Protein AF-0000000070612191 (afdb_homodimer)

Secondary structure (DSSP, 8-state):
-EEEEPP-TTT--HHHHHHHHHHS--SEEEEEEEEESSSPPPHHHHHHH-GGGGGTTB-TT--BEEEEEEES-HHHHHHHHHHHHHTT-SSEEEEE----HHHHTTT-GGGGGG-HHHHHHHHHHHHHHS-TTS-EEEEEEEESSSSTTHHHHHHHHHHTT-SEEEEEEEETTTTT-GGG--HHHHHHHHHH-SS-EEEESS--SHHHHHHHHHHH--SEEEESS--/-EEEEPP-TTT--HHHHHHHHHHS--SEEEEEEEEESSSPPPHHHHHHH-GGGGGTTB-TT--BEEEEEEES-HHHHHHHHHHHHHTT-SSEEEEE----HHHHTTT-GGGGGG-HHHHHHHHHHHHHHS-TTS-EEEEEEEESSSGGGHHHHHHHHHHTT-SEEEEEEE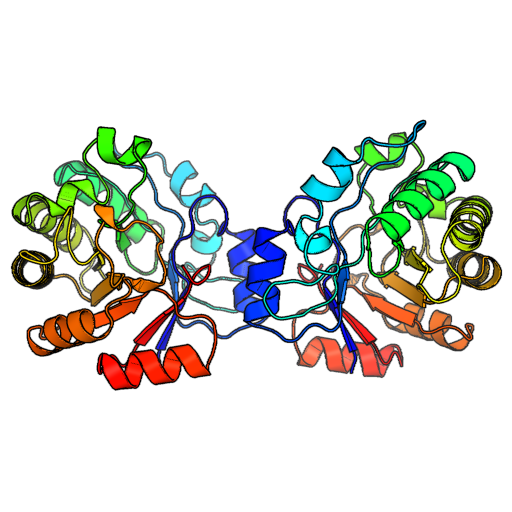ETTTTT-GGG--HHHHHHHHHH-SS-EEEESS--SHHHHHHHHHHH--SEEEESS--

Organism: NCBI:txid59203

InterPro domains:
  IPR013785 Aldolase-type TIM barrel [G3DSA:3.20.20.70] (1-227)
  IPR018517 tRNA-dihydrouridine synthase, conserved site [PS01136] (92-110)
  IPR035587 DUS-like, FMN-binding domain [PF01207] (4-226)
  IPR035587 DUS-like, FMN-binding domain [cd02801] (2-226)

Nearest PDB structures (foldseek):
  4bfa-assembly1_A  TM=9.841E-01  e=2.302E-37  Escherichia coli K-12
  4ycp-assembly1_A  TM=9.975E-01  e=2.003E-36  Escherichia coli K-12
  4yco-assembly2_B  TM=9.946E-01  e=5.910E-36  Escherichia coli K-12
  4bfa-assembly2_B  TM=9.921E-01  e=2.190E-35  Escherichia coli K-12
  3w9z-assembly1_A  TM=9.955E-01  e=7.474E-34  Escherichia coli K-12

Foldseek 3Di:
DAEEADEDPPQDALVNVLVVVVVDPHQEYEWHEDEFFPDQDDPVVLCRRQVCLVVLQAHPSGHHYAYEYWYQDQVRLQNNQLSNVVSRHQHYEYAQADLDPVRVVRVIHVNCLVPLQSVLSNQLSNCVNHPVVGFYEYEYECGAQDNPCNQVNLVSNVVSPGQEYEYFQHHSNCPQPQVRRDLLSLLVNCVNHPHAYEYEAQQDDPVSVVVSCVNNVHPYYYDYPRD/DAEEADEDPPQDALVNVLVVVVVDPHQEYEWHEDEFFPDQDDPVVLCRRQVCLVVLQAHPSGHHYAYEYKAQDQVRLQNNQLSNVVSRHQHYEYAQADLDPVRVVRVIHVNCLVPLLSVLSNQLSNCVNHPVVGFYEYEYECGAQDNPCNQVNLVSNVVSPGQEYEYFQHHSNCPQPQVRRDLLSLLVNCVVDPHAYEYEAQQDDPVSVVVSCVNNVHPYYYDYPRD

Structure (mmCIF, N/CA/C/O backbone):
data_AF-0000000070612191-model_v1
#
loop_
_entity.id
_entity.type
_entity.pdbx_description
1 polymer 'tRNA-dihydrouridine synthase C'
#
loop_
_atom_site.group_PDB
_atom_site.id
_atom_site.type_symbol
_atom_site.label_atom_id
_atom_site.label_alt_id
_atom_site.label_comp_id
_atom_site.label_asym_id
_atom_site.label_entity_id
_atom_site.label_seq_id
_atom_site.pdbx_PDB_ins_code
_atom_site.Cartn_x
_atom_site.Cartn_y
_atom_site.Cartn_z
_atom_site.occupancy
_atom_site.B_iso_or_equiv
_atom_site.auth_seq_id
_atom_site.auth_comp_id
_atom_site.auth_asym_id
_atom_site.auth_atom_id
_atom_site.pdbx_PDB_model_num
ATOM 1 N N . MET A 1 1 ? 3.568 -20.438 11.344 1 87.5 1 MET A N 1
ATOM 2 C CA . MET A 1 1 ? 2.729 -20.062 10.211 1 87.5 1 MET A CA 1
ATOM 3 C C . MET A 1 1 ? 3.488 -19.156 9.25 1 87.5 1 MET A C 1
ATOM 5 O O . MET A 1 1 ? 4.09 -18.156 9.664 1 87.5 1 MET A O 1
ATOM 9 N N . ARG A 1 2 ? 3.604 -19.625 8.055 1 95.88 2 ARG A N 1
ATOM 10 C CA . ARG A 1 2 ? 4.238 -18.859 6.984 1 95.88 2 ARG A CA 1
ATOM 11 C C . ARG A 1 2 ? 3.227 -17.984 6.262 1 95.88 2 ARG A C 1
ATOM 13 O O . ARG A 1 2 ? 2.131 -18.438 5.922 1 95.88 2 ARG A O 1
ATOM 20 N N . VAL A 1 3 ? 3.598 -16.688 6.047 1 96.75 3 VAL A N 1
ATOM 21 C CA . VAL A 1 3 ? 2.68 -15.734 5.426 1 96.75 3 VAL A CA 1
ATOM 22 C C . VAL A 1 3 ? 3.33 -15.125 4.184 1 96.75 3 VAL A C 1
ATOM 24 O O . VAL A 1 3 ? 4.402 -14.523 4.273 1 96.75 3 VAL A O 1
ATOM 27 N N . LEU A 1 4 ? 2.629 -15.266 3.086 1 97.81 4 LEU A N 1
ATOM 28 C CA . LEU A 1 4 ? 3.08 -14.68 1.828 1 97.81 4 LEU A CA 1
ATOM 29 C C . LEU A 1 4 ? 2.209 -13.484 1.439 1 97.81 4 LEU A C 1
ATOM 31 O O . LEU A 1 4 ? 1.009 -13.469 1.719 1 97.81 4 LEU A O 1
ATOM 35 N N . LEU A 1 5 ? 2.852 -12.539 0.809 1 96.56 5 LEU A N 1
ATOM 36 C CA . LEU A 1 5 ? 2.121 -11.422 0.219 1 96.56 5 LEU A CA 1
ATOM 37 C C . LEU A 1 5 ? 1.817 -11.688 -1.251 1 96.56 5 LEU A C 1
ATOM 39 O O . LEU A 1 5 ? 2.73 -11.93 -2.047 1 96.56 5 LEU A O 1
ATOM 43 N N . ALA A 1 6 ? 0.517 -11.656 -1.557 1 96.25 6 ALA A N 1
ATOM 44 C CA . ALA A 1 6 ? 0.032 -12.031 -2.885 1 96.25 6 ALA A CA 1
ATOM 45 C C . ALA A 1 6 ? 0.393 -10.969 -3.916 1 96.25 6 ALA A C 1
ATOM 47 O O . ALA A 1 6 ? 0.535 -9.789 -3.58 1 96.25 6 ALA A O 1
ATOM 48 N N . PRO A 1 7 ? 0.522 -11.477 -5.18 1 94.69 7 PRO A N 1
ATOM 49 C CA . PRO A 1 7 ? 0.653 -10.5 -6.258 1 94.69 7 PRO A CA 1
ATOM 50 C C . PRO A 1 7 ? -0.646 -9.742 -6.531 1 94.69 7 PRO A C 1
ATOM 52 O O . PRO A 1 7 ? -1.713 -10.352 -6.621 1 94.69 7 PRO A O 1
ATOM 55 N N . MET A 1 8 ? -0.723 -8.461 -6.391 1 90.44 8 MET A N 1
ATOM 56 C CA . MET A 1 8 ? -1.872 -7.598 -6.66 1 90.44 8 MET A CA 1
ATOM 57 C C . MET A 1 8 ? -1.548 -6.586 -7.75 1 90.44 8 MET A C 1
ATOM 59 O O . MET A 1 8 ? -1.028 -5.504 -7.465 1 90.44 8 MET A O 1
ATOM 63 N N . GLU A 1 9 ? -1.971 -7.027 -8.898 1 89 9 GLU A N 1
ATOM 64 C CA . GLU A 1 9 ? -1.617 -6.227 -10.07 1 89 9 GLU A CA 1
ATOM 65 C C . GLU A 1 9 ? -2.129 -4.797 -9.93 1 89 9 GLU A C 1
ATOM 67 O O . GLU A 1 9 ? -3.283 -4.574 -9.562 1 89 9 GLU A O 1
ATOM 72 N N . GLY A 1 10 ? -1.289 -3.9 -10.258 1 85.62 10 GLY A N 1
ATOM 73 C CA . GLY A 1 10 ? -1.666 -2.496 -10.211 1 85.62 10 GLY A CA 1
ATOM 74 C C . GLY A 1 10 ? -1.646 -1.917 -8.812 1 85.62 10 GLY A C 1
ATOM 75 O O . GLY A 1 10 ? -1.896 -0.724 -8.625 1 85.62 10 GLY A O 1
ATOM 76 N N . VAL A 1 11 ? -1.316 -2.645 -7.824 1 86.94 11 VAL A N 1
ATOM 77 C CA . VAL A 1 11 ? -1.364 -2.199 -6.438 1 86.94 11 VAL A CA 1
ATOM 78 C C . VAL A 1 11 ? -0.024 -2.475 -5.758 1 86.94 11 VAL A C 1
ATOM 80 O O . VAL A 1 11 ? 0.609 -1.561 -5.227 1 86.94 11 VAL A O 1
ATOM 83 N N . LEU A 1 12 ? 0.453 -3.66 -5.852 1 91.62 12 LEU A N 1
ATOM 84 C CA . LEU A 1 12 ? 1.605 -4.105 -5.078 1 91.62 12 LEU A CA 1
ATOM 85 C C . LEU A 1 12 ? 2.904 -3.828 -5.824 1 91.62 12 LEU A C 1
ATOM 87 O O . LEU A 1 12 ? 3.652 -4.754 -6.145 1 91.62 12 LEU A O 1
ATOM 91 N N . ASP A 1 13 ? 3.135 -2.59 -6.098 1 93.38 13 ASP A N 1
ATOM 92 C CA . ASP A 1 13 ? 4.441 -2.242 -6.648 1 93.38 13 ASP A CA 1
ATOM 93 C C . ASP A 1 13 ? 5.512 -2.24 -5.562 1 93.38 13 ASP A C 1
ATOM 95 O O . ASP A 1 13 ? 5.246 -2.617 -4.418 1 93.38 13 ASP A O 1
ATOM 99 N N . ALA A 1 14 ? 6.684 -1.906 -5.977 1 94.88 14 ALA A N 1
ATOM 100 C CA . ALA A 1 14 ? 7.828 -2.021 -5.074 1 94.88 14 ALA A CA 1
ATOM 101 C C . ALA A 1 14 ? 7.641 -1.151 -3.836 1 94.88 14 ALA A C 1
ATOM 103 O O . ALA A 1 14 ? 8.023 -1.544 -2.73 1 94.88 14 ALA A O 1
ATOM 104 N N . LEU A 1 15 ? 7.074 -0.023 -4.055 1 91.12 15 LEU A N 1
ATOM 105 C CA . LEU A 1 15 ? 6.875 0.889 -2.936 1 91.12 15 LEU A CA 1
ATOM 106 C C . LEU A 1 15 ? 5.871 0.312 -1.939 1 91.12 15 LEU A C 1
ATOM 108 O O . LEU A 1 15 ? 6.09 0.376 -0.727 1 91.12 15 LEU A O 1
ATOM 112 N N . VAL A 1 16 ? 4.855 -0.232 -2.395 1 92.62 16 VAL A N 1
ATOM 113 C CA . VAL A 1 16 ? 3.838 -0.814 -1.526 1 92.62 16 VAL A CA 1
ATOM 114 C C . VAL A 1 16 ? 4.398 -2.051 -0.829 1 92.62 16 VAL A C 1
ATOM 116 O O . VAL A 1 16 ? 4.137 -2.277 0.354 1 92.62 16 VAL A O 1
ATOM 119 N N . ARG A 1 17 ? 5.191 -2.826 -1.533 1 95.38 17 ARG A N 1
ATOM 120 C CA . ARG A 1 17 ? 5.867 -3.943 -0.881 1 95.38 17 ARG A CA 1
ATOM 121 C C . ARG A 1 17 ? 6.723 -3.461 0.283 1 95.38 17 ARG A C 1
ATOM 123 O O . ARG A 1 17 ? 6.711 -4.059 1.361 1 95.38 17 ARG A O 1
ATOM 130 N N . GLU A 1 18 ? 7.422 -2.438 0.021 1 93.44 18 GLU A N 1
ATOM 131 C CA . GLU A 1 18 ? 8.266 -1.865 1.068 1 93.44 18 GLU A CA 1
ATOM 132 C C . GLU A 1 18 ? 7.43 -1.446 2.275 1 93.44 18 GLU A C 1
ATOM 134 O O . GLU A 1 18 ? 7.762 -1.786 3.414 1 93.44 18 GLU A O 1
ATOM 139 N N . LEU A 1 19 ? 6.328 -0.769 1.988 1 90.19 19 LEU A N 1
ATOM 140 C CA . LEU A 1 19 ? 5.477 -0.264 3.059 1 90.19 19 LEU A CA 1
ATOM 141 C C . LEU A 1 19 ? 4.875 -1.412 3.863 1 90.19 19 LEU A C 1
ATOM 143 O O . LEU A 1 19 ? 4.918 -1.4 5.098 1 90.19 19 LEU A O 1
ATOM 147 N N . LEU A 1 20 ? 4.426 -2.391 3.213 1 92.38 20 LEU A N 1
ATOM 148 C CA . LEU A 1 20 ? 3.738 -3.492 3.877 1 92.38 20 LEU A CA 1
ATOM 149 C C . LEU A 1 20 ? 4.719 -4.34 4.68 1 92.38 20 LEU A C 1
ATOM 151 O O . LEU A 1 20 ? 4.406 -4.77 5.793 1 92.38 20 LEU A O 1
ATOM 155 N N . THR A 1 21 ? 5.871 -4.512 4.176 1 93.75 21 THR A N 1
ATOM 156 C CA . THR A 1 21 ? 6.84 -5.363 4.855 1 93.75 21 THR A CA 1
ATOM 157 C C . THR A 1 21 ? 7.461 -4.633 6.043 1 93.75 21 THR A C 1
ATOM 159 O O . THR A 1 21 ? 8.031 -5.262 6.938 1 93.75 21 THR A O 1
ATOM 162 N N . GLU A 1 22 ? 7.383 -3.391 6.023 1 89.19 22 GLU A N 1
ATOM 163 C CA . GLU A 1 22 ? 7.871 -2.607 7.156 1 89.19 22 GLU A CA 1
ATOM 164 C C . GLU A 1 22 ? 6.941 -2.738 8.359 1 89.19 22 GLU A C 1
ATOM 166 O O . GLU A 1 22 ? 7.391 -2.688 9.508 1 89.19 22 GLU A O 1
ATOM 171 N N . VAL A 1 23 ? 5.684 -2.99 8.094 1 85.38 23 VAL A N 1
ATOM 172 C CA . VAL A 1 23 ? 4.73 -2.916 9.203 1 85.38 23 VAL A CA 1
ATOM 173 C C . VAL A 1 23 ? 4.238 -4.32 9.555 1 85.38 23 VAL A C 1
ATOM 175 O O . VAL A 1 23 ? 3.52 -4.5 10.539 1 85.38 23 VAL A O 1
ATOM 178 N N . ASN A 1 24 ? 4.52 -5.277 8.75 1 87.62 24 ASN A N 1
ATOM 179 C CA . ASN A 1 24 ? 4.133 -6.664 8.984 1 87.62 24 ASN A CA 1
ATOM 180 C C . ASN A 1 24 ? 5.227 -7.633 8.547 1 87.62 24 ASN A C 1
ATOM 182 O O . ASN A 1 24 ? 5.93 -7.383 7.57 1 87.62 24 ASN A O 1
ATOM 186 N N . ASP A 1 25 ? 5.285 -8.68 9.305 1 90.69 25 ASP A N 1
ATOM 187 C CA . ASP A 1 25 ? 6.285 -9.695 8.992 1 90.69 25 ASP A CA 1
ATOM 188 C C . ASP A 1 25 ? 5.762 -10.672 7.941 1 90.69 25 ASP A C 1
ATOM 190 O O . ASP A 1 25 ? 4.938 -11.539 8.25 1 90.69 25 ASP A O 1
ATOM 194 N N . TYR A 1 26 ? 6.207 -10.523 6.785 1 95.25 26 TYR A N 1
ATOM 195 C CA . TYR A 1 26 ? 5.93 -11.469 5.715 1 95.25 26 TYR A CA 1
ATOM 196 C C . TYR A 1 26 ? 7.141 -12.352 5.438 1 95.25 26 TYR A C 1
ATOM 198 O O . TYR A 1 26 ? 8.281 -11.891 5.512 1 95.25 26 TYR A O 1
ATOM 206 N N . ASP A 1 27 ? 6.852 -13.578 5.074 1 98.06 27 ASP A N 1
ATOM 207 C CA . ASP A 1 27 ? 7.941 -14.5 4.773 1 98.06 27 ASP A CA 1
ATOM 208 C C . ASP A 1 27 ? 8.398 -14.359 3.324 1 98.06 27 ASP A C 1
ATOM 210 O O . ASP A 1 27 ? 9.531 -14.703 2.99 1 98.06 27 ASP A O 1
ATOM 214 N N . LEU A 1 28 ? 7.531 -13.844 2.484 1 98.5 28 LEU A N 1
ATOM 215 C CA . LEU A 1 28 ? 7.805 -13.727 1.057 1 98.5 28 LEU A CA 1
ATOM 216 C C . LEU A 1 28 ? 6.82 -12.773 0.387 1 98.5 28 LEU A C 1
ATOM 218 O O . LEU A 1 28 ? 5.625 -12.789 0.702 1 98.5 28 LEU A O 1
ATOM 222 N N . CYS A 1 29 ? 7.312 -11.984 -0.509 1 98.38 29 CYS A N 1
ATOM 223 C CA . CYS A 1 29 ? 6.473 -11.188 -1.396 1 98.38 29 CYS A CA 1
ATOM 224 C C . CYS A 1 29 ? 6.551 -11.703 -2.83 1 98.38 29 CYS A C 1
ATOM 226 O O . CYS A 1 29 ? 7.637 -12.023 -3.318 1 98.38 29 CYS A O 1
ATOM 228 N N . ILE A 1 30 ? 5.434 -11.82 -3.42 1 98.62 30 ILE A N 1
ATOM 229 C CA . ILE A 1 30 ? 5.402 -12.109 -4.852 1 98.62 30 ILE A CA 1
ATOM 230 C C . ILE A 1 30 ? 5.094 -10.836 -5.629 1 98.62 30 ILE A C 1
ATOM 232 O O . ILE A 1 30 ? 4.152 -10.109 -5.293 1 98.62 30 ILE A O 1
ATOM 236 N N . THR A 1 31 ? 5.824 -10.516 -6.652 1 98.44 31 THR A N 1
ATOM 237 C CA . THR A 1 31 ? 5.637 -9.297 -7.43 1 98.44 31 THR A CA 1
ATOM 238 C C . THR A 1 31 ? 4.363 -9.383 -8.273 1 98.44 31 THR A C 1
ATOM 240 O O . THR A 1 31 ? 3.801 -10.469 -8.445 1 98.44 31 THR A O 1
ATOM 243 N N . GLU A 1 32 ? 4.012 -8.211 -8.766 1 96.81 32 GLU A N 1
ATOM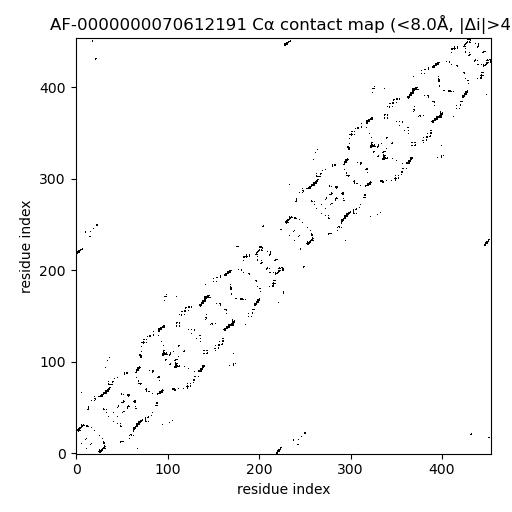 244 C CA . GLU A 1 32 ? 3.145 -8.242 -9.938 1 96.81 32 GLU A CA 1
ATOM 245 C C . GLU A 1 32 ? 3.758 -9.086 -11.055 1 96.81 32 GLU A C 1
ATOM 247 O O . GLU A 1 32 ? 4.953 -9.391 -11.023 1 96.81 32 GLU A O 1
ATOM 252 N N . PHE A 1 33 ? 2.947 -9.477 -11.984 1 97.69 33 PHE A N 1
ATOM 253 C CA . PHE A 1 33 ? 3.492 -10.422 -12.945 1 97.69 33 PHE A CA 1
ATOM 254 C C . PHE A 1 33 ? 4.156 -9.695 -14.109 1 97.69 33 PHE A C 1
ATOM 256 O O . PHE A 1 33 ? 3.725 -8.602 -14.484 1 97.69 33 PHE A O 1
ATOM 263 N N . LEU A 1 34 ? 5.23 -10.328 -14.648 1 97.94 34 LEU A N 1
ATOM 264 C CA . LEU A 1 34 ? 5.766 -9.992 -15.961 1 97.94 34 LEU A CA 1
ATOM 265 C C . LEU A 1 34 ? 5.062 -10.797 -17.047 1 97.94 34 LEU A C 1
ATOM 267 O O . LEU A 1 34 ? 5.051 -12.031 -17.016 1 97.94 34 LEU A O 1
ATOM 271 N N . ARG A 1 35 ? 4.469 -10.109 -17.984 1 96.81 35 ARG A N 1
ATOM 272 C CA . ARG A 1 35 ? 3.775 -10.766 -19.094 1 96.81 35 ARG A CA 1
ATOM 273 C C . ARG A 1 35 ? 4.766 -11.266 -20.141 1 96.81 35 ARG A C 1
ATOM 275 O O . ARG A 1 35 ? 5.484 -10.477 -20.75 1 96.81 35 ARG A O 1
ATOM 282 N N . VAL A 1 36 ? 4.801 -12.516 -20.312 1 97.44 36 VAL A N 1
ATOM 283 C CA . VAL A 1 36 ? 5.695 -13.188 -21.234 1 97.44 36 VAL A CA 1
ATOM 284 C C . VAL A 1 36 ? 4.891 -13.734 -22.422 1 97.44 36 VAL A C 1
ATOM 286 O O . VAL A 1 36 ? 4.148 -14.711 -22.266 1 97.44 36 VAL A O 1
ATOM 289 N N . VAL A 1 37 ? 5.109 -13.188 -23.578 1 93.38 37 VAL A N 1
ATOM 290 C CA . VAL A 1 37 ? 4.297 -13.594 -24.719 1 93.38 37 VAL A CA 1
ATOM 291 C C . VAL A 1 37 ? 5.156 -14.367 -25.703 1 93.38 37 VAL A C 1
ATOM 293 O O . VAL A 1 37 ? 4.992 -15.578 -25.875 1 93.38 37 VAL A O 1
ATOM 296 N N . ASP A 1 38 ? 6.188 -13.633 -26.297 1 95 38 ASP A N 1
ATOM 297 C CA . ASP A 1 38 ? 6.902 -14.281 -27.375 1 95 38 ASP A CA 1
ATOM 298 C C . ASP A 1 38 ? 8.359 -13.828 -27.438 1 95 38 ASP A C 1
ATOM 300 O O . ASP A 1 38 ? 8.977 -13.82 -28.5 1 95 38 ASP A O 1
ATOM 304 N N . GLN A 1 39 ? 8.875 -13.43 -26.312 1 97.62 39 GLN A N 1
ATOM 305 C CA . GLN A 1 39 ? 10.258 -12.961 -26.328 1 97.62 39 GLN A CA 1
ATOM 306 C C . GLN A 1 39 ? 10.859 -12.977 -24.922 1 97.62 39 GLN A C 1
ATOM 308 O O . GLN A 1 39 ? 10.133 -13.039 -23.922 1 97.62 39 GLN A O 1
ATOM 313 N N . LEU A 1 40 ? 12.172 -12.945 -24.906 1 98.62 40 LEU A N 1
ATOM 314 C CA . LEU A 1 40 ? 12.914 -12.641 -23.688 1 98.62 40 LEU A CA 1
ATOM 315 C C . LEU A 1 40 ? 12.883 -11.148 -23.391 1 98.62 40 LEU A C 1
ATOM 317 O O . LEU A 1 40 ? 13.344 -10.336 -24.203 1 98.62 40 LEU A O 1
ATOM 321 N N . LEU A 1 41 ? 12.352 -10.805 -22.297 1 98.69 41 LEU A N 1
ATOM 322 C CA . LEU A 1 41 ? 12.164 -9.398 -21.953 1 98.69 41 LEU A CA 1
ATOM 323 C C . LEU A 1 41 ? 13.492 -8.75 -21.578 1 98.69 41 LEU A C 1
ATOM 325 O O . LEU A 1 41 ? 14.398 -9.414 -21.062 1 98.69 41 LEU A O 1
ATOM 329 N N . PRO A 1 42 ? 13.609 -7.43 -21.859 1 98.62 42 PRO A N 1
ATOM 330 C CA . PRO A 1 42 ? 14.836 -6.727 -21.469 1 98.62 42 PRO A CA 1
ATOM 331 C C . PRO A 1 42 ? 15.031 -6.688 -19.953 1 98.62 42 PRO A C 1
ATOM 333 O O . PRO A 1 42 ? 14.055 -6.652 -19.203 1 98.62 42 PRO A O 1
ATOM 336 N N . VAL A 1 43 ? 16.266 -6.629 -19.562 1 98.62 43 VAL A N 1
ATOM 337 C CA . VAL A 1 43 ? 16.656 -6.629 -18.156 1 98.62 43 VAL A CA 1
ATOM 338 C C . VAL A 1 43 ? 15.969 -5.488 -17.422 1 98.62 43 VAL A C 1
ATOM 340 O O . VAL A 1 43 ? 15.547 -5.648 -16.266 1 98.62 43 VAL A O 1
ATOM 343 N N . LYS A 1 44 ? 15.758 -4.336 -18.078 1 98.31 44 LYS A N 1
ATOM 344 C CA . LYS A 1 44 ? 15.188 -3.15 -17.453 1 98.31 44 LYS A CA 1
ATOM 345 C C . LYS A 1 44 ? 13.766 -3.42 -16.953 1 98.31 44 LYS A C 1
ATOM 347 O O . LYS A 1 44 ? 13.344 -2.855 -15.945 1 98.31 44 LYS A O 1
ATOM 352 N N . VAL A 1 45 ? 13.109 -4.32 -17.625 1 98.38 45 VAL A N 1
ATOM 353 C CA . VAL A 1 45 ? 11.727 -4.637 -17.266 1 98.38 45 VAL A CA 1
ATOM 354 C C . VAL A 1 45 ? 11.688 -5.391 -15.938 1 98.38 45 VAL A C 1
ATOM 356 O O . VAL A 1 45 ? 10.82 -5.141 -15.102 1 98.38 45 VAL A O 1
ATOM 359 N N . PHE A 1 46 ? 12.641 -6.238 -15.695 1 98.81 46 PHE A N 1
ATOM 360 C CA . PHE A 1 46 ? 12.75 -6.992 -14.445 1 98.81 46 PHE A CA 1
ATOM 361 C C . PHE A 1 46 ? 13.086 -6.07 -13.281 1 98.81 46 PHE A C 1
ATOM 363 O O . PHE A 1 46 ? 12.469 -6.16 -12.219 1 98.81 46 PHE A O 1
ATOM 370 N N . HIS A 1 47 ? 14.008 -5.125 -13.539 1 98.56 47 HIS A N 1
ATOM 371 C CA . HIS A 1 47 ? 14.406 -4.199 -12.492 1 98.56 47 HIS A CA 1
ATOM 372 C C . HIS A 1 47 ? 13.289 -3.209 -12.172 1 98.56 47 HIS A C 1
ATOM 374 O O . HIS A 1 47 ? 13.164 -2.754 -11.031 1 98.56 47 HIS A O 1
ATOM 380 N N . ARG A 1 48 ? 12.477 -2.918 -13.148 1 97.56 48 ARG A N 1
ATOM 381 C CA . ARG A 1 48 ? 11.359 -2.006 -12.938 1 97.56 48 ARG A CA 1
ATOM 382 C C . ARG A 1 48 ? 10.305 -2.627 -12.016 1 97.56 48 ARG A C 1
ATOM 384 O O . ARG A 1 48 ? 9.836 -1.982 -11.078 1 97.56 48 ARG A O 1
ATOM 391 N N . ILE A 1 49 ? 9.984 -3.84 -12.25 1 97.75 49 ILE A N 1
ATOM 392 C CA . ILE A 1 49 ? 8.914 -4.484 -11.492 1 97.75 49 ILE A CA 1
ATOM 393 C C . ILE A 1 49 ? 9.438 -4.91 -10.117 1 97.75 49 ILE A C 1
ATOM 395 O O . ILE A 1 49 ? 8.68 -4.973 -9.148 1 97.75 49 ILE A O 1
ATOM 399 N N . CYS A 1 50 ? 10.734 -5.141 -10.102 1 98.56 50 CYS A N 1
ATOM 400 C CA . CYS A 1 50 ? 11.352 -5.637 -8.883 1 98.56 50 CYS A CA 1
ATOM 401 C C . CYS A 1 50 ? 12.711 -4.973 -8.648 1 98.56 50 CYS A C 1
ATOM 403 O O . CYS A 1 50 ? 13.75 -5.617 -8.781 1 98.56 50 CYS A O 1
ATOM 405 N N . PRO A 1 51 ? 12.703 -3.725 -8.234 1 98.25 51 PRO A N 1
ATOM 406 C CA . PRO A 1 51 ? 13.969 -3.057 -7.93 1 98.25 51 PRO A CA 1
ATOM 407 C C . PRO A 1 51 ? 14.742 -3.742 -6.805 1 98.25 51 PRO A C 1
ATOM 409 O O . PRO A 1 51 ? 15.953 -3.553 -6.676 1 98.25 51 PRO A O 1
ATOM 412 N N . GLU A 1 52 ? 14.117 -4.598 -6.027 1 98.5 52 GLU A N 1
ATOM 413 C CA . GLU A 1 52 ? 14.727 -5.363 -4.945 1 98.5 52 GLU A CA 1
ATOM 414 C C . GLU A 1 52 ? 15.836 -6.277 -5.469 1 98.5 52 GLU A C 1
ATOM 416 O O . GLU A 1 52 ? 16.703 -6.711 -4.707 1 98.5 52 GLU A O 1
ATOM 421 N N . LEU A 1 53 ? 15.789 -6.562 -6.793 1 98.69 53 LEU A N 1
ATOM 422 C CA . LEU A 1 53 ? 16.828 -7.391 -7.402 1 98.69 53 LEU A CA 1
ATOM 423 C C . LEU A 1 53 ? 18.203 -6.809 -7.133 1 98.69 53 LEU A C 1
ATOM 425 O O . LEU A 1 53 ? 19.188 -7.551 -7.039 1 98.69 53 LEU A O 1
ATOM 429 N N . ARG A 1 54 ? 18.312 -5.516 -6.953 1 97.88 54 ARG A N 1
ATOM 430 C CA . ARG A 1 54 ? 19.578 -4.828 -6.723 1 97.88 54 ARG A CA 1
ATOM 431 C C . ARG A 1 54 ? 20.031 -5.004 -5.281 1 97.88 54 ARG A C 1
ATOM 433 O O . ARG A 1 54 ? 21.156 -4.617 -4.93 1 97.88 54 ARG A O 1
ATOM 440 N N . HIS A 1 55 ? 19.219 -5.594 -4.434 1 97.75 55 HIS A N 1
ATOM 441 C CA . HIS A 1 55 ? 19.484 -5.781 -3.014 1 97.75 55 HIS A CA 1
ATOM 442 C C . HIS A 1 55 ? 19.188 -7.211 -2.576 1 97.75 55 HIS A C 1
ATOM 444 O O . HIS A 1 55 ? 18.469 -7.422 -1.597 1 97.75 55 HIS A O 1
ATOM 450 N N . ALA A 1 56 ? 19.734 -8.156 -3.32 1 97.88 56 ALA A N 1
ATOM 451 C CA . ALA A 1 56 ? 19.578 -9.586 -3.045 1 97.88 56 ALA A CA 1
ATOM 452 C C . ALA A 1 56 ? 18.109 -9.992 -3.023 1 97.88 56 ALA A C 1
ATOM 454 O O . ALA A 1 56 ? 17.719 -10.859 -2.24 1 97.88 56 ALA A O 1
ATOM 455 N N . SER A 1 57 ? 17.266 -9.273 -3.742 1 98.5 57 SER A N 1
ATOM 456 C CA . SER A 1 57 ? 15.836 -9.531 -3.904 1 98.5 57 SER A CA 1
ATOM 457 C C . SER A 1 57 ? 15.102 -9.445 -2.57 1 98.5 57 SER A C 1
ATOM 459 O O . SER A 1 57 ? 14.297 -10.32 -2.244 1 98.5 57 SER A O 1
ATOM 461 N N . ARG A 1 58 ? 15.469 -8.453 -1.821 1 98.56 58 ARG A N 1
ATOM 462 C CA . ARG A 1 58 ? 14.828 -8.234 -0.529 1 98.56 58 ARG A CA 1
ATOM 463 C C . ARG A 1 58 ? 14.344 -6.793 -0.397 1 98.56 58 ARG A C 1
ATOM 465 O O . ARG A 1 58 ? 14.969 -5.867 -0.914 1 98.56 58 ARG A O 1
ATOM 472 N N . THR A 1 59 ? 13.234 -6.637 0.299 1 96.69 59 THR A N 1
ATOM 473 C CA . THR A 1 59 ? 12.812 -5.297 0.683 1 96.69 59 THR A CA 1
ATOM 474 C C . THR A 1 59 ? 13.766 -4.699 1.711 1 96.69 59 THR A C 1
ATOM 476 O O . THR A 1 59 ? 14.594 -5.414 2.287 1 96.69 59 THR A O 1
ATOM 479 N N . PRO A 1 60 ? 13.664 -3.404 1.923 1 91.69 60 PRO A N 1
ATOM 480 C CA . PRO A 1 60 ? 14.523 -2.797 2.939 1 91.69 60 PRO A CA 1
ATOM 481 C C . PRO A 1 60 ? 14.375 -3.451 4.312 1 91.69 60 PRO A C 1
ATOM 483 O O . PRO A 1 60 ? 15.328 -3.49 5.09 1 91.69 60 PRO A O 1
ATOM 486 N N . SER A 1 61 ? 13.203 -4.055 4.66 1 91.94 61 SER A N 1
ATOM 487 C CA . SER A 1 61 ? 12.961 -4.711 5.938 1 91.94 61 SER A CA 1
ATOM 488 C C . SER A 1 61 ? 13.484 -6.145 5.934 1 91.94 61 SER A C 1
ATOM 490 O O . SER A 1 61 ? 13.406 -6.844 6.945 1 91.94 61 SER A O 1
ATOM 492 N N . GLY A 1 62 ? 13.945 -6.555 4.734 1 96.62 62 GLY A N 1
ATOM 493 C CA . GLY A 1 62 ? 14.625 -7.836 4.668 1 96.62 62 GLY A CA 1
ATOM 494 C C . GLY A 1 62 ? 13.75 -8.953 4.129 1 96.62 62 GLY A C 1
ATOM 495 O O . GLY A 1 62 ? 14.172 -10.109 4.07 1 96.62 62 GLY A O 1
ATOM 496 N N . THR A 1 63 ? 12.586 -8.664 3.68 1 97.81 63 THR A N 1
ATOM 497 C CA . THR A 1 63 ? 11.664 -9.688 3.176 1 97.81 63 THR A CA 1
ATOM 498 C C . THR A 1 63 ? 12.039 -10.086 1.752 1 97.81 63 THR A C 1
ATOM 500 O O . THR A 1 63 ? 12.188 -9.234 0.876 1 97.81 63 THR A O 1
ATOM 503 N N . PRO A 1 64 ? 12.227 -11.398 1.517 1 98.75 64 PRO A N 1
ATOM 504 C CA . PRO A 1 64 ? 12.523 -11.828 0.15 1 98.75 64 PRO A CA 1
ATOM 505 C C . PRO A 1 64 ? 11.391 -11.539 -0.827 1 98.75 64 PRO A C 1
ATOM 507 O O . PRO A 1 64 ? 10.219 -11.57 -0.444 1 98.75 64 PRO A O 1
ATOM 510 N N . VAL A 1 65 ? 11.742 -11.227 -2.084 1 98.81 65 VAL A N 1
ATOM 511 C CA . VAL A 1 65 ? 10.789 -10.938 -3.148 1 98.81 65 VAL A CA 1
ATOM 512 C C . VAL A 1 65 ? 11.008 -11.898 -4.316 1 98.81 65 VAL A C 1
ATOM 514 O O . VAL A 1 65 ? 12.148 -12.125 -4.734 1 98.81 65 VAL A O 1
ATOM 517 N N . ARG A 1 66 ? 9.969 -12.469 -4.777 1 98.88 66 ARG A N 1
ATOM 518 C CA . ARG A 1 66 ? 9.992 -13.398 -5.898 1 98.88 66 ARG A CA 1
ATOM 519 C C . ARG A 1 66 ? 9.25 -12.828 -7.102 1 98.88 66 ARG A C 1
ATOM 521 O O . ARG A 1 66 ? 8.109 -12.367 -6.969 1 98.88 66 ARG A O 1
ATOM 528 N N . ILE A 1 67 ? 9.812 -12.938 -8.227 1 98.88 67 ILE A N 1
ATOM 529 C CA . ILE A 1 67 ? 9.195 -12.445 -9.453 1 98.88 67 ILE A CA 1
ATOM 530 C C . ILE A 1 67 ? 8.164 -13.445 -9.953 1 98.88 67 ILE A C 1
ATOM 532 O O . ILE A 1 67 ? 8.406 -14.656 -9.945 1 98.88 67 ILE A O 1
ATOM 536 N N . GLN A 1 68 ? 7.051 -12.93 -10.383 1 98.88 68 GLN A N 1
ATOM 537 C CA . GLN A 1 68 ? 6.039 -13.766 -11.016 1 98.88 68 GLN A CA 1
ATOM 538 C C . GLN A 1 68 ? 6 -13.531 -12.523 1 98.88 68 GLN A C 1
ATOM 540 O O . GLN A 1 68 ? 6.098 -12.398 -12.992 1 98.88 68 GLN A O 1
ATOM 545 N N . LEU A 1 69 ? 5.902 -14.633 -13.258 1 98.75 69 LEU A N 1
ATOM 546 C CA . LEU A 1 69 ? 5.723 -14.594 -14.703 1 98.75 69 LEU A CA 1
ATOM 547 C C . LEU A 1 69 ? 4.32 -15.055 -15.094 1 98.75 69 LEU A C 1
ATOM 549 O O . LEU A 1 69 ? 3.73 -15.898 -14.414 1 98.75 69 LEU A O 1
ATOM 553 N N . LEU A 1 70 ? 3.785 -14.508 -16.125 1 98.44 70 LEU A N 1
ATOM 554 C CA . LEU A 1 70 ? 2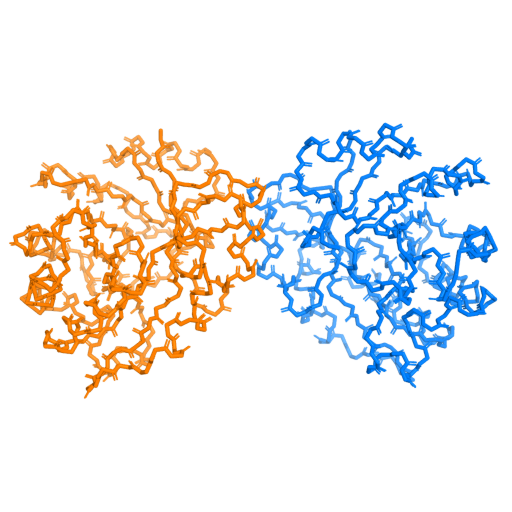.527 -14.922 -16.734 1 98.44 70 LEU A CA 1
ATOM 555 C C . LEU A 1 70 ? 2.691 -15.125 -18.234 1 98.44 70 LEU A C 1
ATOM 557 O O . LEU A 1 70 ? 3.139 -14.219 -18.938 1 98.44 70 LEU A O 1
ATOM 561 N N . GLY A 1 71 ? 2.402 -16.266 -18.719 1 97.25 71 GLY A N 1
ATOM 562 C CA . GLY A 1 71 ? 2.512 -16.609 -20.125 1 97.25 71 GLY A CA 1
ATOM 563 C C . GLY A 1 71 ? 2.1 -18.047 -20.422 1 97.25 71 GLY A C 1
ATOM 564 O O . GLY A 1 71 ? 1.724 -18.781 -19.516 1 97.25 71 GLY A O 1
ATOM 565 N N . GLN A 1 72 ? 2.232 -18.422 -21.734 1 95 72 GLN A N 1
ATOM 566 C CA . GLN A 1 72 ? 1.723 -19.734 -22.094 1 95 72 GLN A CA 1
ATOM 567 C C . GLN A 1 72 ? 2.783 -20.562 -22.812 1 95 72 GLN A C 1
ATOM 569 O O . GLN A 1 72 ? 2.65 -21.781 -22.953 1 95 72 GLN A O 1
ATOM 574 N N . HIS A 1 73 ? 3.781 -19.969 -23.391 1 97.06 73 HIS A N 1
ATOM 575 C CA . HIS A 1 73 ? 4.762 -20.719 -24.172 1 97.06 73 HIS A CA 1
ATOM 576 C C . HIS A 1 73 ? 5.926 -21.172 -23.312 1 97.06 73 HIS A C 1
ATOM 578 O O . HIS A 1 73 ? 6.695 -20.359 -22.797 1 97.06 73 HIS A O 1
ATOM 584 N N . PRO A 1 74 ? 6.098 -22.469 -23.25 1 98.5 74 PRO A N 1
ATOM 585 C CA . PRO A 1 74 ? 7.113 -23.016 -22.344 1 98.5 74 PRO A CA 1
ATOM 586 C C . PRO A 1 74 ? 8.5 -22.438 -22.609 1 98.5 74 PRO A C 1
ATOM 588 O O . PRO A 1 74 ? 9.227 -22.109 -21.656 1 98.5 74 PRO A O 1
ATOM 591 N N . GLN A 1 75 ? 8.898 -22.297 -23.812 1 98.56 75 GLN A N 1
ATOM 592 C CA . GLN A 1 75 ? 10.227 -21.812 -24.141 1 98.56 75 GLN A CA 1
ATOM 593 C C . GLN A 1 75 ? 10.453 -20.406 -23.594 1 98.56 75 GLN A C 1
ATOM 595 O O . GLN A 1 75 ? 11.477 -20.141 -22.953 1 98.56 75 GLN A O 1
ATOM 600 N N . TRP A 1 76 ? 9.492 -19.531 -23.828 1 98.56 76 TRP A N 1
ATOM 601 C CA . TRP A 1 76 ? 9.648 -18.141 -23.391 1 98.56 76 TRP A CA 1
ATOM 602 C C . TRP A 1 76 ? 9.531 -18.031 -21.875 1 98.56 76 TRP A C 1
ATOM 604 O O . TRP A 1 76 ? 10.219 -17.219 -21.266 1 98.56 76 TRP A O 1
ATOM 614 N N . LEU A 1 77 ? 8.648 -18.828 -21.312 1 98.81 77 LEU A N 1
ATOM 615 C CA . LEU A 1 77 ? 8.578 -18.875 -19.859 1 98.81 77 LEU A CA 1
ATOM 616 C C . LEU A 1 77 ? 9.922 -19.297 -19.266 1 98.81 77 LEU A C 1
ATOM 618 O O . LEU A 1 77 ? 10.406 -18.656 -18.328 1 98.81 77 LEU A O 1
ATOM 622 N N . ALA A 1 78 ? 10.508 -20.297 -19.844 1 98.94 78 ALA A N 1
ATOM 623 C CA . ALA A 1 78 ? 11.789 -20.812 -19.359 1 98.94 78 ALA A CA 1
ATOM 624 C C . ALA A 1 78 ? 12.883 -19.75 -19.469 1 98.94 78 ALA A C 1
ATOM 626 O O . ALA A 1 78 ? 13.625 -19.531 -18.516 1 98.94 78 ALA A O 1
ATOM 627 N N . GLU A 1 79 ? 12.969 -19.062 -20.594 1 98.88 79 GLU A N 1
ATOM 628 C CA . GLU A 1 79 ? 14.008 -18.062 -20.812 1 98.88 79 GLU A CA 1
ATOM 629 C C . GLU A 1 79 ? 13.867 -16.891 -19.844 1 98.88 79 GLU A C 1
ATOM 631 O O . GLU A 1 79 ? 14.867 -16.391 -19.312 1 98.88 79 GLU A O 1
ATOM 636 N N . ASN A 1 80 ? 12.68 -16.484 -19.672 1 98.94 80 ASN A N 1
ATOM 637 C CA . ASN A 1 80 ? 12.461 -15.352 -18.766 1 98.94 80 ASN A CA 1
ATOM 638 C C . ASN A 1 80 ? 12.641 -15.766 -17.312 1 98.94 80 ASN A C 1
ATOM 640 O O . ASN A 1 80 ? 13.102 -14.977 -16.484 1 98.94 80 ASN A O 1
ATOM 644 N N . ALA A 1 81 ? 12.289 -17.016 -16.969 1 98.94 81 ALA A N 1
ATOM 645 C CA . ALA A 1 81 ? 12.547 -17.531 -15.633 1 98.94 81 ALA A CA 1
ATOM 646 C C . ALA A 1 81 ? 14.047 -17.578 -15.344 1 98.94 81 ALA A C 1
ATOM 648 O O . ALA A 1 81 ? 14.492 -17.188 -14.266 1 98.94 81 ALA A O 1
ATOM 649 N N . ALA A 1 82 ? 14.773 -18.062 -16.266 1 98.94 82 ALA A N 1
ATOM 650 C CA . ALA A 1 82 ? 16.219 -18.125 -16.125 1 98.94 82 ALA A CA 1
ATOM 651 C C . ALA A 1 82 ? 16.812 -16.734 -15.922 1 98.94 82 ALA A C 1
ATOM 653 O O . ALA A 1 82 ? 17.688 -16.547 -15.078 1 98.94 82 ALA A O 1
ATOM 654 N N . ARG A 1 83 ? 16.297 -15.789 -16.688 1 98.88 83 ARG A N 1
ATOM 655 C CA . ARG A 1 83 ? 16.781 -14.422 -16.547 1 98.88 83 ARG A CA 1
ATOM 656 C C . ARG A 1 83 ? 16.453 -13.859 -15.164 1 98.88 83 ARG A C 1
ATOM 658 O O . ARG A 1 83 ? 17.297 -13.234 -14.523 1 98.88 83 ARG A O 1
ATOM 665 N N . ALA A 1 84 ? 15.234 -14.078 -14.742 1 98.88 84 ALA A N 1
ATOM 666 C CA . ALA A 1 84 ? 14.844 -13.609 -13.414 1 98.88 84 ALA A CA 1
ATOM 667 C C . ALA A 1 84 ? 15.781 -14.172 -12.344 1 98.88 84 ALA A C 1
ATOM 669 O O . ALA A 1 84 ? 16.266 -13.43 -11.484 1 98.88 84 ALA A O 1
ATOM 670 N N . ALA A 1 85 ? 16.078 -15.422 -12.438 1 98.81 85 ALA A N 1
ATOM 671 C CA . ALA A 1 85 ? 16.953 -16.094 -11.477 1 98.81 85 ALA A CA 1
ATOM 672 C C . ALA A 1 85 ? 18.375 -15.531 -11.547 1 98.81 85 ALA A C 1
ATOM 674 O O . ALA A 1 85 ? 19 -15.266 -10.516 1 98.81 85 ALA A O 1
ATOM 675 N N . ALA A 1 86 ? 18.812 -15.344 -12.727 1 98.75 86 ALA A N 1
ATOM 676 C CA . ALA A 1 86 ? 20.172 -14.828 -12.938 1 98.75 86 ALA A CA 1
ATOM 677 C C . ALA A 1 86 ? 20.312 -13.422 -12.367 1 98.75 86 ALA A C 1
ATOM 679 O O . ALA A 1 86 ? 21.391 -13.055 -11.883 1 98.75 86 ALA A O 1
ATOM 680 N N . LEU A 1 87 ? 19.266 -12.672 -12.406 1 98.75 87 LEU A N 1
ATOM 681 C CA . LEU A 1 87 ? 19.281 -11.305 -11.914 1 98.75 87 LEU A CA 1
ATOM 682 C C . LEU A 1 87 ? 19.141 -11.273 -10.391 1 98.75 87 LEU A C 1
ATOM 684 O O . LEU A 1 87 ? 19.281 -10.211 -9.773 1 98.75 87 LEU A O 1
ATOM 688 N N . GLY A 1 88 ? 18.797 -12.438 -9.766 1 98.69 88 GLY A N 1
ATOM 689 C CA . GLY A 1 88 ? 18.844 -12.523 -8.312 1 98.69 88 GLY A CA 1
ATOM 690 C C . GLY A 1 88 ? 17.5 -12.781 -7.684 1 98.69 88 GLY A C 1
ATOM 691 O O . GLY A 1 88 ? 17.359 -12.812 -6.461 1 98.69 88 GLY A O 1
ATOM 692 N N . SER A 1 89 ? 16.484 -12.977 -8.484 1 98.81 89 SER A N 1
ATOM 693 C CA . SER A 1 89 ? 15.156 -13.25 -7.922 1 98.81 89 SER A CA 1
ATOM 694 C C . SER A 1 89 ? 15.195 -14.453 -6.984 1 98.81 89 SER A C 1
ATOM 696 O O . SER A 1 89 ? 15.867 -15.445 -7.273 1 98.81 89 SER A O 1
ATOM 698 N N . TYR A 1 90 ? 14.531 -14.367 -5.871 1 98.31 90 TYR A N 1
ATOM 699 C CA . TYR A 1 90 ? 14.406 -15.492 -4.953 1 98.31 90 TYR A CA 1
ATOM 700 C C . TYR A 1 90 ? 13.445 -16.547 -5.5 1 98.31 90 TYR A C 1
ATOM 702 O O . TYR A 1 90 ? 12.344 -16.719 -4.977 1 98.31 90 TYR A O 1
ATOM 710 N N . GLY A 1 91 ? 13.883 -17.188 -6.539 1 98.62 91 GLY A N 1
ATOM 711 C CA . GLY A 1 91 ? 13.008 -18.094 -7.262 1 98.62 91 GLY A CA 1
ATOM 712 C C . GLY A 1 91 ? 12.086 -17.375 -8.242 1 98.62 91 GLY A C 1
ATOM 713 O O . GLY A 1 91 ? 12.289 -16.203 -8.539 1 98.62 91 GLY A O 1
ATOM 714 N N . VAL A 1 92 ? 11.117 -18.188 -8.828 1 98.94 92 VAL A N 1
ATOM 715 C CA . VAL A 1 92 ? 10.172 -17.641 -9.789 1 98.94 92 VAL A CA 1
ATOM 716 C C . VAL A 1 92 ? 8.805 -18.297 -9.594 1 98.94 92 VAL A C 1
ATOM 718 O O . VAL A 1 92 ? 8.719 -19.453 -9.203 1 98.94 92 VAL A O 1
ATOM 721 N N . ASP A 1 93 ? 7.785 -17.5 -9.797 1 98.94 93 ASP A N 1
ATOM 722 C CA . ASP A 1 93 ? 6.41 -17.969 -9.688 1 98.94 93 ASP A CA 1
ATOM 723 C C . ASP A 1 93 ? 5.699 -17.906 -11.039 1 98.94 93 ASP A C 1
ATOM 725 O O . ASP A 1 93 ? 5.941 -17 -11.836 1 98.94 93 ASP A O 1
ATOM 729 N N . LEU A 1 94 ? 4.867 -18.875 -11.281 1 98.94 94 LEU A N 1
ATOM 730 C CA . LEU A 1 94 ? 4.035 -18.891 -12.477 1 98.94 94 LEU A CA 1
ATOM 731 C C . LEU A 1 94 ? 2.582 -18.578 -12.133 1 98.94 94 LEU A C 1
ATOM 733 O O . LEU A 1 94 ? 1.979 -19.25 -11.297 1 98.94 94 LEU A O 1
ATOM 737 N N . ASN A 1 95 ? 2.072 -17.578 -12.75 1 98.62 95 ASN A N 1
ATOM 738 C CA . ASN A 1 95 ? 0.676 -17.188 -12.578 1 98.62 95 ASN A CA 1
ATOM 739 C C . ASN A 1 95 ? -0.249 -18.016 -13.461 1 98.62 95 ASN A C 1
ATOM 741 O O . ASN A 1 95 ? -0.189 -17.938 -14.688 1 98.62 95 ASN A O 1
ATOM 745 N N . CYS A 1 96 ? -1.104 -18.734 -12.883 1 98.44 96 CYS A N 1
ATOM 746 C CA . CYS A 1 96 ? -2.137 -19.484 -13.586 1 98.44 96 CYS A CA 1
ATOM 747 C C . CYS A 1 96 ? -3.52 -19.156 -13.039 1 98.44 96 CYS A C 1
ATOM 749 O O . CYS A 1 96 ? -4.422 -20 -13.078 1 98.44 96 CYS A O 1
ATOM 751 N N . GLY A 1 97 ? -3.607 -17.984 -12.414 1 96.56 97 GLY A N 1
ATOM 752 C CA . GLY A 1 97 ? -4.855 -17.719 -11.711 1 96.56 97 GLY A CA 1
ATOM 753 C C . GLY A 1 97 ? -5.496 -16.406 -12.109 1 96.56 97 GLY A C 1
ATOM 754 O O . GLY A 1 97 ? -6.691 -16.203 -11.898 1 96.56 97 GLY A O 1
ATOM 755 N N . CYS A 1 98 ? -4.766 -15.484 -12.672 1 95.25 98 CYS A N 1
ATOM 756 C CA . CYS A 1 98 ? -5.293 -14.164 -12.984 1 95.25 98 CYS A CA 1
ATOM 757 C C . CYS A 1 98 ? -6.445 -14.258 -13.977 1 95.25 98 CYS A C 1
ATOM 759 O O . CYS A 1 98 ? -6.281 -14.773 -15.086 1 95.25 98 CYS A O 1
ATOM 761 N N . PRO A 1 99 ? -7.586 -13.688 -13.656 1 93.44 99 PRO A N 1
ATOM 762 C CA . PRO A 1 99 ? -8.781 -13.836 -14.492 1 93.44 99 PRO A CA 1
ATOM 763 C C . PRO A 1 99 ? -8.914 -12.711 -15.523 1 93.44 99 PRO A C 1
ATOM 765 O O . PRO A 1 99 ? -9.859 -12.703 -16.312 1 93.44 99 PRO A O 1
ATOM 768 N N . SER A 1 100 ? -7.973 -11.82 -15.523 1 90.56 100 SER A N 1
ATOM 769 C CA . SER A 1 100 ? -8.07 -10.656 -16.406 1 90.56 100 SER A CA 1
ATOM 770 C C . SER A 1 100 ? -8.203 -11.086 -17.859 1 90.56 100 SER A C 1
ATOM 772 O O . SER A 1 100 ? -7.422 -11.906 -18.344 1 90.56 100 SER A O 1
ATOM 774 N N . LYS A 1 101 ? -9.117 -10.453 -18.641 1 87.88 101 LYS A N 1
ATOM 775 C CA . LYS A 1 101 ? -9.383 -10.758 -20.047 1 87.88 101 LYS A CA 1
ATOM 776 C C . LYS A 1 101 ? -8.172 -10.461 -20.922 1 87.88 101 LYS A C 1
ATOM 778 O O . LYS A 1 101 ? -7.871 -11.211 -21.844 1 87.88 101 LYS A O 1
ATOM 783 N N . VAL A 1 102 ? -7.551 -9.375 -20.516 1 84.56 102 VAL A N 1
ATOM 784 C CA . VAL A 1 102 ? -6.406 -8.93 -21.297 1 84.56 102 VAL A CA 1
ATOM 785 C C . VAL A 1 102 ? -5.324 -10.008 -21.297 1 84.56 102 VAL A C 1
ATOM 787 O O . VAL A 1 102 ? -4.754 -10.336 -22.328 1 84.56 102 VAL A O 1
ATOM 790 N N . VAL A 1 103 ? -5.117 -10.602 -20.234 1 85.5 103 VAL A N 1
ATOM 791 C CA . VAL A 1 103 ? -4.043 -11.578 -20.109 1 85.5 103 VAL A CA 1
ATOM 792 C C . VAL A 1 103 ? -4.516 -12.938 -20.625 1 85.5 103 VAL A C 1
ATOM 794 O O . VAL A 1 103 ? -3.736 -13.68 -21.234 1 85.5 103 VAL A O 1
ATOM 797 N N . ASN A 1 104 ? -5.789 -13.242 -20.375 1 85.38 104 ASN A N 1
ATOM 798 C CA . ASN A 1 104 ? -6.32 -14.523 -20.828 1 85.38 104 ASN A CA 1
ATOM 799 C C . ASN A 1 104 ? -6.398 -14.594 -22.344 1 85.38 104 ASN A C 1
ATOM 801 O O . ASN A 1 104 ? -6.293 -15.68 -22.922 1 85.38 104 ASN A O 1
ATOM 805 N N . GLY A 1 105 ? -6.527 -13.422 -22.953 1 85.75 105 GLY A N 1
ATOM 806 C CA . GLY A 1 105 ? -6.547 -13.367 -24.406 1 85.75 105 GLY A CA 1
ATOM 807 C C . GLY A 1 105 ? -5.238 -13.805 -25.031 1 85.75 105 GLY A C 1
ATOM 808 O O . GLY A 1 105 ? -5.215 -14.25 -26.188 1 85.75 105 GLY A O 1
ATOM 809 N N . SER A 1 106 ? -4.195 -13.766 -24.281 1 86 106 SER A N 1
ATOM 810 C CA . SER A 1 106 ? -2.881 -14.156 -24.797 1 86 106 SER A CA 1
ATOM 811 C C . SER A 1 106 ? -2.49 -15.547 -24.312 1 86 106 SER A C 1
ATOM 813 O O . SER A 1 106 ? -1.35 -15.977 -24.5 1 86 106 SER A O 1
ATOM 815 N N . GLY A 1 107 ? -3.428 -16.172 -23.688 1 90.5 107 GLY A N 1
ATOM 816 C CA . GLY A 1 107 ? -3.248 -17.562 -23.344 1 90.5 107 GLY A CA 1
ATOM 817 C C . GLY A 1 107 ? -2.611 -17.766 -21.984 1 90.5 107 GLY A C 1
ATOM 818 O O . GLY A 1 107 ? -2.338 -18.906 -21.578 1 90.5 107 GLY A O 1
ATOM 819 N N . GLY A 1 108 ? -2.359 -16.75 -21.281 1 94.06 108 GLY A N 1
ATOM 820 C CA . GLY A 1 108 ? -1.784 -16.859 -19.938 1 94.06 108 GLY A CA 1
ATOM 821 C C . GLY A 1 108 ? -2.814 -16.719 -18.844 1 94.06 108 GLY A C 1
ATOM 822 O O . GLY A 1 108 ? -4.012 -16.625 -19.109 1 94.06 108 GLY A O 1
ATOM 823 N N . GLY A 1 109 ? -2.377 -16.859 -17.594 1 96.81 109 GLY A N 1
ATOM 824 C CA . GLY A 1 109 ? -3.281 -16.703 -16.469 1 96.81 109 GLY A CA 1
ATOM 825 C C . GLY A 1 109 ? -4.246 -17.875 -16.312 1 96.81 109 GLY A C 1
ATOM 826 O O . GLY A 1 109 ? -3.877 -19.016 -16.531 1 96.81 109 GLY A O 1
ATOM 827 N N . ALA A 1 110 ? -5.414 -17.484 -16 1 97.25 110 ALA A N 1
ATOM 828 C CA . ALA A 1 110 ? -6.402 -18.484 -15.625 1 97.25 110 ALA A CA 1
ATOM 829 C C . ALA A 1 110 ? -6.797 -19.344 -16.828 1 97.25 110 ALA A C 1
ATOM 831 O O . ALA A 1 110 ? -7.355 -20.438 -16.672 1 97.25 110 ALA A O 1
ATOM 832 N N . THR A 1 111 ? -6.527 -18.875 -18.016 1 97.06 111 THR A N 1
ATOM 833 C CA . THR A 1 111 ? -6.867 -19.656 -19.188 1 97.06 111 THR A CA 1
ATOM 834 C C . THR A 1 111 ? -6.121 -20.984 -19.188 1 97.06 111 THR A C 1
ATOM 836 O O . THR A 1 111 ? -6.613 -21.984 -19.734 1 97.06 111 THR A O 1
ATOM 839 N N . LEU A 1 112 ? -5.012 -21.047 -18.562 1 98 112 LEU A N 1
ATOM 840 C CA . LEU A 1 112 ? -4.207 -22.266 -18.484 1 98 112 LEU A CA 1
ATOM 841 C C . LEU A 1 112 ? -4.945 -23.359 -17.703 1 98 112 LEU A C 1
ATOM 843 O O . LEU A 1 112 ? -4.652 -24.547 -17.859 1 98 112 LEU A O 1
ATOM 847 N N . LEU A 1 113 ? -5.867 -23 -16.875 1 98.38 113 LEU A N 1
ATOM 848 C CA . LEU A 1 113 ? -6.609 -23.938 -16.047 1 98.38 113 LEU A CA 1
ATOM 849 C C . LEU A 1 113 ? -7.477 -24.859 -16.906 1 98.38 113 LEU A C 1
ATOM 851 O O . LEU A 1 113 ? -7.883 -25.922 -16.453 1 98.38 113 LEU A O 1
ATOM 855 N N . LYS A 1 114 ? -7.734 -24.422 -18.094 1 97.38 114 LYS A N 1
ATOM 856 C CA . LYS A 1 114 ? -8.555 -25.203 -19.016 1 97.38 114 LYS A CA 1
ATOM 857 C C . LYS A 1 114 ? -7.816 -26.469 -19.469 1 97.38 114 LYS A C 1
ATOM 859 O O . LYS A 1 114 ? -8.445 -27.469 -19.828 1 97.38 114 LYS A O 1
ATOM 864 N N . ASP A 1 115 ? -6.52 -26.359 -19.469 1 97.25 115 ASP A N 1
ATOM 865 C CA . ASP A 1 115 ? -5.684 -27.453 -19.953 1 97.25 115 ASP A CA 1
ATOM 866 C C . ASP A 1 115 ? -4.48 -27.672 -19.031 1 97.25 115 ASP A C 1
ATOM 868 O O . ASP A 1 115 ? -3.398 -27.141 -19.281 1 97.25 115 ASP A O 1
ATOM 872 N N . PRO A 1 116 ? -4.637 -28.578 -18.062 1 98.19 116 PRO A N 1
ATOM 873 C CA . PRO A 1 116 ? -3.566 -28.828 -17.094 1 98.19 116 PRO A CA 1
ATOM 874 C C . PRO A 1 116 ? -2.236 -29.188 -17.75 1 98.19 116 PRO A C 1
ATOM 876 O O . PRO A 1 116 ? -1.172 -28.922 -17.188 1 98.19 116 PRO A O 1
ATOM 879 N N . GLU A 1 117 ? -2.264 -29.719 -18.953 1 98.44 117 GLU A N 1
ATOM 880 C CA . GLU A 1 117 ? -1.036 -30.062 -19.672 1 98.44 117 GLU A CA 1
ATOM 881 C C . GLU A 1 117 ? -0.211 -28.812 -19.969 1 98.44 117 GLU A C 1
ATOM 883 O O . GLU A 1 117 ? 1.021 -28.844 -19.953 1 98.44 117 GLU A O 1
ATOM 888 N N . LEU A 1 118 ? -0.847 -27.703 -20.281 1 98 118 LEU A N 1
ATOM 889 C CA . LEU A 1 118 ? -0.147 -26.453 -20.547 1 98 118 LEU A CA 1
ATOM 890 C C . LEU A 1 118 ? 0.567 -25.953 -19.281 1 98 118 LEU A C 1
ATOM 892 O O . LEU A 1 118 ? 1.681 -25.438 -19.359 1 98 118 LEU A O 1
ATOM 896 N N . ILE A 1 119 ? -0.081 -26.141 -18.156 1 98.75 119 ILE A N 1
ATOM 897 C CA . ILE A 1 119 ? 0.54 -25.797 -16.875 1 98.75 119 ILE A CA 1
ATOM 898 C C . ILE A 1 119 ? 1.775 -26.672 -16.656 1 98.75 119 ILE A C 1
ATOM 900 O O . ILE A 1 119 ? 2.84 -26.156 -16.297 1 98.75 119 ILE A O 1
ATOM 904 N N . TYR A 1 120 ? 1.612 -27.969 -16.906 1 98.88 120 TYR A N 1
ATOM 905 C CA . TYR A 1 120 ? 2.715 -28.906 -16.75 1 98.88 120 TYR A CA 1
ATOM 906 C C . TYR A 1 120 ? 3.906 -28.5 -17.609 1 98.88 120 TYR A C 1
ATOM 908 O O . TYR A 1 120 ? 5.023 -28.359 -17.109 1 98.88 120 TYR A O 1
ATOM 916 N N . GLN A 1 121 ? 3.666 -28.234 -18.859 1 98.88 121 GLN A N 1
ATOM 917 C CA . GLN A 1 121 ? 4.738 -27.922 -19.797 1 98.88 121 GLN A CA 1
ATOM 918 C C . GLN A 1 121 ? 5.426 -26.609 -19.406 1 98.88 121 GLN A C 1
ATOM 920 O O . GLN A 1 121 ? 6.656 -26.516 -19.453 1 98.88 121 GLN A O 1
ATOM 925 N N . GLY A 1 122 ? 4.625 -25.625 -19.078 1 98.75 122 GLY A N 1
ATOM 926 C CA . GLY A 1 122 ? 5.188 -24.344 -18.672 1 98.75 122 GLY A CA 1
ATOM 927 C C . GLY A 1 122 ? 6.031 -24.438 -17.422 1 98.75 122 GLY A C 1
ATOM 928 O O . GLY A 1 122 ? 7.188 -24 -17.406 1 98.75 122 GLY A O 1
ATOM 929 N N . ALA A 1 123 ? 5.48 -25.031 -16.375 1 98.94 123 ALA A N 1
ATOM 930 C CA . ALA A 1 123 ? 6.176 -25.172 -15.094 1 98.94 123 ALA A CA 1
ATOM 931 C C . ALA A 1 123 ? 7.422 -26.047 -15.234 1 98.94 123 ALA A C 1
ATOM 933 O O . ALA A 1 123 ? 8.461 -25.75 -14.641 1 98.94 123 ALA A O 1
ATOM 934 N N . LYS A 1 124 ? 7.289 -27.094 -15.961 1 98.94 124 LYS A N 1
ATOM 935 C CA . LYS A 1 124 ? 8.43 -27.984 -16.188 1 98.94 124 LYS A CA 1
ATOM 936 C C . LYS A 1 124 ? 9.57 -27.25 -16.875 1 98.94 124 LYS A C 1
ATOM 938 O O . LYS A 1 124 ? 10.734 -27.406 -16.484 1 98.94 124 LYS A O 1
ATOM 943 N N . ALA A 1 125 ? 9.211 -26.5 -17.922 1 98.94 125 ALA A N 1
ATOM 944 C CA . ALA A 1 125 ? 10.227 -25.719 -18.641 1 98.94 125 ALA A CA 1
ATOM 945 C C . ALA A 1 125 ? 10.898 -24.719 -17.703 1 98.94 125 ALA A C 1
ATOM 947 O O . ALA A 1 125 ? 12.125 -24.562 -17.734 1 98.94 125 ALA A O 1
ATOM 948 N N . MET A 1 126 ? 10.133 -24.047 -16.906 1 98.94 126 MET A N 1
ATOM 949 C CA . MET A 1 126 ? 10.688 -23.109 -15.938 1 98.94 126 MET A CA 1
ATOM 950 C C . MET A 1 126 ? 11.586 -23.812 -14.93 1 98.94 126 MET A C 1
ATOM 952 O O . MET A 1 126 ? 12.672 -23.344 -14.617 1 98.94 126 MET A O 1
ATOM 956 N N . ARG A 1 127 ? 11.117 -24.953 -14.453 1 98.94 127 ARG A N 1
ATOM 957 C CA . ARG A 1 127 ? 11.891 -25.719 -13.484 1 98.94 127 ARG A CA 1
ATOM 958 C C . ARG A 1 127 ? 13.25 -26.109 -14.047 1 98.94 127 ARG A C 1
ATOM 960 O O . ARG A 1 127 ? 14.266 -26 -13.359 1 98.94 127 ARG A O 1
ATOM 967 N N . ALA A 1 128 ? 13.273 -26.5 -15.234 1 98.88 128 ALA A N 1
ATOM 968 C CA . ALA A 1 128 ? 14.508 -26.922 -15.883 1 98.88 128 ALA A CA 1
ATOM 969 C C . ALA A 1 128 ? 15.461 -25.75 -16.078 1 98.88 128 ALA A C 1
ATOM 971 O O . ALA A 1 128 ? 16.688 -25.922 -16.078 1 98.88 128 ALA A O 1
ATOM 972 N N . ALA A 1 129 ? 14.945 -24.547 -16.188 1 98.88 129 ALA A N 1
ATOM 973 C CA . ALA A 1 129 ? 15.727 -23.375 -16.547 1 98.88 129 ALA A CA 1
ATOM 974 C C . ALA A 1 129 ? 16.281 -22.672 -15.312 1 98.88 129 ALA A C 1
ATOM 976 O O . ALA A 1 129 ? 17.266 -21.938 -15.391 1 98.88 129 ALA A O 1
ATOM 977 N N . VAL A 1 130 ? 15.68 -22.922 -14.172 1 98.88 130 VAL A N 1
ATOM 978 C CA . VAL A 1 130 ? 16.031 -22.234 -12.93 1 98.88 130 VAL A CA 1
ATOM 979 C C . VAL A 1 130 ? 16.953 -23.125 -12.094 1 98.88 130 VAL A C 1
ATOM 981 O O . VAL A 1 130 ? 16.703 -24.328 -11.945 1 98.88 130 VAL A O 1
ATOM 984 N N . PRO A 1 131 ? 18.094 -22.562 -11.555 1 98.69 131 PRO A N 1
ATOM 985 C CA . PRO A 1 131 ? 18.953 -23.375 -10.695 1 98.69 131 PRO A CA 1
ATOM 986 C C . PRO A 1 131 ? 18.172 -24.156 -9.633 1 98.69 131 PRO A C 1
ATOM 988 O O . PRO A 1 131 ? 17.219 -23.625 -9.062 1 98.69 131 PRO A O 1
ATOM 991 N N . SER A 1 132 ? 18.625 -25.328 -9.297 1 97.81 132 SER A N 1
ATOM 992 C CA . SER A 1 132 ? 17.875 -26.281 -8.508 1 97.81 132 SER A CA 1
ATOM 993 C C . SER A 1 132 ? 17.656 -25.781 -7.082 1 97.81 132 SER A C 1
ATOM 995 O O . SER A 1 132 ? 16.688 -26.156 -6.426 1 97.81 132 SER A O 1
ATOM 997 N N . HIS A 1 133 ? 18.531 -25 -6.598 1 97.88 133 HIS A N 1
ATOM 998 C CA . HIS A 1 133 ? 18.438 -24.547 -5.215 1 97.88 133 HIS A CA 1
ATOM 999 C C . HIS A 1 133 ? 17.422 -23.422 -5.066 1 97.88 133 HIS A C 1
ATOM 1001 O O . HIS A 1 133 ? 17.078 -23.047 -3.951 1 97.88 133 HIS A O 1
ATOM 1007 N N . LEU A 1 134 ? 16.922 -22.859 -6.176 1 98.69 134 LEU A N 1
ATOM 1008 C CA . LEU A 1 134 ? 15.906 -21.812 -6.152 1 98.69 134 LEU A CA 1
ATOM 1009 C C . LEU A 1 134 ? 14.523 -22.391 -6.414 1 98.69 134 LEU A C 1
ATOM 1011 O O . LEU A 1 134 ? 14.367 -23.266 -7.277 1 98.69 134 LEU A O 1
ATOM 1015 N N . PRO A 1 135 ? 13.586 -21.875 -5.734 1 98.81 135 PRO A N 1
ATOM 1016 C CA . PRO A 1 135 ? 12.234 -22.422 -5.898 1 98.81 135 PRO A CA 1
ATOM 1017 C C . PRO A 1 135 ? 11.57 -21.969 -7.195 1 98.81 135 PRO A C 1
ATOM 1019 O O . PRO A 1 135 ? 11.766 -20.844 -7.637 1 98.81 135 PRO A O 1
ATOM 1022 N N . VAL A 1 136 ? 10.789 -22.844 -7.793 1 98.94 136 VAL A N 1
ATOM 1023 C CA . VAL A 1 136 ? 9.789 -22.562 -8.812 1 98.94 136 VAL A CA 1
ATOM 1024 C C . VAL A 1 136 ? 8.398 -22.891 -8.281 1 98.94 136 VAL A C 1
ATOM 1026 O O . VAL A 1 136 ? 8.133 -24.031 -7.887 1 98.94 136 VAL A O 1
ATOM 1029 N N . THR A 1 137 ? 7.562 -21.891 -8.203 1 98.94 137 THR A N 1
ATOM 1030 C CA . THR A 1 137 ? 6.234 -22.062 -7.621 1 98.94 137 THR A CA 1
ATOM 1031 C C . THR A 1 137 ? 5.152 -21.703 -8.633 1 98.94 137 THR A C 1
ATOM 1033 O O . THR A 1 137 ? 5.438 -21.125 -9.672 1 98.94 137 THR A O 1
ATOM 1036 N N . VAL A 1 138 ? 3.932 -22.156 -8.383 1 98.94 138 VAL A N 1
ATOM 1037 C CA . VAL A 1 138 ? 2.797 -21.906 -9.266 1 98.94 138 VAL A CA 1
ATOM 1038 C C . VAL A 1 138 ? 1.596 -21.438 -8.445 1 98.94 138 VAL A C 1
ATOM 1040 O O . VAL A 1 138 ? 1.319 -22 -7.375 1 98.94 138 VAL A O 1
ATOM 1043 N N . LYS A 1 139 ? 0.97 -20.422 -8.867 1 98.88 139 LYS A N 1
ATOM 1044 C CA . LYS A 1 139 ? -0.296 -20.016 -8.266 1 98.88 139 LYS A CA 1
ATOM 1045 C C . LYS A 1 139 ? -1.471 -20.328 -9.188 1 98.88 139 LYS A C 1
ATOM 1047 O O . LYS A 1 139 ? -1.485 -19.922 -10.352 1 98.88 139 LYS A O 1
ATOM 1052 N N . VAL A 1 140 ? -2.477 -21.062 -8.641 1 98.81 140 VAL A N 1
ATOM 1053 C CA . VAL A 1 140 ? -3.629 -21.484 -9.438 1 98.81 140 VAL A CA 1
ATOM 1054 C C . VAL A 1 140 ? -4.918 -21.094 -8.719 1 98.81 140 VAL A C 1
ATOM 1056 O O . VAL A 1 140 ? -4.887 -20.609 -7.59 1 98.81 140 VAL A O 1
ATOM 1059 N N . ARG A 1 141 ? -6 -21.219 -9.406 1 98.5 141 ARG A N 1
ATOM 1060 C CA . ARG A 1 141 ? -7.344 -21.328 -8.859 1 98.5 141 ARG A CA 1
ATOM 1061 C C . ARG A 1 141 ? -7.855 -22.75 -8.914 1 98.5 141 ARG A C 1
ATOM 1063 O O . ARG A 1 141 ? -7.148 -23.656 -9.383 1 98.5 141 ARG A O 1
ATOM 1070 N N . LEU A 1 142 ? -9.031 -22.953 -8.43 1 98.69 142 LEU A N 1
ATOM 1071 C CA . LEU A 1 142 ? -9.578 -24.297 -8.344 1 98.69 142 LEU A CA 1
ATOM 1072 C C . LEU A 1 142 ? -9.922 -24.844 -9.734 1 98.69 142 LEU A C 1
ATOM 1074 O O . LEU A 1 142 ? -10.07 -26.047 -9.914 1 98.69 142 LEU A O 1
ATOM 1078 N N . GLY A 1 143 ? -10.07 -23.953 -10.641 1 98.44 143 GLY A N 1
ATOM 1079 C CA . GLY A 1 143 ? -10.438 -24.281 -12.008 1 98.44 143 GLY A CA 1
ATOM 1080 C C . GLY A 1 143 ? -10.961 -23.078 -12.781 1 98.44 143 GLY A C 1
ATOM 1081 O O . GLY A 1 143 ? -10.953 -21.953 -12.273 1 98.44 143 GLY A O 1
ATOM 1082 N N . TRP A 1 144 ? -11.336 -23.391 -14.055 1 97.31 144 TRP A N 1
ATOM 1083 C CA . TRP A 1 144 ? -11.836 -22.312 -14.914 1 97.31 144 TRP A CA 1
ATOM 1084 C C . TRP A 1 144 ? -13.312 -22.031 -14.633 1 97.31 144 TRP A C 1
ATOM 1086 O O . TRP A 1 144 ? -13.656 -21 -14.047 1 97.31 144 TRP A O 1
ATOM 1096 N N . ASP A 1 145 ? -14.141 -22.953 -14.883 1 97.06 145 ASP A N 1
ATOM 1097 C CA . ASP A 1 145 ? -15.57 -22.75 -14.688 1 97.06 145 ASP A CA 1
ATOM 1098 C C . ASP A 1 145 ? -16.125 -23.672 -13.609 1 97.06 145 ASP A C 1
ATOM 1100 O O . ASP A 1 145 ? -17.25 -23.469 -13.133 1 97.06 145 ASP A O 1
ATOM 1104 N N . SER A 1 146 ? -15.367 -24.609 -13.242 1 97 146 SER A N 1
ATOM 1105 C CA . SER A 1 146 ? -15.695 -25.516 -12.148 1 97 146 SER A CA 1
ATOM 1106 C C . SER A 1 146 ? -14.43 -26.062 -11.484 1 97 146 SER A C 1
ATOM 1108 O O . SER A 1 146 ? -13.336 -25.938 -12.031 1 97 146 SER A O 1
ATOM 1110 N N . GLY A 1 147 ? -14.602 -26.703 -10.352 1 96.44 147 GLY A N 1
ATOM 1111 C CA . GLY A 1 147 ? -13.484 -27.297 -9.625 1 96.44 147 GLY A CA 1
ATOM 1112 C C . GLY A 1 147 ? -13.219 -28.734 -10.008 1 96.44 147 GLY A C 1
ATOM 1113 O O . GLY A 1 147 ? -12.508 -29.453 -9.305 1 96.44 147 GLY A O 1
ATOM 1114 N N . ASP A 1 148 ? -13.75 -29.156 -11.078 1 97.44 148 ASP A N 1
ATOM 1115 C CA . ASP A 1 148 ? -13.68 -30.562 -11.461 1 97.44 148 ASP A CA 1
ATOM 1116 C C . ASP A 1 148 ? -12.242 -30.969 -11.766 1 97.44 148 ASP A C 1
ATOM 1118 O O . ASP A 1 148 ? -11.859 -32.125 -11.539 1 97.44 148 ASP A O 1
ATOM 1122 N N . LYS A 1 149 ? -11.453 -30.047 -12.273 1 97.81 149 LYS A N 1
ATOM 1123 C CA . LYS A 1 149 ? -10.094 -30.375 -12.695 1 97.81 149 LYS A CA 1
ATOM 1124 C C .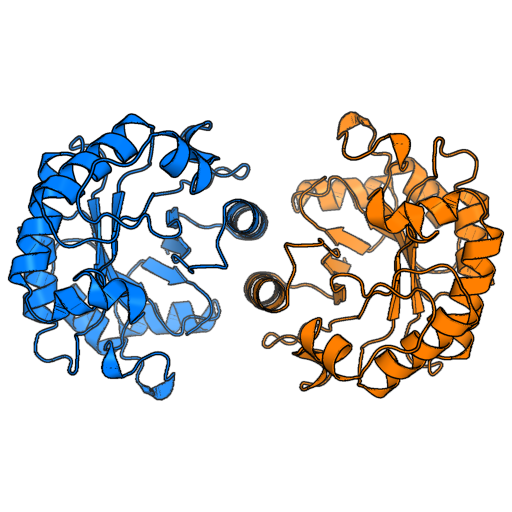 LYS A 1 149 ? -9.086 -30 -11.617 1 97.81 149 LYS A C 1
ATOM 1126 O O . LYS A 1 149 ? -7.875 -29.984 -11.867 1 97.81 149 LYS A O 1
ATOM 1131 N N . LYS A 1 150 ? -9.547 -29.688 -10.453 1 98.62 150 LYS A N 1
ATOM 1132 C CA . LYS A 1 150 ? -8.656 -29.141 -9.43 1 98.62 150 LYS A CA 1
ATOM 1133 C C . LYS A 1 150 ? -7.508 -30.094 -9.125 1 98.62 150 LYS A C 1
ATOM 1135 O O . LYS A 1 150 ? -6.371 -29.656 -8.93 1 98.62 150 LYS A O 1
ATOM 1140 N N . PHE A 1 151 ? -7.773 -31.406 -9.133 1 98.75 151 PHE A N 1
ATOM 1141 C CA . PHE A 1 151 ? -6.734 -32.375 -8.805 1 98.75 151 PHE A CA 1
ATOM 1142 C C . PHE A 1 151 ? -5.793 -32.562 -9.984 1 98.75 151 PHE A C 1
ATOM 1144 O O . PHE A 1 151 ? -4.586 -32.75 -9.805 1 98.75 151 PHE A O 1
ATOM 1151 N N . GLU A 1 152 ? -6.297 -32.562 -11.211 1 98.75 152 GLU A N 1
ATOM 1152 C CA . GLU A 1 152 ? -5.449 -32.656 -12.398 1 98.75 152 GLU A CA 1
ATOM 1153 C C . GLU A 1 152 ? -4.5 -31.453 -12.477 1 98.75 152 GLU A C 1
ATOM 1155 O O . GLU A 1 152 ? -3.324 -31.609 -12.82 1 98.75 152 GLU A O 1
ATOM 1160 N N . ILE A 1 153 ? -5.055 -30.359 -12.188 1 98.88 153 ILE A N 1
ATOM 1161 C CA . ILE A 1 153 ? -4.27 -29.125 -12.188 1 98.88 153 ILE A CA 1
ATOM 1162 C C . ILE A 1 153 ? -3.154 -29.234 -11.148 1 98.88 153 ILE A C 1
ATOM 1164 O O . ILE A 1 153 ? -1.986 -28.984 -11.453 1 98.88 153 ILE A O 1
ATOM 1168 N N . ALA A 1 154 ? -3.527 -29.625 -9.953 1 98.88 154 ALA A N 1
ATOM 1169 C CA . ALA A 1 154 ? -2.562 -29.75 -8.859 1 98.88 154 ALA A CA 1
ATOM 1170 C C . ALA A 1 154 ? -1.479 -30.766 -9.203 1 98.88 154 ALA A C 1
ATOM 1172 O O . ALA A 1 154 ? -0.294 -30.531 -8.969 1 98.88 154 ALA A O 1
ATOM 1173 N N . ASP A 1 155 ? -1.892 -31.859 -9.734 1 98.81 155 ASP A N 1
ATOM 1174 C CA . ASP A 1 155 ? -0.957 -32.906 -10.102 1 98.81 155 ASP A CA 1
ATOM 1175 C C . ASP A 1 155 ? 0.005 -32.438 -11.188 1 98.81 155 ASP A C 1
ATOM 1177 O O . ASP A 1 155 ? 1.188 -32.812 -11.172 1 98.81 155 ASP A O 1
ATOM 1181 N N . ALA A 1 156 ? -0.512 -31.719 -12.164 1 98.88 156 ALA A N 1
ATOM 1182 C CA . ALA A 1 156 ? 0.33 -31.172 -13.227 1 98.88 156 ALA A CA 1
ATOM 1183 C C . ALA A 1 156 ? 1.451 -30.312 -12.648 1 98.88 156 ALA A C 1
ATOM 1185 O O . ALA A 1 156 ? 2.605 -30.422 -13.07 1 98.88 156 ALA A O 1
ATOM 1186 N N . VAL A 1 157 ? 1.121 -29.531 -11.68 1 98.94 157 VAL A N 1
ATOM 1187 C CA . VAL A 1 157 ? 2.082 -28.641 -11.047 1 98.94 157 VAL A CA 1
ATOM 1188 C C . VAL A 1 157 ? 3.16 -29.469 -10.336 1 98.94 157 VAL A C 1
ATOM 1190 O O . VAL A 1 157 ? 4.355 -29.219 -10.531 1 98.94 157 VAL A O 1
ATOM 1193 N N . GLN A 1 158 ? 2.734 -30.453 -9.547 1 98.88 158 GLN A N 1
ATOM 1194 C CA . GLN A 1 158 ? 3.682 -31.281 -8.797 1 98.88 158 GLN A CA 1
ATOM 1195 C C . GLN A 1 158 ? 4.566 -32.094 -9.734 1 98.88 158 GLN A C 1
ATOM 1197 O O . GLN A 1 158 ? 5.785 -32.156 -9.547 1 98.88 158 GLN A O 1
ATOM 1202 N N . GLN A 1 159 ? 3.984 -32.656 -10.734 1 98.81 159 GLN A N 1
ATOM 1203 C CA . GLN A 1 159 ? 4.73 -33.5 -11.664 1 98.81 159 GLN A CA 1
ATOM 1204 C C . GLN A 1 159 ? 5.738 -32.656 -12.461 1 98.81 159 GLN A C 1
ATOM 1206 O O . GLN A 1 159 ? 6.762 -33.188 -12.906 1 98.81 159 GLN A O 1
ATOM 1211 N N . ALA A 1 160 ? 5.461 -31.375 -12.633 1 98.88 160 ALA A N 1
ATOM 1212 C CA . ALA A 1 160 ? 6.348 -30.484 -13.367 1 98.88 160 ALA A CA 1
ATOM 1213 C C . ALA A 1 160 ? 7.594 -30.156 -12.547 1 98.88 160 ALA A C 1
ATOM 1215 O O . ALA A 1 160 ? 8.562 -29.594 -13.078 1 98.88 160 ALA A O 1
ATOM 1216 N N . GLY A 1 161 ? 7.543 -30.5 -11.242 1 98.75 161 GLY A N 1
ATOM 1217 C CA . GLY A 1 161 ? 8.703 -30.266 -10.398 1 98.75 161 GLY A CA 1
ATOM 1218 C C . GLY A 1 161 ? 8.609 -28.969 -9.609 1 98.75 161 GLY A C 1
ATOM 1219 O O . GLY A 1 161 ? 9.625 -28.469 -9.117 1 98.75 161 GLY A O 1
ATOM 1220 N N . ALA A 1 162 ? 7.441 -28.375 -9.523 1 98.81 162 ALA A N 1
ATOM 1221 C CA . ALA A 1 162 ? 7.273 -27.156 -8.719 1 98.81 162 ALA A CA 1
ATOM 1222 C C . ALA A 1 162 ? 7.574 -27.438 -7.25 1 98.81 162 ALA A C 1
ATOM 1224 O O . ALA A 1 162 ? 7.27 -28.516 -6.738 1 98.81 162 ALA A O 1
ATOM 1225 N N . SER A 1 163 ? 8.133 -26.422 -6.586 1 98.69 163 SER A N 1
ATOM 1226 C CA . SER A 1 163 ? 8.516 -26.547 -5.184 1 98.69 163 SER A CA 1
ATOM 1227 C C . SER A 1 163 ? 7.312 -26.312 -4.266 1 98.69 163 SER A C 1
ATOM 1229 O O . SER A 1 163 ? 7.316 -26.766 -3.117 1 98.69 163 SER A O 1
ATOM 1231 N N . GLU A 1 164 ? 6.312 -25.641 -4.742 1 98.69 164 GLU A N 1
ATOM 1232 C CA . GLU A 1 164 ? 5.168 -25.219 -3.945 1 98.69 164 GLU A CA 1
ATOM 1233 C C . GLU A 1 164 ? 3.992 -24.812 -4.836 1 98.69 164 GLU A C 1
ATOM 1235 O O . GLU A 1 164 ? 4.188 -24.391 -5.977 1 98.69 164 GLU A O 1
ATOM 1240 N N . LEU A 1 165 ? 2.809 -25.047 -4.281 1 98.94 165 LEU A N 1
ATOM 1241 C CA . LEU A 1 165 ? 1.587 -24.672 -4.984 1 98.94 165 LEU A CA 1
ATOM 1242 C C . LEU A 1 165 ? 0.758 -23.703 -4.145 1 98.94 165 LEU A C 1
ATOM 1244 O O . LEU A 1 165 ? 0.483 -23.969 -2.973 1 98.94 165 LEU A O 1
ATOM 1248 N N . VAL A 1 166 ? 0.436 -22.531 -4.703 1 98.88 166 VAL A N 1
ATOM 1249 C CA . VAL A 1 166 ? -0.525 -21.625 -4.09 1 98.88 166 VAL A CA 1
ATOM 1250 C C . VAL A 1 166 ? -1.891 -21.797 -4.75 1 98.88 166 VAL A C 1
ATOM 1252 O O . VAL A 1 166 ? -1.999 -21.781 -5.977 1 98.88 166 VAL A O 1
ATOM 1255 N N . VAL A 1 167 ? -2.932 -21.922 -3.928 1 98.81 167 VAL A N 1
ATOM 1256 C CA . VAL A 1 167 ? -4.266 -22.141 -4.473 1 98.81 167 VAL A CA 1
ATOM 1257 C C . VAL A 1 167 ? -5.215 -21.047 -3.969 1 98.81 167 VAL A C 1
ATOM 1259 O O . VAL A 1 167 ? -5.457 -20.953 -2.764 1 98.81 167 VAL A O 1
ATOM 1262 N N . HIS A 1 168 ? -5.672 -20.25 -4.859 1 98.25 168 HIS A N 1
ATOM 1263 C CA . HIS A 1 168 ? -6.84 -19.438 -4.551 1 98.25 168 HIS A CA 1
ATOM 1264 C C . HIS A 1 168 ? -8.117 -20.281 -4.57 1 98.25 168 HIS A C 1
ATOM 1266 O O . HIS A 1 168 ? -8.438 -20.906 -5.582 1 98.25 168 HIS A O 1
ATOM 1272 N N . GLY A 1 169 ? -8.922 -20.219 -3.57 1 98.12 169 GLY A N 1
ATOM 1273 C CA . GLY A 1 169 ? -10 -21.172 -3.336 1 98.12 169 GLY A CA 1
ATOM 1274 C C . GLY A 1 169 ? -11.258 -20.844 -4.129 1 98.12 169 GLY A C 1
ATOM 1275 O O . GLY A 1 169 ? -12.375 -21.062 -3.65 1 98.12 169 GLY A O 1
ATOM 1276 N N . ARG A 1 170 ? -11.086 -20.266 -5.277 1 98.06 170 ARG A N 1
ATOM 1277 C CA . ARG A 1 170 ? -12.195 -20.016 -6.191 1 98.06 170 ARG A CA 1
ATOM 1278 C C . ARG A 1 170 ? -11.828 -20.438 -7.617 1 98.06 170 ARG A C 1
ATOM 1280 O O . ARG A 1 170 ? -10.648 -20.609 -7.934 1 98.06 170 ARG A O 1
ATOM 1287 N N . THR A 1 171 ? -12.859 -20.609 -8.383 1 98 171 THR A N 1
ATOM 1288 C CA . THR A 1 171 ? -12.648 -20.75 -9.82 1 98 171 THR A CA 1
ATOM 1289 C C . THR A 1 171 ? -12.539 -19.391 -10.484 1 98 171 THR A C 1
ATOM 1291 O O . THR A 1 171 ? -12.859 -18.359 -9.875 1 98 171 THR A O 1
ATOM 1294 N N . LYS A 1 172 ? -12.008 -19.406 -11.719 1 97.19 172 LYS A N 1
ATOM 1295 C CA . LYS A 1 172 ? -11.969 -18.156 -12.492 1 97.19 172 LYS A CA 1
ATOM 1296 C C . LYS A 1 172 ? -13.367 -17.562 -12.641 1 97.19 172 LYS A C 1
ATOM 1298 O O . LYS A 1 172 ? -13.562 -16.359 -12.438 1 97.19 172 LYS A O 1
ATOM 1303 N N . ALA A 1 173 ? -14.375 -18.406 -12.93 1 96.75 173 ALA A N 1
ATOM 1304 C CA . ALA A 1 173 ? -15.742 -17.969 -13.203 1 96.75 173 ALA A CA 1
ATOM 1305 C C . ALA A 1 173 ? -16.375 -17.328 -11.977 1 96.75 173 ALA A C 1
ATOM 1307 O O . ALA A 1 173 ? -17.203 -16.406 -12.094 1 96.75 173 ALA A O 1
ATOM 1308 N N . GLN A 1 174 ? -15.891 -17.766 -10.844 1 94.94 174 GLN A N 1
ATOM 1309 C CA . GLN A 1 174 ? -16.453 -17.25 -9.594 1 94.94 174 GLN A CA 1
ATOM 1310 C C . GLN A 1 174 ? -15.883 -15.867 -9.273 1 94.94 174 GLN A C 1
ATOM 1312 O O . GLN A 1 174 ? -16.438 -15.148 -8.445 1 94.94 174 GLN A O 1
ATOM 1317 N N . GLY A 1 175 ? -14.758 -15.5 -9.93 1 91.38 175 GLY A N 1
ATOM 1318 C CA . GLY A 1 175 ? -14.195 -14.172 -9.766 1 91.38 175 GLY A CA 1
ATOM 1319 C C . GLY A 1 175 ? -13.766 -13.883 -8.336 1 91.38 175 GLY A C 1
ATOM 1320 O O . GLY A 1 175 ? -12.961 -14.617 -7.766 1 91.38 175 GLY A O 1
ATOM 1321 N N . TYR A 1 176 ? -14.43 -12.82 -7.805 1 86.12 176 TYR A N 1
ATOM 1322 C CA . TYR A 1 176 ? -14.016 -12.391 -6.473 1 86.12 176 TYR A CA 1
ATOM 1323 C C . TYR A 1 176 ? -15.18 -12.422 -5.5 1 86.12 176 TYR A C 1
ATOM 1325 O O . TYR A 1 176 ? -15.172 -11.719 -4.484 1 86.12 176 TYR A O 1
ATOM 1333 N N . ARG A 1 177 ? -16.188 -13.297 -5.809 1 90.56 177 ARG A N 1
ATOM 1334 C CA . ARG A 1 177 ? -17.359 -13.438 -4.957 1 90.56 177 ARG A CA 1
ATOM 1335 C C . ARG A 1 177 ? -17.016 -14.18 -3.67 1 90.56 177 ARG A C 1
ATOM 1337 O O . ARG A 1 177 ? -16.703 -15.375 -3.699 1 90.56 177 ARG A O 1
ATOM 1344 N N . ALA A 1 178 ? -17.156 -13.555 -2.531 1 89.5 178 ALA A N 1
ATOM 1345 C CA . ALA A 1 178 ? -16.656 -14.023 -1.238 1 89.5 178 ALA A CA 1
ATOM 1346 C C . ALA A 1 17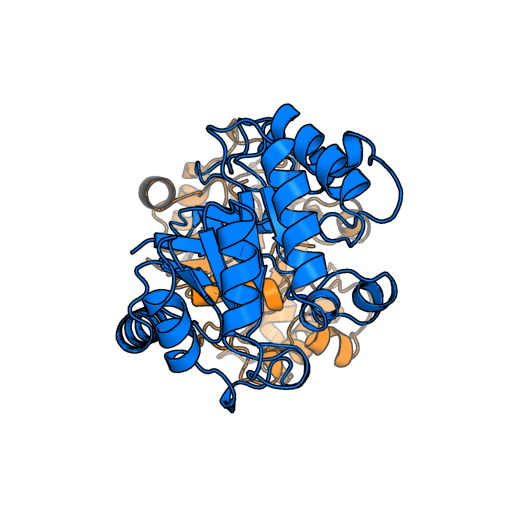8 ? -17.328 -15.328 -0.834 1 89.5 178 ALA A C 1
ATOM 1348 O O . ALA A 1 178 ? -16.688 -16.203 -0.238 1 89.5 178 ALA A O 1
ATOM 1349 N N . GLU A 1 179 ? -18.578 -15.523 -1.18 1 93.56 179 GLU A N 1
ATOM 1350 C CA . GLU A 1 179 ? -19.359 -16.656 -0.715 1 93.56 179 GLU A CA 1
ATOM 1351 C C . GLU A 1 179 ? -18.906 -17.953 -1.367 1 93.56 179 GLU A C 1
ATOM 1353 O O . GLU A 1 179 ? -19.25 -19.047 -0.912 1 93.56 179 GLU A O 1
ATOM 1358 N N . HIS A 1 180 ? -18.031 -17.844 -2.361 1 96.5 180 HIS A N 1
ATOM 1359 C CA . HIS A 1 180 ? -17.641 -19.047 -3.098 1 96.5 180 HIS A CA 1
ATOM 1360 C C . HIS A 1 180 ? -16.281 -19.562 -2.635 1 96.5 180 HIS A C 1
ATOM 1362 O O . HIS A 1 180 ? -15.773 -20.547 -3.172 1 96.5 180 HIS A O 1
ATOM 1368 N N . ILE A 1 181 ? -15.711 -18.875 -1.667 1 97.62 181 ILE A N 1
ATOM 1369 C CA . ILE A 1 181 ? -14.398 -19.328 -1.203 1 97.62 181 ILE A CA 1
ATOM 1370 C C . ILE A 1 181 ? -14.508 -20.75 -0.649 1 97.62 181 ILE A C 1
ATOM 1372 O O . ILE A 1 181 ? -15.406 -21.047 0.14 1 97.62 181 ILE A O 1
ATOM 1376 N N . ASP A 1 182 ? -13.586 -21.594 -1.106 1 98.38 182 ASP A N 1
ATOM 1377 C CA . ASP A 1 182 ? -13.625 -23 -0.726 1 98.38 182 ASP A CA 1
ATOM 1378 C C . ASP A 1 182 ? -12.289 -23.453 -0.149 1 98.38 182 ASP A C 1
ATOM 1380 O O . ASP A 1 182 ? -11.516 -24.141 -0.822 1 98.38 182 ASP A O 1
ATOM 1384 N N . TRP A 1 183 ? -12.086 -23.219 1.123 1 98.44 183 TRP A N 1
ATOM 1385 C CA . TRP A 1 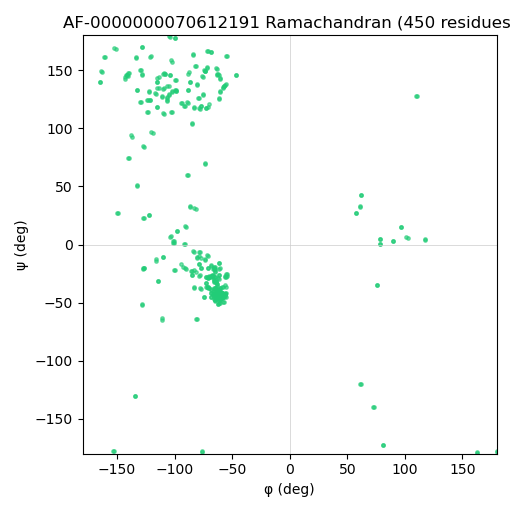183 ? -10.867 -23.625 1.811 1 98.44 183 TRP A CA 1
ATOM 1386 C C . TRP A 1 183 ? -10.797 -25.141 1.959 1 98.44 183 TRP A C 1
ATOM 1388 O O . TRP A 1 183 ? -9.711 -25.719 2.004 1 98.44 183 TRP A O 1
ATOM 1398 N N . GLN A 1 184 ? -11.953 -25.75 2.012 1 98.69 184 GLN A N 1
ATOM 1399 C CA . GLN A 1 184 ? -12 -27.203 2.092 1 98.69 184 GLN A CA 1
ATOM 1400 C C . GLN A 1 184 ? -11.383 -27.828 0.847 1 98.69 184 GLN A C 1
ATOM 1402 O O . GLN A 1 184 ? -10.641 -28.812 0.945 1 98.69 184 GLN A O 1
ATOM 1407 N N . ALA A 1 185 ? -11.695 -27.281 -0.286 1 98.81 185 ALA A N 1
ATOM 1408 C CA . ALA A 1 185 ? -11.133 -27.781 -1.538 1 98.81 185 ALA A CA 1
ATOM 1409 C C . ALA A 1 185 ? -9.609 -27.656 -1.551 1 98.81 185 ALA A C 1
ATOM 1411 O O . ALA A 1 185 ? -8.906 -28.531 -2.053 1 98.81 185 ALA A O 1
ATOM 1412 N N . ILE A 1 186 ? -9.125 -26.594 -1.026 1 98.88 186 ILE A N 1
ATOM 1413 C CA . ILE A 1 186 ? -7.684 -26.422 -0.906 1 98.88 186 ILE A CA 1
ATOM 1414 C C . ILE A 1 186 ? -7.098 -27.531 -0.037 1 98.88 186 ILE A C 1
ATOM 1416 O O . ILE A 1 186 ? -6.047 -28.078 -0.358 1 98.88 186 ILE A O 1
ATOM 1420 N N . GLY A 1 187 ? -7.82 -27.828 1.03 1 98.88 187 GLY A N 1
ATOM 1421 C CA . GLY A 1 187 ? -7.395 -28.922 1.893 1 98.88 187 GLY A CA 1
ATOM 1422 C C . GLY A 1 187 ? -7.336 -30.25 1.178 1 98.88 187 GLY A C 1
ATOM 1423 O O . GLY A 1 187 ? -6.41 -31.047 1.396 1 98.88 187 GLY A O 1
ATOM 1424 N N . GLU A 1 188 ? -8.305 -30.516 0.385 1 98.81 188 GLU A N 1
ATOM 1425 C CA . GLU A 1 188 ? -8.32 -31.75 -0.395 1 98.81 188 GLU A CA 1
ATOM 1426 C C . GLU A 1 188 ? -7.121 -31.812 -1.332 1 98.81 188 GLU A C 1
ATOM 1428 O O . GLU A 1 188 ? -6.508 -32.875 -1.478 1 98.81 188 GLU A O 1
ATOM 1433 N N . ILE A 1 189 ? -6.789 -30.703 -1.934 1 98.88 189 ILE A N 1
ATOM 1434 C CA . ILE A 1 189 ? -5.621 -30.625 -2.805 1 98.88 189 ILE A CA 1
ATOM 1435 C C . ILE A 1 189 ? -4.355 -30.906 -1.997 1 98.88 189 ILE A C 1
ATOM 1437 O O . ILE A 1 189 ? -3.512 -31.703 -2.408 1 98.88 189 ILE A O 1
ATOM 1441 N N . ARG A 1 190 ? -4.258 -30.297 -0.912 1 98.81 190 ARG A N 1
ATOM 1442 C CA . ARG A 1 190 ? -3.09 -30.438 -0.048 1 98.81 190 ARG A CA 1
ATOM 1443 C C . ARG A 1 190 ? -2.861 -31.906 0.314 1 98.81 190 ARG A C 1
ATOM 1445 O O . ARG A 1 190 ? -1.727 -32.375 0.296 1 98.81 190 ARG A O 1
ATOM 1452 N N . ARG A 1 191 ? -3.906 -32.625 0.627 1 98.5 191 ARG A N 1
ATOM 1453 C CA . ARG A 1 191 ? -3.803 -34 1.072 1 98.5 191 ARG A CA 1
ATOM 1454 C C . ARG A 1 191 ? -3.301 -34.906 -0.052 1 98.5 191 ARG A C 1
ATOM 1456 O O . ARG A 1 191 ? -2.74 -35.969 0.205 1 98.5 191 ARG A O 1
ATOM 1463 N N . ARG A 1 192 ? -3.447 -34.469 -1.262 1 98.06 192 ARG A N 1
ATOM 1464 C CA . ARG A 1 192 ? -3.104 -35.281 -2.408 1 98.06 192 ARG A CA 1
ATOM 1465 C C . ARG A 1 192 ? -1.673 -35.031 -2.865 1 98.06 192 ARG A C 1
ATOM 1467 O O . ARG A 1 192 ? -1.115 -35.812 -3.646 1 98.06 192 ARG A O 1
ATOM 1474 N N . LEU A 1 193 ? -1.161 -33.906 -2.434 1 98.69 193 LEU A N 1
ATOM 1475 C CA . LEU A 1 193 ? 0.161 -33.5 -2.912 1 98.69 193 LEU A CA 1
ATOM 1476 C C . LEU A 1 193 ? 1.226 -33.781 -1.857 1 98.69 193 LEU A C 1
ATOM 1478 O O . LEU A 1 193 ? 0.911 -33.938 -0.673 1 98.69 193 LEU A O 1
ATOM 1482 N N . THR A 1 194 ? 2.463 -33.906 -2.299 1 98.56 194 THR A N 1
ATOM 1483 C CA . THR A 1 194 ? 3.596 -34.031 -1.389 1 98.56 194 THR A CA 1
ATOM 1484 C C . THR A 1 194 ? 4.312 -32.688 -1.232 1 98.56 194 THR A C 1
ATOM 1486 O O . THR A 1 194 ? 5.062 -32.5 -0.273 1 98.56 194 THR A O 1
ATOM 1489 N N . ILE A 1 195 ? 4.156 -31.812 -2.16 1 98.69 195 ILE A N 1
ATOM 1490 C CA . ILE A 1 195 ? 4.742 -30.484 -2.043 1 98.69 195 ILE A CA 1
ATOM 1491 C C . ILE A 1 195 ? 3.846 -29.594 -1.18 1 98.69 195 ILE A C 1
ATOM 1493 O O . ILE A 1 195 ? 2.639 -29.844 -1.079 1 98.69 195 ILE A O 1
ATOM 1497 N N . PRO A 1 196 ? 4.441 -28.609 -0.553 1 98.69 196 PRO A N 1
ATOM 1498 C CA . PRO A 1 196 ? 3.633 -27.703 0.262 1 98.69 196 PRO A CA 1
ATOM 1499 C C . PRO A 1 196 ? 2.561 -26.969 -0.549 1 98.69 196 PRO A C 1
ATOM 1501 O O . PRO A 1 196 ? 2.793 -26.609 -1.706 1 98.69 196 PRO A O 1
ATOM 1504 N N . VAL A 1 197 ? 1.393 -26.797 0.107 1 98.94 197 VAL A N 1
ATOM 1505 C CA . VAL A 1 197 ? 0.289 -26.031 -0.469 1 98.94 197 VAL A CA 1
ATOM 1506 C C . VAL A 1 197 ? 0.009 -24.797 0.387 1 98.94 197 VAL A C 1
ATOM 1508 O O . VAL A 1 197 ? -0.067 -24.891 1.614 1 98.94 197 VAL A O 1
ATOM 1511 N N . VAL A 1 198 ? -0.066 -23.656 -0.252 1 98.81 198 VAL A N 1
ATOM 1512 C CA . VAL A 1 198 ? -0.376 -22.391 0.39 1 98.81 198 VAL A CA 1
ATOM 1513 C C . VAL A 1 198 ? -1.814 -21.984 0.074 1 98.81 198 VAL A C 1
ATOM 1515 O O . VAL A 1 198 ? -2.219 -21.969 -1.091 1 98.81 198 VAL A O 1
ATOM 1518 N N . ALA A 1 199 ? -2.566 -21.656 1.135 1 98.69 199 ALA A N 1
ATOM 1519 C CA . ALA A 1 199 ? -3.961 -21.266 0.946 1 98.69 199 ALA A CA 1
ATOM 1520 C C . ALA A 1 199 ? -4.082 -19.781 0.66 1 98.69 199 ALA A C 1
ATOM 1522 O O . ALA A 1 199 ? -3.398 -18.953 1.283 1 98.69 199 ALA A O 1
ATOM 1523 N N . ASN A 1 200 ? -4.965 -19.484 -0.249 1 97.81 200 ASN A N 1
ATOM 1524 C CA . ASN A 1 200 ? -5.188 -18.094 -0.647 1 97.81 200 ASN A CA 1
ATOM 1525 C C . ASN A 1 200 ? -6.668 -17.812 -0.863 1 97.81 200 ASN A C 1
ATOM 1527 O O . ASN A 1 200 ? -7.402 -18.656 -1.372 1 97.81 200 ASN A O 1
ATOM 1531 N N . GLY A 1 201 ? -7.062 -16.578 -0.562 1 95.81 201 GLY A N 1
ATOM 1532 C CA . GLY A 1 201 ? -8.414 -16.094 -0.81 1 95.81 201 GLY A CA 1
ATOM 1533 C C . GLY A 1 201 ? -9.211 -15.883 0.461 1 95.81 201 GLY A C 1
ATOM 1534 O O . GLY A 1 201 ? -9.281 -16.766 1.314 1 95.81 201 GLY A O 1
ATOM 1535 N N . GLU A 1 202 ? -9.781 -14.742 0.628 1 93.12 202 GLU A N 1
ATOM 1536 C CA . GLU A 1 202 ? -10.688 -14.352 1.703 1 93.12 202 GLU A CA 1
ATOM 1537 C C . GLU A 1 202 ? -10.008 -14.445 3.064 1 93.12 202 GLU A C 1
ATOM 1539 O O . GLU A 1 202 ? -10.625 -14.844 4.051 1 93.12 202 GLU A O 1
ATOM 1544 N N . ILE A 1 203 ? -8.773 -14.195 3.133 1 92.69 203 ILE A N 1
ATOM 1545 C CA . ILE A 1 203 ? -8.031 -14.102 4.387 1 92.69 203 ILE A CA 1
ATOM 1546 C C . ILE A 1 203 ? -7.773 -12.633 4.715 1 92.69 203 ILE A C 1
ATOM 1548 O O . ILE A 1 203 ? -6.949 -11.984 4.066 1 92.69 203 ILE A O 1
ATOM 1552 N N . TRP A 1 204 ? -8.336 -12.156 5.727 1 82.88 204 TRP A N 1
ATOM 1553 C CA . TRP A 1 204 ? -8.43 -10.719 5.957 1 82.88 204 TRP A CA 1
ATOM 1554 C C . TRP A 1 204 ? -7.633 -10.312 7.188 1 82.88 204 TRP A C 1
ATOM 1556 O O . TRP A 1 204 ? -7.258 -9.148 7.336 1 82.88 204 TRP A O 1
ATOM 1566 N N . ASP A 1 205 ? -7.625 -11.242 8.055 1 82.12 205 ASP A N 1
ATOM 1567 C CA . ASP A 1 205 ? -6.996 -10.977 9.344 1 82.12 205 ASP A CA 1
ATOM 1568 C C . ASP A 1 205 ? -6.477 -12.266 9.977 1 82.12 205 ASP A C 1
ATOM 1570 O O . ASP A 1 205 ? -6.508 -13.328 9.352 1 82.12 205 ASP A O 1
ATOM 1574 N N . TRP A 1 206 ? -5.93 -12.07 11.18 1 86.62 206 TRP A N 1
ATOM 1575 C CA . TRP A 1 206 ? -5.336 -13.203 11.883 1 86.62 206 TRP A CA 1
ATOM 1576 C C . TRP A 1 206 ? -6.367 -14.305 12.109 1 86.62 206 TRP A C 1
ATOM 1578 O O . TRP A 1 206 ? -6.078 -15.484 11.898 1 86.62 206 TRP A O 1
ATOM 1588 N N . GLN A 1 207 ? -7.566 -13.898 12.477 1 89.75 207 GLN A N 1
ATOM 1589 C CA . GLN A 1 207 ? -8.609 -14.875 12.766 1 89.75 207 GLN A CA 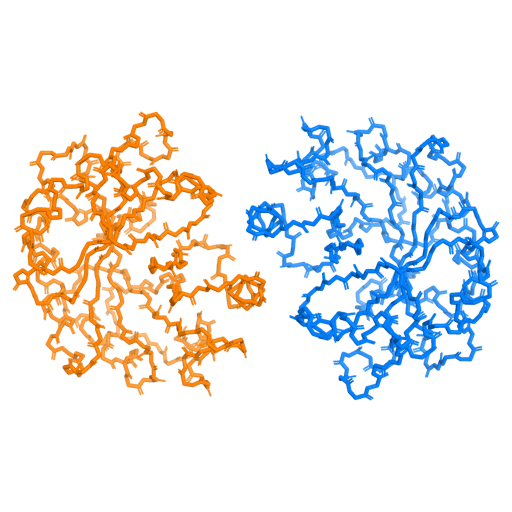1
ATOM 1590 C C . GLN A 1 207 ? -8.992 -15.664 11.516 1 89.75 207 GLN A C 1
ATOM 1592 O O . GLN A 1 207 ? -9.133 -16.891 11.562 1 89.75 207 GLN A O 1
ATOM 1597 N N . SER A 1 208 ? -9.219 -14.945 10.43 1 92.56 208 SER A N 1
ATOM 1598 C CA . SER A 1 208 ? -9.555 -15.641 9.195 1 92.56 208 SER A CA 1
ATOM 1599 C C . SER A 1 208 ? -8.398 -16.516 8.719 1 92.56 208 SER A C 1
ATOM 1601 O O . SER A 1 208 ? -8.617 -17.578 8.133 1 92.56 208 SER A O 1
ATOM 1603 N N . ALA A 1 209 ? -7.172 -16.109 8.984 1 94.12 209 ALA A N 1
ATOM 1604 C CA . ALA A 1 209 ? -6.012 -16.922 8.648 1 94.12 209 ALA A CA 1
ATOM 1605 C C . ALA A 1 209 ? -6.012 -18.234 9.445 1 94.12 209 ALA A C 1
ATOM 1607 O O . ALA A 1 209 ? -5.801 -19.312 8.883 1 94.12 209 ALA A O 1
ATOM 1608 N N . GLN A 1 210 ? -6.301 -18.094 10.719 1 95.94 210 GLN A N 1
ATOM 1609 C CA . GLN A 1 210 ? -6.348 -19.281 11.57 1 95.94 210 GLN A CA 1
ATOM 1610 C C . GLN A 1 210 ? -7.453 -20.234 11.125 1 95.94 210 GLN A C 1
ATOM 1612 O O . GLN A 1 210 ? -7.25 -21.438 11.078 1 95.94 210 GLN A O 1
ATOM 1617 N N . THR A 1 211 ? -8.586 -19.672 10.82 1 97.38 211 THR A N 1
ATOM 1618 C CA . THR A 1 211 ? -9.703 -20.484 10.359 1 97.38 211 THR A CA 1
ATOM 1619 C C . THR A 1 211 ? -9.352 -21.188 9.047 1 97.38 211 THR A C 1
ATOM 1621 O O . THR A 1 211 ? -9.609 -22.391 8.891 1 97.38 211 THR A O 1
ATOM 1624 N N . CYS A 1 212 ? -8.758 -20.484 8.141 1 97.69 212 CYS A N 1
ATOM 1625 C CA . CYS A 1 212 ? -8.344 -21.047 6.859 1 97.69 212 CYS A CA 1
ATOM 1626 C C . CYS A 1 212 ? -7.371 -22.203 7.062 1 97.69 212 CYS A C 1
ATOM 1628 O O . CYS A 1 212 ? -7.516 -23.25 6.441 1 97.69 212 CYS A O 1
ATOM 1630 N N . MET A 1 213 ? -6.445 -21.984 7.945 1 98.19 213 MET A N 1
ATOM 1631 C CA . MET A 1 213 ? -5.449 -23.016 8.219 1 98.19 213 MET A CA 1
ATOM 1632 C C . MET A 1 213 ? -6.098 -24.25 8.844 1 98.19 213 MET A C 1
ATOM 1634 O O . MET A 1 213 ? -5.75 -25.391 8.5 1 98.19 213 MET A O 1
ATOM 1638 N N . ALA A 1 214 ? -7.012 -24.016 9.703 1 98.31 214 ALA A N 1
ATOM 1639 C CA . ALA A 1 214 ? -7.707 -25.125 10.344 1 98.31 214 ALA A CA 1
ATOM 1640 C C . ALA A 1 214 ? -8.516 -25.922 9.336 1 98.31 214 ALA A C 1
ATOM 1642 O O . ALA A 1 214 ? -8.523 -27.156 9.375 1 98.31 214 ALA A O 1
ATOM 1643 N N . VAL A 1 215 ? -9.18 -25.266 8.453 1 98.56 215 VAL A N 1
ATOM 1644 C CA . VAL A 1 215 ? -10.07 -25.891 7.484 1 98.56 215 VAL A CA 1
ATOM 1645 C C . VAL A 1 215 ? -9.25 -26.594 6.398 1 98.56 215 VAL A C 1
ATOM 1647 O O . VAL A 1 215 ? -9.539 -27.734 6.027 1 98.56 215 VAL A O 1
ATOM 1650 N N . SER A 1 216 ? -8.219 -25.906 5.895 1 98.69 216 SER A N 1
ATOM 1651 C CA . SER A 1 216 ? -7.445 -26.406 4.758 1 98.69 216 SER A CA 1
ATOM 1652 C C . SER A 1 216 ? -6.344 -27.359 5.215 1 98.69 216 SER A C 1
ATOM 1654 O O . SER A 1 216 ? -5.871 -28.188 4.434 1 98.69 216 SER A O 1
ATOM 1656 N N . GLY A 1 217 ? -5.887 -27.188 6.449 1 98.5 217 GLY A N 1
ATOM 1657 C CA . GLY A 1 217 ? -4.746 -27.953 6.934 1 98.5 217 GLY A CA 1
ATOM 1658 C C . GLY A 1 217 ? -3.418 -27.406 6.438 1 98.5 217 GLY A C 1
ATOM 1659 O O . GLY A 1 217 ? -2.369 -28.016 6.68 1 98.5 217 GLY A O 1
ATOM 1660 N N . CYS A 1 218 ? -3.418 -26.281 5.738 1 98.44 218 CYS A N 1
ATOM 1661 C CA . CYS A 1 218 ? -2.184 -25.688 5.242 1 98.44 218 CYS A CA 1
ATOM 1662 C C . CYS A 1 218 ? -1.399 -25.031 6.375 1 98.44 218 CYS A C 1
ATOM 1664 O O . CYS A 1 218 ? -1.986 -24.547 7.34 1 98.44 218 CYS A O 1
ATOM 1666 N N . ASP A 1 219 ? -0.113 -25.016 6.215 1 97.69 219 ASP A N 1
ATOM 1667 C CA . ASP A 1 219 ? 0.739 -24.359 7.207 1 97.69 219 ASP A CA 1
ATOM 1668 C C . ASP A 1 219 ? 1.188 -22.984 6.734 1 97.69 219 ASP A C 1
ATOM 1670 O O . ASP A 1 219 ? 1.991 -22.328 7.398 1 97.69 219 ASP A O 1
ATOM 1674 N N . ALA A 1 220 ? 0.718 -22.594 5.59 1 98.06 220 ALA A N 1
ATOM 1675 C CA . ALA A 1 220 ? 1.053 -21.297 5 1 98.06 220 ALA A CA 1
ATOM 1676 C C . ALA A 1 220 ? -0.164 -20.672 4.328 1 98.06 220 ALA A C 1
ATOM 1678 O O . ALA A 1 220 ? -1.015 -21.375 3.783 1 98.06 220 ALA A O 1
ATOM 1679 N N . VAL A 1 221 ? -0.23 -19.328 4.414 1 97.88 221 VAL A N 1
ATOM 1680 C CA . VAL A 1 221 ? -1.3 -18.578 3.752 1 97.88 221 VAL A CA 1
ATOM 1681 C C . VAL A 1 221 ? -0.706 -17.453 2.922 1 97.88 221 VAL A C 1
ATOM 1683 O O . VAL A 1 221 ? 0.384 -16.953 3.223 1 97.88 221 VAL A O 1
ATOM 1686 N N . MET A 1 222 ? -1.361 -17.094 1.865 1 97.56 222 MET A N 1
ATOM 1687 C CA . MET A 1 222 ? -1.07 -15.914 1.06 1 97.56 222 MET A CA 1
ATOM 1688 C C . MET A 1 222 ? -2.178 -14.875 1.198 1 97.56 222 MET A C 1
ATOM 1690 O O . MET A 1 222 ? -3.354 -15.188 1 1 97.56 222 MET A O 1
ATOM 1694 N N . ILE A 1 223 ? -1.698 -13.703 1.526 1 94.06 223 ILE A N 1
ATOM 1695 C CA . ILE A 1 223 ? -2.686 -12.664 1.804 1 94.06 223 ILE A CA 1
ATOM 1696 C C . ILE A 1 223 ? -2.57 -11.555 0.765 1 94.06 223 ILE A C 1
ATOM 1698 O O . ILE A 1 223 ? -1.465 -11.195 0.346 1 94.06 223 ILE A O 1
ATOM 1702 N N . GLY A 1 224 ? -3.742 -11.023 0.308 1 89.38 224 GLY A N 1
ATOM 1703 C CA . GLY A 1 224 ? -3.844 -9.883 -0.587 1 89.38 224 GLY A CA 1
ATOM 1704 C C . GLY A 1 224 ? -4.891 -8.875 -0.151 1 89.38 224 GLY A C 1
ATOM 1705 O O . GLY A 1 224 ? -4.887 -8.422 0.997 1 89.38 224 GLY A O 1
ATOM 1706 N N . ARG A 1 225 ? -5.84 -8.43 -1.091 1 76.75 225 ARG A N 1
ATOM 1707 C CA . ARG A 1 225 ? -6.902 -7.477 -0.787 1 76.75 225 ARG A CA 1
ATOM 1708 C C . ARG A 1 225 ? -8.133 -8.188 -0.245 1 76.75 225 ARG A C 1
ATOM 1710 O O . ARG A 1 225 ? -9.258 -7.707 -0.409 1 76.75 225 ARG A O 1
ATOM 1717 N N . GLY A 1 226 ? -8.008 -9.32 0.51 1 62.72 226 GLY A N 1
ATOM 1718 C CA . GLY A 1 226 ? -9.094 -10.086 1.108 1 62.72 226 GLY A CA 1
ATOM 1719 C C . GLY A 1 226 ? -9.852 -10.93 0.104 1 62.72 226 GLY A C 1
ATOM 1720 O O . GLY A 1 226 ? -10.266 -12.055 0.413 1 62.72 226 GLY A O 1
ATOM 1721 N N . HIS A 1 227 ? -9.969 -10.375 -1.102 1 65.62 227 HIS A N 1
ATOM 1722 C CA . HIS A 1 227 ? -10.805 -11.141 -2.02 1 65.62 227 HIS A CA 1
ATOM 1723 C C . HIS A 1 227 ? -9.977 -12.148 -2.812 1 65.62 227 HIS A C 1
ATOM 1725 O O . HIS A 1 227 ? -8.75 -12.008 -2.912 1 65.62 227 HIS A O 1
ATOM 1731 N N . MET B 1 1 ? 0.158 5.074 22.766 1 87.69 1 MET B N 1
ATOM 1732 C CA . MET B 1 1 ? 0.787 5.684 21.594 1 87.69 1 MET B CA 1
ATOM 1733 C C . MET B 1 1 ? -0.173 5.703 20.406 1 87.69 1 MET B C 1
ATOM 1735 O O . MET B 1 1 ? -0.775 4.68 20.078 1 87.69 1 MET B O 1
ATOM 1739 N N . ARG B 1 2 ? -0.444 6.871 19.969 1 95.88 2 ARG B N 1
ATOM 1740 C CA . ARG B 1 2 ? -1.286 7.078 18.797 1 95.88 2 ARG B CA 1
ATOM 1741 C C . ARG B 1 2 ? -0.455 7.07 17.516 1 95.88 2 ARG B C 1
ATOM 1743 O O . ARG B 1 2 ? 0.602 7.703 17.453 1 95.88 2 ARG B O 1
ATOM 1750 N N . VAL B 1 3 ? -0.928 6.305 16.484 1 96.75 3 VAL B N 1
ATOM 1751 C CA . VAL B 1 3 ? -0.184 6.172 15.234 1 96.75 3 VAL B CA 1
ATOM 1752 C C . VAL B 1 3 ? -1.059 6.609 14.062 1 96.75 3 VAL B C 1
ATOM 1754 O O . VAL B 1 3 ? -2.139 6.051 13.844 1 96.75 3 VAL B O 1
ATOM 1757 N N . LEU B 1 4 ? -0.533 7.562 13.32 1 97.81 4 LEU B N 1
ATOM 1758 C CA . LEU B 1 4 ? -1.214 8.047 12.125 1 97.81 4 LEU B CA 1
ATOM 1759 C C . LEU B 1 4 ? -0.497 7.578 10.867 1 97.81 4 LEU B C 1
ATOM 1761 O O . LEU B 1 4 ? 0.729 7.449 10.852 1 97.81 4 LEU B O 1
ATOM 1765 N N . LEU B 1 5 ? -1.281 7.34 9.859 1 96.62 5 LEU B N 1
ATOM 1766 C CA . LEU B 1 5 ? -0.73 7.055 8.539 1 96.62 5 LEU B CA 1
ATOM 1767 C C . LEU B 1 5 ? -0.64 8.328 7.699 1 96.62 5 LEU B C 1
ATOM 1769 O O . LEU B 1 5 ? -1.647 9 7.477 1 96.62 5 LEU B O 1
ATOM 1773 N N . ALA B 1 6 ? 0.597 8.609 7.273 1 96.38 6 ALA B N 1
ATOM 1774 C CA . ALA B 1 6 ? 0.892 9.859 6.582 1 96.38 6 ALA B CA 1
ATOM 1775 C C . ALA B 1 6 ? 0.311 9.859 5.172 1 96.38 6 ALA B C 1
ATOM 1777 O O . ALA B 1 6 ? 0.159 8.805 4.559 1 96.38 6 ALA B O 1
ATOM 1778 N N . PRO B 1 7 ? -0 11.102 4.707 1 94.88 7 PRO B N 1
ATOM 1779 C CA . PRO B 1 7 ? -0.351 11.203 3.291 1 94.88 7 PRO B CA 1
ATOM 1780 C C . PRO B 1 7 ? 0.843 10.969 2.369 1 94.88 7 PRO B C 1
ATOM 1782 O O . PRO B 1 7 ? 1.927 11.508 2.604 1 94.88 7 PRO B O 1
ATOM 1785 N N . MET B 1 8 ? 0.845 10.039 1.512 1 90.5 8 MET B N 1
ATOM 1786 C CA . MET B 1 8 ? 1.88 9.727 0.53 1 90.5 8 MET B CA 1
ATOM 1787 C C . MET B 1 8 ? 1.326 9.805 -0.889 1 90.5 8 MET B C 1
ATOM 1789 O O . MET B 1 8 ? 0.781 8.828 -1.405 1 90.5 8 MET B O 1
ATOM 1793 N N . GLU B 1 9 ? 1.602 10.945 -1.403 1 89 9 GLU B N 1
ATOM 1794 C CA . GLU B 1 9 ? 1.019 11.234 -2.711 1 89 9 GLU B CA 1
ATOM 1795 C C . GLU B 1 9 ? 1.441 10.188 -3.744 1 89 9 GLU B C 1
ATOM 1797 O O . GLU B 1 9 ? 2.621 9.844 -3.84 1 89 9 GLU B O 1
ATOM 1802 N N . GLY B 1 10 ? 0.507 9.773 -4.469 1 85.94 10 GLY B N 1
ATOM 1803 C CA . GLY B 1 10 ? 0.783 8.812 -5.523 1 85.94 10 GLY B CA 1
ATOM 1804 C C . GLY B 1 10 ? 0.94 7.395 -5.008 1 85.94 10 GLY B C 1
ATOM 1805 O O . GLY B 1 10 ? 1.138 6.461 -5.789 1 85.94 10 GLY B O 1
ATOM 1806 N N . VAL B 1 11 ? 0.818 7.152 -3.768 1 87.06 11 VAL B N 1
ATOM 1807 C CA . VAL B 1 11 ? 1.05 5.836 -3.176 1 87.06 11 VAL B CA 1
ATOM 1808 C C . VAL B 1 11 ? -0.145 5.441 -2.311 1 87.06 11 VAL B C 1
ATOM 1810 O O . VAL B 1 11 ? -0.753 4.391 -2.525 1 87.06 11 VAL B O 1
ATOM 1813 N N . LEU B 1 12 ? -0.543 6.277 -1.426 1 91.69 12 LEU B N 1
ATOM 1814 C CA . LEU B 1 12 ? -1.527 5.941 -0.403 1 91.69 12 LEU B CA 1
ATOM 1815 C C . LEU B 1 12 ? -2.943 6.207 -0.902 1 91.69 12 LEU B C 1
ATOM 1817 O O . LEU B 1 12 ? -3.668 7.02 -0.322 1 91.69 12 LEU B O 1
ATOM 1821 N N . ASP B 1 13 ? -3.297 5.559 -1.945 1 93.56 13 ASP B N 1
ATOM 1822 C CA . ASP B 1 13 ? -4.695 5.641 -2.363 1 93.56 13 ASP B CA 1
ATOM 1823 C C . ASP B 1 13 ? -5.586 4.77 -1.478 1 93.56 13 ASP B C 1
ATOM 1825 O O . ASP B 1 13 ? -5.121 4.211 -0.482 1 93.56 13 ASP B O 1
ATOM 1829 N N . ALA B 1 14 ? -6.832 4.754 -1.813 1 95 14 ALA B N 1
ATOM 1830 C CA . ALA B 1 14 ? -7.812 4.102 -0.953 1 95 14 ALA B CA 1
ATOM 1831 C C . ALA B 1 14 ? -7.496 2.615 -0.793 1 95 14 ALA B C 1
ATOM 1833 O O . ALA B 1 14 ? -7.68 2.049 0.287 1 95 14 ALA B O 1
ATOM 1834 N N . LEU B 1 15 ? -7.047 2.049 -1.85 1 91.19 15 LEU B N 1
ATOM 1835 C CA . LEU B 1 15 ? -6.734 0.625 -1.8 1 91.19 15 LEU B CA 1
ATOM 1836 C C . LEU B 1 15 ? -5.555 0.358 -0.87 1 91.19 15 LEU B C 1
ATOM 1838 O O . LEU B 1 15 ? -5.586 -0.585 -0.076 1 91.19 15 LEU B O 1
ATOM 1842 N N . VAL B 1 16 ? -4.594 1.13 -0.94 1 92.62 16 VAL B N 1
ATOM 1843 C CA . VAL B 1 16 ? -3.416 0.962 -0.094 1 92.62 16 VAL B CA 1
ATOM 1844 C C . VAL B 1 16 ? -3.779 1.258 1.359 1 92.62 16 VAL B C 1
ATOM 1846 O O . VAL B 1 16 ? -3.32 0.567 2.273 1 92.62 16 VAL B O 1
ATOM 1849 N N . ARG B 1 17 ? -4.609 2.252 1.584 1 95.38 17 ARG B N 1
ATOM 1850 C CA . ARG B 1 17 ? -5.098 2.492 2.939 1 95.38 17 ARG B CA 1
ATOM 1851 C C . ARG B 1 17 ? -5.797 1.258 3.496 1 95.38 17 ARG B C 1
ATOM 1853 O O . ARG B 1 17 ? -5.578 0.881 4.648 1 95.38 17 ARG B O 1
ATOM 1860 N N . GLU B 1 18 ? -6.594 0.702 2.691 1 93.38 18 GLU B N 1
ATOM 1861 C CA . GLU B 1 18 ? -7.301 -0.507 3.104 1 93.38 18 GLU B CA 1
ATOM 1862 C C . GLU B 1 18 ? -6.32 -1.618 3.475 1 93.38 18 GLU B C 1
ATOM 1864 O O . GLU B 1 18 ? -6.453 -2.24 4.531 1 93.38 18 GLU B O 1
ATOM 1869 N N . LEU B 1 19 ? -5.332 -1.802 2.619 1 90.19 19 LEU B N 1
ATOM 1870 C CA . LEU B 1 19 ? -4.359 -2.869 2.834 1 90.19 19 LEU B CA 1
ATOM 1871 C C . LEU B 1 19 ? -3.566 -2.633 4.117 1 90.19 19 LEU B C 1
ATOM 1873 O O . LEU B 1 19 ? -3.418 -3.541 4.938 1 90.19 19 LEU B O 1
ATOM 1877 N N . LEU B 1 20 ? -3.156 -1.457 4.324 1 92.44 20 LEU B N 1
ATOM 1878 C CA . LEU B 1 20 ? -2.303 -1.143 5.465 1 92.44 20 LEU B CA 1
ATOM 1879 C C . LEU B 1 20 ? -3.088 -1.214 6.77 1 92.44 20 LEU B C 1
ATOM 1881 O O . LEU B 1 20 ? -2.582 -1.711 7.777 1 92.44 20 LEU B O 1
ATOM 1885 N N . THR B 1 21 ? -4.289 -0.804 6.738 1 93.81 21 THR B N 1
ATOM 1886 C CA . THR B 1 21 ? -5.082 -0.785 7.961 1 93.81 21 THR B CA 1
ATOM 1887 C C . THR B 1 21 ? -5.559 -2.189 8.32 1 93.81 21 THR B C 1
ATOM 1889 O O . THR B 1 21 ? -5.941 -2.449 9.461 1 93.81 21 THR B O 1
ATOM 1892 N N . GLU B 1 22 ? -5.57 -3.018 7.383 1 89.19 22 GLU B N 1
ATOM 1893 C CA . GLU B 1 22 ? -5.93 -4.41 7.641 1 89.19 22 GLU B CA 1
ATOM 1894 C C . GLU B 1 22 ? -4.82 -5.133 8.398 1 89.19 22 GLU B C 1
ATOM 1896 O O . GLU B 1 22 ? -5.09 -6.035 9.195 1 89.19 22 GLU B O 1
ATOM 1901 N N . VAL B 1 23 ? -3.604 -4.68 8.211 1 85.31 23 VAL B N 1
ATOM 1902 C CA . VAL B 1 23 ? -2.5 -5.469 8.75 1 85.31 23 VAL B CA 1
ATOM 1903 C C . VAL B 1 23 ? -1.868 -4.738 9.93 1 85.31 23 VAL B C 1
ATOM 1905 O O . VAL B 1 23 ? -0.997 -5.281 10.609 1 85.31 23 VAL B O 1
ATOM 1908 N N . ASN B 1 24 ? -2.203 -3.514 10.148 1 87.62 24 ASN B N 1
ATOM 1909 C CA . ASN B 1 24 ? -1.694 -2.711 11.258 1 87.62 24 ASN B CA 1
ATOM 1910 C C . ASN B 1 24 ? -2.777 -1.808 11.836 1 87.62 24 ASN B C 1
ATOM 1912 O O . ASN B 1 24 ? -3.641 -1.317 11.109 1 87.62 24 ASN B O 1
ATOM 1916 N N . ASP B 1 25 ? -2.66 -1.646 13.102 1 90.75 25 ASP B N 1
ATOM 1917 C CA . ASP B 1 25 ? -3.625 -0.784 13.781 1 90.75 25 ASP B CA 1
ATOM 1918 C C . ASP B 1 25 ? -3.199 0.68 13.711 1 90.75 25 ASP B C 1
ATOM 1920 O O . ASP B 1 25 ? -2.27 1.095 14.406 1 90.75 25 ASP B O 1
ATOM 1924 N N . TYR B 1 26 ? -3.822 1.399 12.906 1 95.31 26 TYR B N 1
ATOM 1925 C CA . TYR B 1 26 ? -3.645 2.846 12.836 1 95.31 26 TYR B CA 1
ATOM 1926 C C . TYR B 1 26 ? -4.82 3.57 13.484 1 95.31 26 TYR B C 1
ATOM 1928 O O . TYR B 1 26 ? -5.965 3.129 13.375 1 95.31 26 TYR B O 1
ATOM 1936 N N . ASP B 1 27 ? -4.496 4.691 14.086 1 98.06 27 ASP B N 1
ATOM 1937 C CA . ASP B 1 27 ? -5.555 5.469 14.727 1 98.06 27 ASP B CA 1
ATOM 1938 C C . ASP B 1 27 ? -6.242 6.391 13.719 1 98.06 27 ASP B C 1
ATOM 1940 O O . ASP B 1 27 ? -7.387 6.797 13.922 1 98.06 27 ASP B O 1
ATOM 1944 N N . LEU B 1 28 ? -5.547 6.699 12.641 1 98.5 28 LEU B N 1
ATOM 1945 C CA . LEU B 1 28 ? -6.047 7.645 11.641 1 98.5 28 LEU B CA 1
ATOM 1946 C C . LEU B 1 28 ? -5.242 7.547 10.352 1 98.5 28 LEU B C 1
ATOM 1948 O O . LEU B 1 28 ? -4.016 7.41 10.383 1 98.5 28 LEU B O 1
ATOM 1952 N N . CYS B 1 29 ? -5.922 7.617 9.25 1 98.38 29 CYS B N 1
ATOM 1953 C CA . CYS B 1 29 ? -5.281 7.777 7.945 1 98.38 29 CYS B CA 1
ATOM 1954 C C . CYS B 1 29 ? -5.547 9.172 7.379 1 98.38 29 CYS B C 1
ATOM 1956 O O . CYS B 1 29 ? -6.668 9.672 7.461 1 98.38 29 CYS B O 1
ATOM 1958 N N . ILE B 1 30 ? -4.531 9.758 6.891 1 98.62 30 ILE B N 1
ATOM 1959 C CA . ILE B 1 30 ? -4.707 11 6.145 1 98.62 30 ILE B CA 1
ATOM 1960 C C . ILE B 1 30 ? -4.605 10.719 4.648 1 98.62 30 ILE B C 1
ATOM 1962 O O . ILE B 1 30 ? -3.678 10.047 4.195 1 98.62 30 ILE B O 1
ATOM 1966 N N . THR B 1 31 ? -5.508 11.188 3.859 1 98.5 31 THR B N 1
ATOM 1967 C CA . THR B 1 31 ? -5.523 10.938 2.422 1 98.5 31 THR B CA 1
ATOM 1968 C C . THR B 1 31 ? -4.395 11.695 1.728 1 98.5 31 THR B C 1
ATOM 1970 O O . THR B 1 31 ? -3.791 12.594 2.314 1 98.5 31 THR B O 1
ATOM 1973 N N . GLU B 1 32 ? -4.199 11.281 0.472 1 96.81 32 GLU B N 1
ATOM 1974 C CA . GLU B 1 32 ? -3.523 12.219 -0.421 1 96.81 32 GLU B CA 1
ATOM 1975 C C . GLU B 1 32 ? -4.246 13.562 -0.461 1 96.81 32 GLU B C 1
ATOM 1977 O O . GLU B 1 32 ? -5.402 13.664 -0.038 1 96.81 32 GLU B O 1
ATOM 1982 N N . PHE B 1 33 ? -3.576 14.555 -0.909 1 97.75 33 PHE B N 1
ATOM 1983 C CA . PHE B 1 33 ? -4.203 15.867 -0.786 1 97.75 33 PHE B CA 1
ATOM 1984 C C . PHE B 1 33 ? -5.082 16.156 -1.994 1 97.75 33 PHE B C 1
ATOM 1986 O O . PHE B 1 33 ? -4.789 15.719 -3.105 1 97.75 33 PHE B O 1
ATOM 1993 N N . LEU B 1 34 ? -6.156 16.922 -1.747 1 97.94 34 LEU B N 1
ATOM 1994 C CA . LEU B 1 34 ? -6.906 17.609 -2.787 1 97.94 34 LEU B CA 1
ATOM 1995 C C . LEU B 1 34 ? -6.328 19 -3.041 1 97.94 34 LEU B C 1
ATOM 1997 O O . LEU B 1 34 ? -6.23 19.812 -2.119 1 97.94 34 LEU B O 1
ATOM 2001 N N . ARG B 1 35 ? -5.961 19.219 -4.27 1 96.94 35 ARG B N 1
ATOM 2002 C CA . ARG B 1 35 ? -5.398 20.516 -4.633 1 96.94 35 ARG B CA 1
ATOM 2003 C C . ARG B 1 35 ? -6.5 21.562 -4.812 1 96.94 35 ARG B C 1
ATOM 2005 O O . ARG B 1 35 ? -7.352 21.422 -5.691 1 96.94 35 ARG B O 1
ATOM 2012 N N . VAL B 1 36 ? -6.469 22.562 -4.004 1 97.44 36 VAL B N 1
ATOM 2013 C CA . VAL B 1 36 ? -7.449 23.641 -4 1 97.44 36 VAL B CA 1
ATOM 2014 C C . VAL B 1 36 ? -6.801 24.922 -4.512 1 97.44 36 VAL B C 1
ATOM 2016 O O . VAL B 1 36 ? -5.977 25.531 -3.822 1 97.44 36 VAL B O 1
ATOM 2019 N N . VAL B 1 37 ? -7.23 25.375 -5.637 1 93.5 37 VAL B N 1
ATOM 2020 C CA . VAL B 1 37 ? -6.582 26.531 -6.234 1 93.5 37 VAL B CA 1
ATOM 2021 C C . VAL B 1 37 ? -7.527 27.734 -6.199 1 93.5 37 VAL B C 1
ATOM 2023 O O . VAL B 1 37 ? -7.301 28.688 -5.457 1 93.5 37 VAL B O 1
ATOM 2026 N N . ASP B 1 38 ? -8.688 27.578 -6.949 1 95.06 38 ASP B N 1
ATOM 2027 C CA . ASP B 1 38 ? -9.516 28.781 -7.086 1 95.06 38 ASP B CA 1
ATOM 2028 C C . ASP B 1 38 ? -10.992 28.406 -7.23 1 95.06 38 ASP B C 1
ATOM 2030 O O . ASP B 1 38 ? -11.758 29.141 -7.859 1 95.06 38 ASP B O 1
ATOM 2034 N N . GLN B 1 39 ? -11.336 27.281 -6.684 1 97.69 39 GLN B N 1
ATOM 2035 C CA . GLN B 1 39 ? -12.727 26.875 -6.82 1 97.69 39 GLN B CA 1
ATOM 2036 C C . GLN B 1 39 ? -13.109 25.828 -5.781 1 97.69 39 GLN B C 1
ATOM 2038 O O . GLN B 1 39 ? -12.234 25.203 -5.184 1 97.69 39 GLN B O 1
ATOM 2043 N N . LEU B 1 40 ? -14.414 25.703 -5.602 1 98.69 40 LEU B N 1
ATOM 2044 C CA . LEU B 1 40 ? -14.977 24.562 -4.895 1 98.69 40 LEU B CA 1
ATOM 2045 C C . LEU B 1 40 ? -15 23.328 -5.793 1 98.69 40 LEU B C 1
ATOM 2047 O O . LEU B 1 40 ? -15.633 23.344 -6.852 1 98.69 40 LEU B O 1
ATOM 2051 N N . LEU B 1 41 ? -14.328 22.344 -5.379 1 98.69 41 LEU B N 1
ATOM 2052 C CA . LEU B 1 41 ? -14.195 21.141 -6.207 1 98.69 41 LEU B CA 1
ATOM 2053 C C . LEU B 1 41 ? -15.492 20.344 -6.227 1 98.69 41 LEU B C 1
ATOM 2055 O O . LEU B 1 41 ? -16.25 20.359 -5.262 1 98.69 41 LEU B O 1
ATOM 2059 N N . PRO B 1 42 ? -15.734 19.641 -7.355 1 98.62 42 PRO B N 1
ATOM 2060 C CA . PRO B 1 42 ? -16.922 18.781 -7.414 1 98.62 42 PRO B CA 1
ATOM 2061 C C . PRO B 1 42 ? -16.891 17.641 -6.402 1 98.62 42 PRO B C 1
ATOM 2063 O O . PRO B 1 42 ? -15.812 17.141 -6.078 1 98.62 42 PRO B O 1
ATOM 2066 N N . VAL B 1 43 ? -18.047 17.234 -5.996 1 98.62 43 VAL B N 1
ATOM 2067 C CA . VAL B 1 43 ? -18.234 16.188 -4.996 1 98.62 43 VAL B CA 1
ATOM 2068 C C . VAL B 1 43 ? -17.5 14.922 -5.445 1 98.62 43 VAL B C 1
ATOM 2070 O O . VAL B 1 43 ? -16.906 14.219 -4.625 1 98.62 43 VAL B O 1
ATOM 2073 N N . LYS B 1 44 ? -17.484 14.625 -6.742 1 98.38 44 LYS B N 1
ATOM 2074 C CA . LYS B 1 44 ? -16.906 13.398 -7.273 1 98.38 44 LYS B CA 1
ATOM 2075 C C . LYS B 1 44 ? -15.406 13.312 -6.961 1 98.38 44 LYS B C 1
ATOM 2077 O O . LYS B 1 44 ? -14.875 12.219 -6.766 1 98.38 44 LYS B O 1
ATOM 2082 N N . VAL B 1 45 ? -14.797 14.453 -6.863 1 98.44 45 VAL B N 1
ATOM 2083 C CA . VAL B 1 45 ? -13.359 14.508 -6.609 1 98.44 45 VAL B CA 1
ATOM 2084 C C . VAL B 1 45 ? -13.07 14.055 -5.18 1 98.44 45 VAL B C 1
ATOM 2086 O O . VAL B 1 45 ? -12.094 13.336 -4.934 1 98.44 45 VAL B O 1
ATOM 2089 N N . PHE B 1 46 ? -13.906 14.391 -4.246 1 98.81 46 PHE B N 1
ATOM 2090 C CA . PHE B 1 46 ? -13.766 13.992 -2.852 1 98.81 46 PHE B CA 1
ATOM 2091 C C . PHE B 1 46 ? -13.984 12.484 -2.695 1 98.81 46 PHE B C 1
ATOM 2093 O O . PHE B 1 46 ? -13.203 11.812 -2.016 1 98.81 46 PHE B O 1
ATOM 2100 N N . HIS B 1 47 ? -14.992 11.969 -3.418 1 98.62 47 HIS B N 1
ATOM 2101 C CA . HIS B 1 47 ? -15.289 10.539 -3.33 1 98.62 47 HIS B CA 1
ATOM 2102 C C . HIS B 1 47 ? -14.203 9.711 -4.012 1 98.62 47 HIS B C 1
ATOM 2104 O O . HIS B 1 47 ? -13.93 8.578 -3.604 1 98.62 47 HIS B O 1
ATOM 2110 N N . ARG B 1 48 ? -13.578 10.281 -4.988 1 97.62 48 ARG B N 1
ATOM 2111 C CA . ARG B 1 48 ? -12.5 9.578 -5.684 1 97.62 48 ARG B CA 1
ATOM 2112 C C . ARG B 1 48 ? -11.289 9.406 -4.777 1 97.62 48 ARG B C 1
ATOM 2114 O O . ARG B 1 48 ? -10.711 8.32 -4.699 1 97.62 48 ARG B O 1
ATOM 2121 N N . ILE B 1 49 ? -10.914 10.422 -4.102 1 97.81 49 ILE B N 1
ATOM 2122 C CA . ILE B 1 49 ? -9.703 10.383 -3.291 1 97.81 49 ILE B CA 1
ATOM 2123 C C . ILE B 1 49 ? -9.977 9.641 -1.984 1 97.81 49 ILE B C 1
ATOM 2125 O O . ILE B 1 49 ? -9.07 9.039 -1.402 1 97.81 49 ILE B O 1
ATOM 2129 N N . CYS B 1 50 ? -11.242 9.695 -1.605 1 98.56 50 CYS B N 1
ATOM 2130 C CA . CYS B 1 50 ? -11.633 9.102 -0.331 1 98.56 50 CYS B CA 1
ATOM 2131 C C . CYS B 1 50 ? -12.977 8.391 -0.451 1 98.56 50 CYS B C 1
ATOM 2133 O O . CYS B 1 50 ? -13.977 8.852 0.09 1 98.56 50 CYS B O 1
ATOM 2135 N N . PRO B 1 51 ? -12.992 7.242 -1.082 1 98.31 51 PRO B N 1
ATOM 2136 C CA . PRO B 1 51 ? -14.242 6.477 -1.169 1 98.31 51 PRO B CA 1
ATOM 2137 C C . PRO B 1 51 ? -14.781 6.074 0.201 1 98.31 51 PRO B C 1
ATOM 2139 O O . PRO B 1 51 ? -15.969 5.77 0.333 1 98.31 51 PRO B O 1
ATOM 2142 N N . GLU B 1 52 ? -13.992 6.137 1.241 1 98.5 52 GLU B N 1
ATOM 2143 C CA . GLU B 1 52 ? -14.375 5.832 2.617 1 98.5 52 GLU B CA 1
ATOM 2144 C C . GLU B 1 52 ? -15.484 6.762 3.102 1 98.5 52 GLU B C 1
ATOM 2146 O O . GLU B 1 52 ? -16.188 6.449 4.059 1 98.5 52 GLU B O 1
ATOM 2151 N N . LEU B 1 53 ? -15.609 7.926 2.416 1 98.69 53 LEU B N 1
ATOM 2152 C CA . LEU B 1 53 ? -16.672 8.867 2.768 1 98.69 53 LEU B CA 1
ATOM 2153 C C . LEU B 1 53 ? -18.031 8.18 2.74 1 98.69 53 LEU B C 1
ATOM 2155 O O . LEU B 1 53 ? -18.938 8.547 3.496 1 98.69 53 LEU B O 1
ATOM 2159 N N . ARG B 1 54 ? -18.188 7.148 1.946 1 97.88 54 ARG B N 1
ATOM 2160 C CA . ARG B 1 54 ? -19.453 6.43 1.799 1 97.88 54 ARG B CA 1
ATOM 2161 C C . ARG B 1 54 ? -19.672 5.469 2.963 1 97.88 54 ARG B C 1
ATOM 2163 O O . ARG B 1 54 ? -20.75 4.887 3.098 1 97.88 54 ARG B O 1
ATOM 2170 N N . HIS B 1 55 ? -18.688 5.312 3.826 1 97.75 55 HIS B N 1
ATOM 2171 C CA . HIS B 1 55 ? -18.734 4.395 4.957 1 97.75 55 HIS B CA 1
ATOM 2172 C C . HIS B 1 55 ? -18.266 5.074 6.238 1 97.75 55 HIS B C 1
ATOM 2174 O O . HIS B 1 55 ? -17.391 4.559 6.934 1 97.75 55 HIS B O 1
ATOM 2180 N N . ALA B 1 56 ? -18.859 6.227 6.512 1 97.88 56 ALA B N 1
ATOM 2181 C CA . ALA B 1 56 ? -18.578 7.016 7.711 1 97.88 56 ALA B CA 1
ATOM 2182 C C . ALA B 1 56 ? -17.094 7.375 7.793 1 97.88 56 ALA B C 1
ATOM 2184 O O . ALA B 1 56 ? -16.531 7.426 8.883 1 97.88 56 ALA B O 1
ATOM 2185 N N . SER B 1 57 ? -16.422 7.457 6.652 1 98.5 57 SER B N 1
ATOM 2186 C CA . SER B 1 57 ? -15.016 7.844 6.512 1 98.5 57 SER B CA 1
ATOM 2187 C C . SER B 1 57 ? -14.102 6.867 7.23 1 98.5 57 SER B C 1
ATOM 2189 O O . SER B 1 57 ? -13.195 7.277 7.965 1 98.5 57 SER B O 1
ATOM 2191 N N . ARG B 1 58 ? -14.414 5.613 7.066 1 98.56 58 ARG B N 1
ATOM 2192 C CA . ARG B 1 58 ? -13.594 4.566 7.668 1 98.56 58 ARG B CA 1
ATOM 2193 C C . ARG B 1 58 ? -13.195 3.518 6.637 1 98.56 58 ARG B C 1
ATOM 2195 O O . ARG B 1 58 ? -13.953 3.223 5.715 1 98.56 58 ARG B O 1
ATOM 2202 N N . THR B 1 59 ? -12 2.979 6.82 1 96.75 59 THR B N 1
ATOM 2203 C CA . THR B 1 59 ? -11.617 1.813 6.035 1 96.75 59 THR B CA 1
ATOM 2204 C C . THR B 1 59 ? -12.438 0.593 6.434 1 96.75 59 THR B C 1
ATOM 2206 O O . THR B 1 59 ? -13.117 0.607 7.465 1 96.75 59 THR B O 1
ATOM 2209 N N . PRO B 1 60 ? -12.391 -0.426 5.621 1 91.62 60 PRO B N 1
ATOM 2210 C CA . PRO B 1 60 ? -13.125 -1.64 5.992 1 91.62 60 PRO B CA 1
ATOM 2211 C C . PRO B 1 60 ? -12.719 -2.182 7.359 1 91.62 60 PRO B C 1
ATOM 2213 O O . PRO B 1 60 ? -13.539 -2.783 8.055 1 91.62 60 PRO B O 1
ATOM 2216 N N . SER B 1 61 ? -11.477 -1.957 7.844 1 91.94 61 SER B N 1
ATOM 2217 C CA . SER B 1 61 ? -11 -2.424 9.141 1 91.94 61 SER B CA 1
ATOM 2218 C C . SER B 1 61 ? -11.422 -1.479 10.258 1 91.94 61 SER B C 1
ATOM 2220 O O . SER B 1 61 ? -11.148 -1.734 11.438 1 91.94 61 SER B O 1
ATOM 2222 N N . GLY B 1 62 ? -12.016 -0.343 9.828 1 96.62 62 GLY B N 1
ATOM 2223 C CA . GLY B 1 62 ? -12.617 0.534 10.828 1 96.62 62 GLY B CA 1
ATOM 2224 C C . GLY B 1 62 ? -11.758 1.747 11.141 1 96.62 62 GLY B C 1
ATOM 2225 O O . GLY B 1 62 ? -12.117 2.555 12.008 1 96.62 62 GLY B O 1
ATOM 2226 N N . THR B 1 63 ? -10.695 1.951 10.461 1 97.81 63 THR B N 1
ATOM 2227 C CA . THR B 1 63 ? -9.805 3.074 10.719 1 97.81 63 THR B CA 1
ATOM 2228 C C . THR B 1 63 ? -10.359 4.363 10.117 1 97.81 63 THR B C 1
ATOM 2230 O O . THR B 1 63 ? -10.703 4.402 8.938 1 97.81 63 THR B O 1
ATOM 2233 N N . PRO B 1 64 ? -10.492 5.414 10.938 1 98.75 64 PRO B N 1
ATOM 2234 C CA . PRO B 1 64 ? -10.977 6.684 10.383 1 98.75 64 PRO B CA 1
ATOM 2235 C C . PRO B 1 64 ? -10.023 7.27 9.344 1 98.75 64 PRO B C 1
ATOM 2237 O O . PRO B 1 64 ? -8.805 7.094 9.445 1 98.75 64 PRO B O 1
ATOM 2240 N N . VAL B 1 65 ? -10.578 7.949 8.336 1 98.81 65 VAL B N 1
ATOM 2241 C CA . VAL B 1 65 ? -9.828 8.594 7.262 1 98.81 65 VAL B CA 1
ATOM 2242 C C . VAL B 1 65 ? -10.156 10.086 7.219 1 98.81 65 VAL B C 1
ATOM 2244 O O . VAL B 1 65 ? -11.328 10.469 7.277 1 98.81 65 VAL B O 1
ATOM 2247 N N . ARG B 1 66 ? -9.164 10.883 7.156 1 98.88 66 ARG B N 1
ATOM 2248 C CA . ARG B 1 66 ? -9.305 12.328 7.086 1 98.88 66 ARG B CA 1
ATOM 2249 C C . ARG B 1 66 ? -8.789 12.867 5.75 1 98.88 66 ARG B C 1
ATOM 2251 O O . ARG B 1 66 ? -7.68 12.539 5.328 1 98.88 66 ARG B O 1
ATOM 2258 N N . ILE B 1 67 ? -9.508 13.719 5.164 1 98.94 67 ILE B N 1
ATOM 2259 C CA . ILE B 1 67 ? -9.125 14.32 3.893 1 98.94 67 ILE B CA 1
ATOM 2260 C C . ILE B 1 67 ? -8.117 15.438 4.133 1 98.94 67 ILE B C 1
ATOM 2262 O O . ILE B 1 67 ? -8.281 16.25 5.055 1 98.94 67 ILE B O 1
ATOM 2266 N N . GLN B 1 68 ? -7.121 15.461 3.303 1 98.88 68 GLN B N 1
ATOM 2267 C CA . GLN B 1 68 ? -6.164 16.562 3.326 1 98.88 68 GLN B CA 1
ATOM 2268 C C . GLN B 1 68 ? -6.379 17.516 2.146 1 98.88 68 GLN B C 1
ATOM 2270 O O . GLN B 1 68 ? -6.621 17.062 1.024 1 98.88 68 GLN B O 1
ATOM 2275 N N . LEU B 1 69 ? -6.328 18.797 2.441 1 98.81 69 LEU B N 1
ATOM 2276 C CA . LEU B 1 69 ? -6.383 19.828 1.423 1 98.81 69 LEU B CA 1
ATOM 2277 C C . LEU B 1 69 ? -5.027 20.516 1.276 1 98.81 69 LEU B C 1
ATOM 2279 O O . LEU B 1 69 ? -4.285 20.656 2.252 1 98.81 69 LEU B O 1
ATOM 2283 N N . LEU B 1 70 ? -4.695 20.938 0.115 1 98.44 70 LEU B N 1
ATOM 2284 C CA . LEU B 1 70 ? -3.523 21.75 -0.189 1 98.44 70 LEU B CA 1
ATOM 2285 C C . LEU B 1 70 ? -3.91 22.969 -1.019 1 98.44 70 LEU B C 1
ATOM 2287 O O . LEU B 1 70 ? -4.527 22.844 -2.078 1 98.44 70 LEU B O 1
ATOM 2291 N N . GLY B 1 71 ? -3.615 24.125 -0.558 1 97.25 71 GLY B N 1
ATOM 2292 C CA . GLY B 1 71 ? -3.922 25.391 -1.22 1 97.25 71 GLY B CA 1
ATOM 2293 C C . GLY B 1 71 ? -3.457 26.594 -0.437 1 97.25 71 GLY B C 1
ATOM 2294 O O . GLY B 1 71 ? -2.885 26.469 0.646 1 97.25 71 GLY B O 1
ATOM 2295 N N . GLN B 1 72 ? -3.77 27.797 -1.026 1 95 72 GLN B N 1
ATOM 2296 C CA . GLN B 1 72 ? -3.23 29 -0.383 1 95 72 GLN B CA 1
ATOM 2297 C C . GLN B 1 72 ? -4.332 30.016 -0.111 1 95 72 GLN B C 1
ATOM 2299 O O . GLN B 1 72 ? -4.137 30.953 0.666 1 95 72 GLN B O 1
ATOM 2304 N N . HIS B 1 73 ? -5.445 29.953 -0.754 1 97.06 73 HIS B N 1
ATOM 2305 C CA . HIS B 1 73 ? -6.484 30.969 -0.599 1 97.06 73 HIS B CA 1
ATOM 2306 C C . HIS B 1 73 ? -7.473 30.578 0.498 1 97.06 73 HIS B C 1
ATOM 2308 O O . HIS B 1 73 ? -8.203 29.594 0.363 1 97.06 73 HIS B O 1
ATOM 2314 N N . PRO B 1 74 ? -7.535 31.406 1.498 1 98.5 74 PRO B N 1
ATOM 2315 C CA . PRO B 1 74 ? -8.359 31.062 2.656 1 98.5 74 PRO B CA 1
ATOM 2316 C C . PRO B 1 74 ? -9.812 30.766 2.279 1 98.5 74 PRO B C 1
ATOM 2318 O O . PRO B 1 74 ? -10.398 29.797 2.783 1 98.5 74 PRO B O 1
ATOM 2321 N N . GLN B 1 75 ? -10.391 31.5 1.43 1 98.56 75 GLN B N 1
ATOM 2322 C CA . GLN B 1 75 ? -11.789 31.328 1.06 1 98.56 75 GLN B CA 1
ATOM 2323 C C . GLN B 1 75 ? -12.023 29.953 0.437 1 98.56 75 GLN B C 1
ATOM 2325 O O . GLN B 1 75 ? -12.945 29.234 0.826 1 98.56 75 GLN B O 1
ATOM 2330 N N . TRP B 1 76 ? -11.18 29.594 -0.49 1 98.56 76 TRP B N 1
ATOM 2331 C CA . TRP B 1 76 ? -11.359 28.328 -1.19 1 98.56 76 TRP B CA 1
ATOM 2332 C C . TRP B 1 76 ? -11.016 27.141 -0.285 1 98.56 76 TRP B C 1
ATOM 2334 O O . TRP B 1 76 ? -11.648 26.094 -0.356 1 98.56 76 TRP B O 1
ATOM 2344 N N . LEU B 1 77 ? -10 27.328 0.54 1 98.81 77 LEU B N 1
ATOM 2345 C CA . LEU B 1 77 ? -9.703 26.312 1.542 1 98.81 77 LEU B CA 1
ATOM 2346 C C . LEU B 1 77 ? -10.914 26.078 2.445 1 98.81 77 LEU B C 1
ATOM 2348 O O . LEU B 1 77 ? -11.289 24.922 2.691 1 98.81 77 LEU B O 1
ATOM 2352 N N . ALA B 1 78 ? -11.516 27.156 2.873 1 98.94 78 ALA B N 1
ATOM 2353 C CA . ALA B 1 78 ? -12.664 27.062 3.766 1 98.94 78 ALA B CA 1
ATOM 2354 C C . ALA B 1 78 ? -13.828 26.344 3.094 1 98.94 78 ALA B C 1
ATOM 2356 O O . ALA B 1 78 ? -14.438 25.453 3.682 1 98.94 78 ALA B O 1
ATOM 2357 N N . GLU B 1 79 ? -14.125 26.672 1.857 1 98.88 79 GLU B N 1
ATOM 2358 C CA . GLU B 1 79 ? -15.25 26.094 1.14 1 98.88 79 GLU B CA 1
ATOM 2359 C C . GLU B 1 79 ? -15.039 24.594 0.918 1 98.88 79 GLU B C 1
ATOM 2361 O O . GLU B 1 79 ? -15.977 23.797 1.063 1 98.88 79 GLU B O 1
ATOM 2366 N N . ASN B 1 80 ? -13.875 24.266 0.544 1 98.94 80 ASN B N 1
ATOM 2367 C CA . ASN B 1 80 ? -13.594 22.859 0.299 1 98.94 80 ASN B CA 1
ATOM 2368 C C . ASN B 1 80 ? -13.516 22.062 1.602 1 98.94 80 ASN B C 1
ATOM 2370 O O . ASN B 1 80 ? -13.898 20.891 1.646 1 98.94 80 ASN B O 1
ATOM 2374 N N . ALA B 1 81 ? -13.039 22.703 2.676 1 98.94 81 ALA B N 1
ATOM 2375 C CA . ALA B 1 81 ? -13.055 22.047 3.986 1 98.94 81 ALA B CA 1
ATOM 2376 C C . ALA B 1 81 ? -14.484 21.781 4.445 1 98.94 81 ALA B C 1
ATOM 2378 O O . ALA B 1 81 ? -14.781 20.688 4.945 1 98.94 81 ALA B O 1
ATOM 2379 N N . ALA B 1 82 ? -15.305 22.734 4.289 1 98.94 82 ALA B N 1
ATOM 2380 C CA . ALA B 1 82 ? -16.703 22.578 4.652 1 98.94 82 ALA B CA 1
ATOM 2381 C C . ALA B 1 82 ? -17.359 21.438 3.865 1 98.94 82 ALA B C 1
ATOM 2383 O O . ALA B 1 82 ? -18.109 20.641 4.426 1 98.94 82 ALA B O 1
ATOM 2384 N N . ARG B 1 83 ? -17.016 21.375 2.596 1 98.88 83 ARG B N 1
ATOM 2385 C CA . ARG B 1 83 ? -17.578 20.312 1.771 1 98.88 83 ARG B CA 1
ATOM 2386 C C . ARG B 1 83 ? -17.078 18.938 2.234 1 98.88 83 ARG B C 1
ATOM 2388 O O . ARG B 1 83 ? -17.859 17.984 2.338 1 98.88 83 ARG B O 1
ATOM 2395 N N . ALA B 1 84 ? -15.797 18.875 2.473 1 98.94 84 ALA B N 1
ATOM 2396 C CA . ALA B 1 84 ? -15.234 17.609 2.967 1 98.94 84 ALA B CA 1
ATOM 2397 C C . ALA B 1 84 ? -15.961 17.156 4.23 1 98.94 84 ALA B C 1
ATOM 2399 O O . ALA B 1 84 ? -16.359 15.984 4.34 1 98.94 84 ALA B O 1
ATOM 2400 N N . ALA B 1 85 ? -16.188 18.062 5.141 1 98.88 85 ALA B N 1
ATOM 2401 C CA . ALA B 1 85 ? -16.859 17.766 6.402 1 98.88 85 ALA B CA 1
ATOM 2402 C C . ALA B 1 85 ? -18.297 17.328 6.164 1 98.88 85 ALA B C 1
ATOM 2404 O O . ALA B 1 85 ? -18.781 16.359 6.758 1 98.88 85 ALA B O 1
ATOM 2405 N N . ALA B 1 86 ? -18.938 18.031 5.297 1 98.75 86 ALA B N 1
ATOM 2406 C CA . ALA B 1 86 ? -20.328 17.734 4.996 1 98.75 86 ALA B CA 1
ATOM 2407 C C . ALA B 1 86 ? -20.484 16.359 4.375 1 98.75 86 ALA B C 1
ATOM 2409 O O . ALA B 1 86 ? -21.5 15.68 4.594 1 98.75 86 ALA B O 1
ATOM 2410 N N . LEU B 1 87 ? -19.5 15.938 3.635 1 98.75 87 LEU B N 1
ATOM 2411 C CA . LEU B 1 87 ? -19.547 14.641 2.973 1 98.75 87 LEU B CA 1
ATOM 2412 C C . LEU B 1 87 ? -19.188 13.523 3.949 1 98.75 87 LEU B C 1
ATOM 2414 O O . LEU B 1 87 ? -19.297 12.344 3.615 1 98.75 87 LEU B O 1
ATOM 2418 N N . GLY B 1 88 ? -18.656 13.898 5.164 1 98.69 88 GLY B N 1
ATOM 2419 C CA . GLY B 1 88 ? -18.469 12.898 6.203 1 98.69 88 GLY B CA 1
ATOM 2420 C C . GLY B 1 88 ? -17.016 12.703 6.598 1 98.69 88 GLY B C 1
ATOM 2421 O O . GLY B 1 88 ? -16.703 11.836 7.418 1 98.69 88 GLY B O 1
ATOM 2422 N N . SER B 1 89 ? -16.125 13.484 6.055 1 98.81 89 SER B N 1
ATOM 2423 C CA . SER B 1 89 ? -14.727 13.352 6.426 1 98.81 89 SER B CA 1
ATOM 2424 C C . SER B 1 89 ? -14.539 13.492 7.934 1 98.81 89 SER B C 1
ATOM 2426 O O . SER B 1 89 ? -15.172 14.336 8.57 1 98.81 89 SER B O 1
ATOM 2428 N N . TYR B 1 90 ? -13.719 12.656 8.516 1 98.31 90 TYR B N 1
ATOM 2429 C CA . TYR B 1 90 ? -13.375 12.766 9.93 1 98.31 90 TYR B CA 1
ATOM 2430 C C . TYR B 1 90 ? -12.438 13.938 10.172 1 98.31 90 TYR B C 1
ATOM 2432 O O . TYR B 1 90 ? -11.258 13.75 10.484 1 98.31 90 TYR B O 1
ATOM 2440 N N . GLY B 1 91 ? -12.992 15.125 10.023 1 98.62 91 GLY B N 1
ATOM 2441 C CA . GLY B 1 91 ? -12.172 16.328 10.062 1 98.62 91 GLY B CA 1
ATOM 2442 C C . GLY B 1 91 ? -11.477 16.609 8.75 1 98.62 91 GLY B C 1
ATOM 2443 O O . GLY B 1 91 ? -11.805 16.016 7.719 1 98.62 91 GLY B O 1
ATOM 2444 N N . VAL B 1 92 ? -10.555 17.641 8.781 1 98.94 92 VAL B N 1
ATOM 2445 C CA . VAL B 1 92 ? -9.805 18.047 7.598 1 98.94 92 VAL B CA 1
ATOM 2446 C C . VAL B 1 92 ? -8.383 18.438 7.992 1 98.94 92 VAL B C 1
ATOM 2448 O O . VAL B 1 92 ? -8.164 18.938 9.094 1 98.94 92 VAL B O 1
ATOM 2451 N N . ASP B 1 93 ? -7.473 18.094 7.137 1 98.94 93 ASP B N 1
ATOM 2452 C CA . ASP B 1 93 ? -6.07 18.438 7.344 1 98.94 93 ASP B CA 1
ATOM 2453 C C . ASP B 1 93 ? -5.582 19.422 6.285 1 98.94 93 ASP B C 1
ATOM 2455 O O . ASP B 1 93 ? -6 19.344 5.125 1 98.94 93 ASP B O 1
ATOM 2459 N N . LEU B 1 94 ? -4.723 20.328 6.691 1 98.94 94 LEU B N 1
ATOM 2460 C CA . LEU B 1 94 ? -4.082 21.266 5.77 1 98.94 94 LEU B CA 1
ATOM 2461 C C . LEU B 1 94 ? -2.619 20.891 5.551 1 98.94 94 LEU B C 1
ATOM 2463 O O . LEU B 1 94 ? -1.851 20.781 6.508 1 98.94 94 LEU B O 1
ATOM 2467 N N . ASN B 1 95 ? -2.271 20.703 4.332 1 98.62 95 ASN B N 1
ATOM 2468 C CA . ASN B 1 95 ? -0.895 20.406 3.951 1 98.62 95 ASN B CA 1
ATOM 2469 C C . ASN B 1 95 ? -0.065 21.688 3.828 1 98.62 95 ASN B C 1
ATOM 2471 O O . ASN B 1 95 ? -0.321 22.516 2.955 1 98.62 95 ASN B O 1
ATOM 2475 N N . CYS B 1 96 ? 0.92 21.812 4.598 1 98.44 96 CYS B N 1
ATOM 2476 C CA . CYS B 1 96 ? 1.878 22.906 4.512 1 98.44 96 CYS B CA 1
ATOM 2477 C C . CYS B 1 96 ? 3.305 22.375 4.43 1 98.44 96 CYS B C 1
ATOM 2479 O O . CYS B 1 96 ? 4.242 23.047 4.871 1 98.44 96 CYS B O 1
ATOM 2481 N N . GLY B 1 97 ? 3.404 21.125 3.977 1 96.56 97 GLY B N 1
ATOM 2482 C CA . GLY B 1 97 ? 4.727 20.516 4.059 1 96.56 97 GLY B CA 1
ATOM 2483 C C . GLY B 1 97 ? 5.207 19.953 2.736 1 96.56 97 GLY B C 1
ATOM 2484 O O . GLY B 1 97 ? 6.41 19.75 2.549 1 96.56 97 GLY B O 1
ATOM 2485 N N . CYS B 1 98 ? 4.344 19.688 1.807 1 95.25 98 CYS B N 1
ATOM 2486 C CA . CYS B 1 98 ? 4.723 19.047 0.55 1 95.25 98 CYS B CA 1
ATOM 2487 C C . CYS B 1 98 ? 5.719 19.906 -0.218 1 95.25 98 CYS B C 1
ATOM 2489 O O . CYS B 1 98 ? 5.418 21.062 -0.56 1 95.25 98 CYS B O 1
ATOM 2491 N N . PRO B 1 99 ? 6.852 19.375 -0.578 1 93.56 99 PRO B N 1
ATOM 2492 C CA . PRO B 1 99 ? 7.906 20.156 -1.219 1 93.56 99 PRO B CA 1
ATOM 2493 C C . PRO B 1 99 ? 7.805 20.156 -2.742 1 93.56 99 PRO B C 1
ATOM 2495 O O . PRO B 1 99 ? 8.617 20.781 -3.422 1 93.56 99 PRO B O 1
ATOM 2498 N N . SER B 1 100 ? 6.82 19.484 -3.252 1 90.69 100 SER B N 1
ATOM 2499 C CA . SER B 1 100 ? 6.703 19.344 -4.699 1 90.69 100 SER B CA 1
ATOM 2500 C C . SER B 1 100 ? 6.637 20.703 -5.387 1 90.69 100 SER B C 1
ATOM 2502 O O . SER B 1 100 ? 5.852 21.562 -4.988 1 90.69 100 SER B O 1
ATOM 2504 N N . LYS B 1 101 ? 7.363 20.875 -6.504 1 87.81 101 LYS B N 1
ATOM 2505 C CA . LYS B 1 101 ? 7.438 22.125 -7.258 1 87.81 101 LYS B CA 1
ATOM 2506 C C . LYS B 1 101 ? 6.086 22.469 -7.875 1 87.81 101 LYS B C 1
ATOM 2508 O O . LYS B 1 101 ? 5.699 23.641 -7.914 1 87.81 101 LYS B O 1
ATOM 2513 N N . VAL B 1 102 ? 5.465 21.406 -8.297 1 84.56 102 VAL B N 1
ATOM 2514 C CA . VAL B 1 102 ? 4.188 21.609 -8.977 1 84.56 102 VAL B CA 1
ATOM 2515 C C . VAL B 1 102 ? 3.191 22.266 -8.016 1 84.56 102 VAL B C 1
ATOM 2517 O O . VAL B 1 102 ? 2.486 23.203 -8.398 1 84.56 102 VAL B O 1
ATOM 2520 N N . VAL B 1 103 ? 3.188 21.891 -6.855 1 85.56 103 VAL B N 1
ATOM 2521 C CA . VAL B 1 103 ? 2.213 22.391 -5.895 1 85.56 103 VAL B CA 1
ATOM 2522 C C . VAL B 1 103 ? 2.691 23.734 -5.332 1 85.56 103 VAL B C 1
ATOM 2524 O O . VAL B 1 103 ? 1.882 24.625 -5.066 1 85.56 103 VAL B O 1
ATOM 2527 N N . ASN B 1 104 ? 4.004 23.828 -5.133 1 85.25 104 ASN B N 1
ATOM 2528 C CA . ASN B 1 104 ? 4.551 25.062 -4.586 1 85.25 104 ASN B CA 1
ATOM 2529 C C . ASN B 1 104 ? 4.395 26.234 -5.562 1 85.25 104 ASN B C 1
ATOM 2531 O O . ASN B 1 104 ? 4.285 27.391 -5.148 1 85.25 104 ASN B O 1
ATOM 2535 N N . GLY B 1 105 ? 4.344 25.875 -6.836 1 85.62 105 GLY B N 1
ATOM 2536 C CA . GLY B 1 105 ? 4.137 26.891 -7.848 1 85.62 105 GLY B CA 1
ATOM 2537 C C . GLY B 1 105 ? 2.779 27.562 -7.754 1 85.62 105 GLY B C 1
ATOM 2538 O O . GLY B 1 105 ? 2.607 28.703 -8.203 1 85.62 105 GLY B O 1
ATOM 2539 N N . SER B 1 106 ? 1.863 26.938 -7.105 1 85.62 106 SER B N 1
ATOM 2540 C CA . SER B 1 106 ? 0.517 27.469 -6.957 1 85.62 106 SER B CA 1
ATOM 2541 C C . SER B 1 106 ? 0.304 28.047 -5.559 1 85.62 106 SER B C 1
ATOM 2543 O O . SER B 1 106 ? -0.82 28.391 -5.184 1 85.62 106 SER B O 1
ATOM 2545 N N . GLY B 1 107 ? 1.368 28.078 -4.844 1 90.25 107 GLY B N 1
ATOM 2546 C CA . GLY B 1 107 ? 1.343 28.766 -3.562 1 90.25 107 GLY B CA 1
ATOM 2547 C C . GLY B 1 107 ? 0.937 27.859 -2.41 1 90.25 107 GLY B C 1
ATOM 2548 O O . GLY B 1 107 ? 0.806 28.328 -1.274 1 90.25 107 GLY B O 1
ATOM 2549 N N . GLY B 1 108 ? 0.729 26.641 -2.643 1 94.12 108 GLY B N 1
ATOM 2550 C CA . GLY B 1 108 ? 0.371 25.703 -1.592 1 94.12 108 GLY B CA 1
ATOM 2551 C C . GLY B 1 108 ? 1.546 24.875 -1.101 1 94.12 108 GLY B C 1
ATOM 2552 O O . GLY B 1 108 ? 2.682 25.094 -1.527 1 94.12 108 GLY B O 1
ATOM 2553 N N . GLY B 1 109 ? 1.308 24.047 -0.12 1 96.81 109 GLY B N 1
ATOM 2554 C CA . GLY B 1 109 ? 2.357 23.172 0.385 1 96.81 109 GLY B CA 1
ATOM 2555 C C . GLY B 1 109 ? 3.412 23.922 1.185 1 96.81 109 GLY B C 1
ATOM 2556 O O . GLY B 1 109 ? 3.094 24.828 1.943 1 96.81 109 GLY B O 1
ATOM 2557 N N . ALA B 1 110 ? 4.59 23.5 0.945 1 97.31 110 ALA B N 1
ATOM 2558 C CA . ALA B 1 110 ? 5.691 23.984 1.775 1 97.31 110 ALA B CA 1
ATOM 2559 C C . ALA B 1 110 ? 5.953 25.469 1.528 1 97.31 110 ALA B C 1
ATOM 2561 O O . ALA B 1 110 ? 6.605 26.141 2.338 1 97.31 110 ALA B O 1
ATOM 2562 N N . THR B 1 111 ? 5.473 26 0.437 1 97 111 THR B N 1
ATOM 2563 C CA . THR B 1 111 ? 5.68 27.422 0.17 1 97 111 THR B CA 1
ATOM 2564 C C . THR B 1 111 ? 5.035 28.281 1.256 1 97 111 THR B C 1
ATOM 2566 O O . THR B 1 111 ? 5.5 29.375 1.541 1 97 111 THR B O 1
ATOM 2569 N N . LEU B 1 112 ? 4.039 27.781 1.888 1 98.06 112 LEU B N 1
ATOM 2570 C CA . LEU B 1 112 ? 3.342 28.5 2.951 1 98.06 112 LEU B CA 1
ATOM 2571 C C . LEU B 1 112 ? 4.262 28.734 4.145 1 98.06 112 LEU B C 1
ATOM 2573 O O . LEU B 1 112 ? 4.031 29.641 4.949 1 98.06 112 LEU B O 1
ATOM 2577 N N . LEU B 1 113 ? 5.266 27.938 4.289 1 98.38 113 LEU B N 1
ATOM 2578 C CA . LEU B 1 113 ? 6.191 28.031 5.414 1 98.38 113 LEU B CA 1
ATOM 2579 C C . LEU B 1 113 ? 6.977 29.328 5.375 1 98.38 113 LEU B C 1
ATOM 2581 O O . LEU B 1 113 ? 7.52 29.766 6.395 1 98.38 113 LEU B O 1
ATOM 2585 N N . LYS B 1 114 ? 7.012 29.922 4.223 1 97.38 114 LYS B N 1
ATOM 2586 C CA . LYS B 1 114 ? 7.73 31.188 4.059 1 97.38 114 LYS B CA 1
ATOM 2587 C C . LYS B 1 114 ? 7.016 32.312 4.781 1 97.38 114 LYS B C 1
ATOM 2589 O O . LYS B 1 114 ? 7.645 33.312 5.176 1 97.38 114 LYS B O 1
ATOM 2594 N N . ASP B 1 115 ? 5.734 32.156 4.91 1 97.19 115 ASP B N 1
ATOM 2595 C CA . ASP B 1 115 ? 4.906 33.219 5.516 1 97.19 115 ASP B CA 1
ATOM 2596 C C . ASP B 1 115 ? 3.875 32.594 6.469 1 97.19 115 ASP B C 1
ATOM 2598 O O . ASP B 1 115 ? 2.73 32.375 6.078 1 97.19 115 ASP B O 1
ATOM 2602 N N . PRO B 1 116 ? 4.246 32.531 7.762 1 98.12 116 PRO B N 1
ATOM 2603 C CA . PRO B 1 116 ? 3.359 31.922 8.75 1 98.12 116 PRO B CA 1
ATOM 2604 C C . PRO B 1 116 ? 1.97 32.562 8.773 1 98.12 116 PRO B C 1
ATOM 2606 O O . PRO B 1 116 ? 0.992 31.891 9.133 1 98.12 116 PRO B O 1
ATOM 2609 N N . GLU B 1 117 ? 1.845 33.812 8.359 1 98.38 117 GLU B N 1
ATOM 2610 C CA . GLU B 1 117 ? 0.545 34.469 8.32 1 98.38 117 GLU B CA 1
ATOM 2611 C C . GLU B 1 117 ? -0.396 33.781 7.336 1 98.38 117 GLU B C 1
ATOM 2613 O O . GLU B 1 117 ? -1.604 33.719 7.57 1 98.38 117 GLU B O 1
ATOM 2618 N N . LEU B 1 118 ? 0.111 33.281 6.223 1 98 118 LEU B N 1
ATOM 2619 C CA . LEU B 1 118 ? -0.702 32.562 5.246 1 98 118 LEU B CA 1
ATOM 2620 C C . LEU B 1 118 ? -1.243 31.281 5.836 1 98 118 LEU B C 1
ATOM 2622 O O . LEU B 1 118 ? -2.387 30.891 5.57 1 98 118 LEU B O 1
ATOM 2626 N N . ILE B 1 119 ? -0.418 30.625 6.633 1 98.75 119 ILE B N 1
ATOM 2627 C CA . ILE B 1 119 ? -0.857 29.422 7.328 1 98.75 119 ILE B CA 1
ATOM 2628 C C . ILE B 1 119 ? -1.982 29.766 8.305 1 98.75 119 ILE B C 1
ATOM 2630 O O . ILE B 1 119 ? -3.012 29.094 8.336 1 98.75 119 ILE B O 1
ATOM 2634 N N . TYR B 1 120 ? -1.771 30.859 9.047 1 98.88 120 TYR B N 1
ATOM 2635 C CA . TYR B 1 120 ? -2.771 31.312 10 1 98.88 120 TYR B CA 1
ATOM 2636 C C . TYR B 1 120 ? -4.105 31.578 9.312 1 98.88 120 TYR B C 1
ATOM 2638 O O . TYR B 1 120 ? -5.141 31.047 9.727 1 98.88 120 TYR B O 1
ATOM 2646 N N . GLN B 1 121 ? -4.082 32.312 8.258 1 98.88 121 GLN B N 1
ATOM 2647 C CA . GLN B 1 121 ? -5.305 32.688 7.559 1 98.88 121 GLN B CA 1
ATOM 2648 C C . GLN B 1 121 ? -6.012 31.484 6.973 1 98.88 121 GLN B C 1
ATOM 2650 O O . GLN B 1 121 ? -7.234 31.359 7.066 1 98.88 121 GLN B O 1
ATOM 2655 N N . GLY B 1 122 ? -5.227 30.609 6.348 1 98.75 122 GLY B N 1
ATOM 2656 C CA . GLY B 1 122 ? -5.805 29.406 5.777 1 98.75 122 GLY B CA 1
ATOM 2657 C C . GLY B 1 122 ? -6.438 28.5 6.816 1 98.75 122 GLY B C 1
ATOM 2658 O O . GLY B 1 122 ? -7.602 28.109 6.688 1 98.75 122 GLY B O 1
ATOM 2659 N N . ALA B 1 123 ? -5.695 28.188 7.871 1 98.94 123 ALA B N 1
ATOM 2660 C CA . ALA B 1 123 ? -6.176 27.297 8.93 1 98.94 123 ALA B CA 1
ATOM 2661 C C . ALA B 1 123 ? -7.367 27.906 9.656 1 98.94 123 ALA B C 1
ATOM 2663 O O . ALA B 1 123 ? -8.32 27.203 10 1 98.94 123 ALA B O 1
ATOM 2664 N N . LYS B 1 124 ? -7.277 29.172 9.93 1 98.94 124 LYS B N 1
ATOM 2665 C CA . LYS B 1 124 ? -8.367 29.875 10.602 1 98.94 124 LYS B CA 1
ATOM 2666 C C . LYS B 1 124 ? -9.656 29.797 9.789 1 98.94 124 LYS B C 1
ATOM 2668 O O . LYS B 1 124 ? -10.734 29.547 10.336 1 98.94 124 LYS B O 1
ATOM 2673 N N . ALA B 1 125 ? -9.523 30.047 8.477 1 98.94 125 ALA B N 1
ATOM 2674 C CA . ALA B 1 125 ? -10.68 29.984 7.59 1 98.94 125 ALA B CA 1
ATOM 2675 C C . ALA B 1 125 ? -11.273 28.578 7.578 1 98.94 125 ALA B C 1
ATOM 2677 O O . ALA B 1 125 ? -12.492 28.406 7.625 1 98.94 125 ALA B O 1
ATOM 2678 N N . MET B 1 126 ? -10.43 27.594 7.516 1 98.94 126 MET B N 1
ATOM 2679 C CA . MET B 1 126 ? -10.898 26.203 7.559 1 98.94 126 MET B CA 1
ATOM 2680 C C . MET B 1 126 ? -11.57 25.906 8.891 1 98.94 126 MET B C 1
ATOM 2682 O O . MET B 1 126 ? -12.633 25.266 8.922 1 98.94 126 MET B O 1
ATOM 2686 N N . ARG B 1 127 ? -10.961 26.359 9.953 1 98.94 127 ARG B N 1
ATOM 2687 C CA . ARG B 1 127 ? -11.516 26.125 11.289 1 98.94 127 ARG B CA 1
ATOM 2688 C C . ARG B 1 127 ? -12.922 26.719 11.406 1 98.94 127 ARG B C 1
ATOM 2690 O O . ARG B 1 127 ? -13.82 26.078 11.953 1 98.94 127 ARG B O 1
ATOM 2697 N N . ALA B 1 128 ? -13.094 27.844 10.898 1 98.88 128 ALA B N 1
ATOM 2698 C CA . ALA B 1 128 ? -14.383 28.516 10.969 1 98.88 128 ALA B CA 1
ATOM 2699 C C . ALA B 1 128 ? -15.43 27.797 10.133 1 98.88 128 ALA B C 1
ATOM 2701 O O . ALA B 1 128 ? -16.625 27.828 10.445 1 98.88 128 ALA B O 1
ATOM 2702 N N . ALA B 1 129 ? -15.023 27.094 9.094 1 98.88 129 ALA B N 1
ATOM 2703 C CA . ALA B 1 129 ? -15.938 26.5 8.117 1 98.88 129 ALA B CA 1
ATOM 2704 C C . ALA B 1 129 ? -16.344 25.094 8.531 1 98.88 129 ALA B C 1
ATOM 2706 O O . ALA B 1 129 ? -17.375 24.578 8.094 1 98.88 129 ALA B O 1
ATOM 2707 N N . VAL B 1 130 ? -15.555 24.469 9.375 1 98.88 130 VAL B N 1
ATOM 2708 C CA . VAL B 1 130 ? -15.758 23.062 9.766 1 98.88 130 VAL B CA 1
ATOM 2709 C C . VAL B 1 130 ? -16.469 23 11.109 1 98.88 130 VAL B C 1
ATOM 2711 O O . VAL B 1 130 ? -16.125 23.734 12.039 1 98.88 130 VAL B O 1
ATOM 2714 N N . PRO B 1 131 ? -17.531 22.156 11.227 1 98.69 131 PRO B N 1
ATOM 2715 C CA . PRO B 1 131 ? -18.203 22.016 12.523 1 98.69 131 PRO B CA 1
ATOM 2716 C C . PRO B 1 131 ? -17.219 21.828 13.68 1 98.69 131 PRO B C 1
ATOM 2718 O O . PRO B 1 131 ? -16.219 21.125 13.531 1 98.69 131 PRO B O 1
ATOM 2721 N N . SER B 1 132 ? -17.547 22.359 14.836 1 97.81 132 SER B N 1
ATOM 2722 C CA . SER B 1 132 ? -16.609 22.484 15.945 1 97.81 132 SER B CA 1
ATOM 2723 C C . SER B 1 132 ? -16.203 21.109 16.484 1 97.81 132 SER B C 1
ATOM 2725 O O . SER B 1 132 ? -15.117 20.953 17.047 1 97.81 132 SER B O 1
ATOM 2727 N N . HIS B 1 133 ? -17.062 20.172 16.391 1 97.88 133 HIS B N 1
ATOM 2728 C CA . HIS B 1 133 ? -16.781 18.859 16.969 1 97.88 133 HIS B CA 1
ATOM 2729 C C . HIS B 1 133 ? -15.828 18.062 16.094 1 97.88 133 HIS B C 1
ATOM 2731 O O . HIS B 1 133 ? -15.336 17 16.5 1 97.88 133 HIS B O 1
ATOM 2737 N N . LEU B 1 134 ? -15.555 18.516 14.852 1 98.69 134 LEU B N 1
ATOM 2738 C CA . LEU B 1 134 ? -14.617 17.844 13.953 1 98.69 134 LEU B CA 1
ATOM 2739 C C . LEU B 1 134 ? -13.258 18.531 13.984 1 98.69 134 LEU B C 1
ATOM 2741 O O . LEU B 1 134 ? -13.172 19.766 14.016 1 98.69 134 LEU B O 1
ATOM 2745 N N . PRO B 1 135 ? -12.25 17.75 13.922 1 98.81 135 PRO B N 1
ATOM 2746 C CA . PRO B 1 135 ? -10.906 18.328 14.008 1 98.81 135 PRO B CA 1
ATOM 2747 C C . PRO B 1 135 ? -10.484 19.016 12.711 1 98.81 135 PRO B C 1
ATOM 2749 O O . PRO B 1 135 ? -10.812 18.547 11.625 1 98.81 135 PRO B O 1
ATOM 2752 N N . VAL B 1 136 ? -9.75 20.109 12.82 1 98.94 136 VAL B N 1
ATOM 2753 C CA . VAL B 1 136 ? -8.945 20.719 11.781 1 98.94 136 VAL B CA 1
ATOM 2754 C C . VAL B 1 136 ? -7.465 20.656 12.164 1 98.94 136 VAL B C 1
ATOM 2756 O O . VAL B 1 136 ? -7.07 21.172 13.219 1 98.94 136 VAL B O 1
ATOM 2759 N N . THR B 1 137 ? -6.691 19.969 11.359 1 98.94 137 THR B N 1
ATOM 2760 C CA . THR B 1 137 ? -5.281 19.75 11.672 1 98.94 137 THR B CA 1
ATOM 2761 C C . THR B 1 137 ? -4.391 20.328 10.57 1 98.94 137 THR B C 1
ATOM 2763 O O . THR B 1 137 ? -4.875 20.672 9.492 1 98.94 137 THR B O 1
ATOM 2766 N N . VAL B 1 138 ? -3.123 20.531 10.867 1 98.94 138 VAL B N 1
ATOM 2767 C CA . VAL B 1 138 ? -2.156 21.078 9.922 1 98.94 138 VAL B CA 1
ATOM 2768 C C . VAL B 1 138 ? -0.878 20.234 9.945 1 98.94 138 VAL B C 1
ATOM 2770 O O . VAL B 1 138 ? -0.402 19.859 11.023 1 98.94 138 VAL B O 1
ATOM 2773 N N . LYS B 1 139 ? -0.4 19.891 8.836 1 98.88 139 LYS B N 1
ATOM 2774 C CA . LYS B 1 139 ? 0.913 19.25 8.742 1 98.88 139 LYS B CA 1
ATOM 2775 C C . LYS B 1 139 ? 1.949 20.219 8.18 1 98.88 139 LYS B C 1
ATOM 2777 O O . LYS B 1 139 ? 1.754 20.797 7.105 1 98.88 139 LYS B O 1
ATOM 2782 N N . VAL B 1 140 ? 3.074 20.406 8.922 1 98.81 140 VAL B N 1
ATOM 2783 C CA . VAL B 1 140 ? 4.113 21.344 8.516 1 98.81 140 VAL B CA 1
ATOM 2784 C C . VAL B 1 140 ? 5.473 20.641 8.516 1 98.81 140 VAL B C 1
ATOM 2786 O O . VAL B 1 140 ? 5.582 19.484 8.922 1 98.81 140 VAL B O 1
ATOM 2789 N N . ARG B 1 141 ? 6.438 21.312 7.973 1 98.5 141 ARG B N 1
ATOM 2790 C CA . ARG B 1 141 ? 7.859 21.062 8.211 1 98.5 141 ARG B CA 1
ATOM 2791 C C . ARG B 1 141 ? 8.445 22.125 9.133 1 98.5 141 ARG B C 1
ATOM 2793 O O . ARG B 1 141 ? 7.738 23.031 9.586 1 98.5 141 ARG B O 1
ATOM 2800 N N . LEU B 1 142 ? 9.688 21.984 9.414 1 98.69 142 LEU B N 1
ATOM 2801 C CA . LEU B 1 142 ? 10.328 22.891 10.375 1 98.69 142 LEU B CA 1
ATOM 2802 C C . LEU B 1 142 ? 10.484 24.281 9.789 1 98.69 142 LEU B C 1
ATOM 2804 O O . LEU B 1 142 ? 10.688 25.25 10.523 1 98.69 142 LEU B O 1
ATOM 2808 N N . GLY B 1 143 ? 10.445 24.359 8.516 1 98.44 143 GLY B N 1
ATOM 2809 C CA . GLY B 1 143 ? 10.617 25.594 7.773 1 98.44 143 GLY B CA 1
ATOM 2810 C C . GLY B 1 143 ? 10.938 25.375 6.309 1 98.44 143 GLY B C 1
ATOM 2811 O O . GLY B 1 143 ? 10.938 24.234 5.832 1 98.44 143 GLY B O 1
ATOM 2812 N N . TRP B 1 144 ? 11.117 26.531 5.613 1 97.31 144 TRP B N 1
ATOM 2813 C CA . TRP B 1 144 ? 11.406 26.453 4.188 1 97.31 144 TRP B CA 1
ATOM 2814 C C . TRP B 1 144 ? 12.883 26.156 3.947 1 97.31 144 TRP B C 1
ATOM 2816 O O . TRP B 1 144 ? 13.242 25.047 3.537 1 97.31 144 TRP B O 1
ATOM 2826 N N . ASP B 1 145 ? 13.727 27.031 4.328 1 97.06 145 ASP B N 1
ATOM 2827 C CA . ASP B 1 145 ? 15.156 26.844 4.082 1 97.06 145 ASP B CA 1
ATOM 2828 C C . ASP B 1 145 ? 15.93 26.719 5.395 1 97.06 145 ASP B C 1
ATOM 2830 O O . ASP B 1 145 ? 17.094 26.312 5.402 1 97.06 145 ASP B O 1
ATOM 2834 N N . SER B 1 146 ? 15.297 27.062 6.441 1 97 146 SER B N 1
ATOM 2835 C CA . SER B 1 146 ? 15.844 26.906 7.785 1 97 146 SER B CA 1
ATOM 2836 C C . SER B 1 146 ? 14.742 26.703 8.812 1 97 146 SER B C 1
ATOM 2838 O O . SER B 1 146 ? 13.57 26.953 8.531 1 97 146 SER B O 1
ATOM 2840 N N . GLY B 1 147 ? 15.133 26.312 10.023 1 96.5 147 GLY B N 1
ATOM 2841 C CA . GLY B 1 147 ? 14.188 26.109 11.102 1 96.5 147 GLY B CA 1
ATOM 2842 C C . GLY B 1 147 ? 13.953 27.359 11.938 1 96.5 147 GLY B C 1
ATOM 2843 O O . GLY B 1 147 ? 13.398 27.281 13.039 1 96.5 147 GLY B O 1
ATOM 2844 N N . ASP B 1 148 ? 14.352 28.453 11.438 1 97.44 148 ASP B N 1
ATOM 2845 C CA . ASP B 1 148 ? 14.32 29.688 12.219 1 97.44 148 ASP B CA 1
ATOM 2846 C C . ASP B 1 148 ? 12.883 30.094 12.539 1 97.44 148 ASP B C 1
ATOM 2848 O O . ASP B 1 148 ? 12.609 30.688 13.586 1 97.44 148 ASP B O 1
ATOM 2852 N N . LYS B 1 149 ? 11.961 29.781 11.648 1 97.81 149 LYS B N 1
ATOM 2853 C CA . LYS B 1 149 ? 10.578 30.219 11.812 1 97.81 149 LYS B CA 1
ATOM 2854 C C . LYS B 1 149 ? 9.719 29.109 12.414 1 97.81 149 LYS B C 1
ATOM 2856 O O . LYS B 1 149 ? 8.492 29.188 12.414 1 97.81 149 LYS B O 1
ATOM 2861 N N . LYS B 1 150 ? 10.336 28.062 12.898 1 98.62 150 LYS B N 1
ATOM 2862 C CA . LYS B 1 150 ? 9.578 26.891 13.312 1 98.62 150 LYS B CA 1
ATOM 2863 C C . LYS B 1 150 ? 8.562 27.25 14.391 1 98.62 150 LYS B C 1
ATOM 2865 O O . LYS B 1 150 ? 7.441 26.734 14.383 1 98.62 150 LYS B O 1
ATOM 2870 N N . PHE B 1 151 ? 8.914 28.172 15.305 1 98.75 151 PHE B N 1
ATOM 2871 C CA . PHE B 1 151 ? 8 28.531 16.391 1 98.75 151 PHE B CA 1
ATOM 2872 C C . PHE B 1 151 ? 6.906 29.469 15.891 1 98.75 151 PHE B C 1
ATOM 2874 O O . PHE B 1 151 ? 5.758 29.375 16.328 1 98.75 151 PHE B O 1
ATOM 2881 N N . GLU B 1 152 ? 7.215 30.391 14.992 1 98.75 152 GLU B N 1
ATOM 2882 C CA . GLU B 1 152 ? 6.199 31.25 14.383 1 98.75 152 GLU B CA 1
ATOM 2883 C C . GLU B 1 152 ? 5.172 30.422 13.609 1 98.75 152 GLU B C 1
ATOM 2885 O O . GLU B 1 152 ? 3.973 30.703 13.68 1 98.75 152 GLU B O 1
ATOM 2890 N N . ILE B 1 153 ? 5.688 29.5 12.914 1 98.88 153 ILE B N 1
ATOM 2891 C CA . ILE B 1 153 ? 4.828 28.594 12.148 1 98.88 153 ILE B CA 1
ATOM 2892 C C . ILE B 1 153 ? 3.896 27.844 13.086 1 98.88 153 ILE B C 1
ATOM 2894 O O . ILE B 1 153 ? 2.682 27.812 12.883 1 98.88 153 ILE B O 1
ATOM 2898 N N . ALA B 1 154 ? 4.473 27.266 14.117 1 98.88 154 ALA B N 1
ATOM 2899 C CA . ALA B 1 154 ? 3.697 26.5 15.086 1 98.88 154 ALA B CA 1
ATOM 2900 C C . ALA B 1 154 ? 2.646 27.359 15.766 1 98.88 154 ALA B C 1
ATOM 2902 O O . ALA B 1 154 ? 1.496 26.953 15.93 1 98.88 154 ALA B O 1
ATOM 2903 N N . ASP B 1 155 ? 3.059 28.531 16.141 1 98.81 155 ASP B N 1
ATOM 2904 C CA . ASP B 1 155 ? 2.154 29.453 16.812 1 98.81 155 ASP B CA 1
ATOM 2905 C C . ASP B 1 155 ? 1.006 29.859 15.891 1 98.81 155 ASP B C 1
ATOM 2907 O O . ASP B 1 155 ? -0.132 30.016 16.344 1 98.81 155 ASP B O 1
ATOM 2911 N N . ALA B 1 156 ? 1.303 30.094 14.625 1 98.88 156 ALA B N 1
ATOM 2912 C CA . ALA B 1 156 ? 0.273 30.438 13.648 1 98.88 156 ALA B CA 1
ATOM 2913 C C . ALA B 1 156 ? -0.803 29.359 13.586 1 98.88 156 ALA B C 1
ATOM 2915 O O . ALA B 1 156 ? -1.997 29.672 13.555 1 98.88 156 ALA B O 1
ATOM 2916 N N . VAL B 1 157 ? -0.384 28.156 13.609 1 98.94 157 VAL B N 1
ATOM 2917 C CA . VAL B 1 157 ? -1.295 27.016 13.531 1 98.94 157 VAL B CA 1
ATOM 2918 C C . VAL B 1 157 ? -2.191 26.984 14.766 1 98.94 157 VAL B C 1
ATOM 2920 O O . VAL B 1 157 ? -3.416 26.891 14.656 1 98.94 157 VAL B O 1
ATOM 2923 N N . GLN B 1 158 ? -1.576 27.125 15.961 1 98.88 158 GLN B N 1
ATOM 2924 C CA . GLN B 1 158 ? -2.34 27.062 17.203 1 98.88 158 GLN B CA 1
ATOM 2925 C C . GLN B 1 158 ? -3.305 28.25 17.312 1 98.88 158 GLN B C 1
ATOM 2927 O O . GLN B 1 158 ? -4.469 28.078 17.672 1 98.88 158 GLN B O 1
ATOM 2932 N N . GLN B 1 159 ? -2.844 29.391 16.953 1 98.81 159 GLN B N 1
ATOM 2933 C CA . GLN B 1 159 ? -3.666 30.594 17.062 1 98.81 159 GLN B CA 1
ATOM 2934 C C . GLN B 1 159 ? -4.84 30.547 16.094 1 98.81 159 GLN B C 1
ATOM 2936 O O . GLN B 1 159 ? -5.883 31.156 16.328 1 98.81 159 GLN B O 1
ATOM 2941 N N . ALA B 1 160 ? -4.68 29.812 14.984 1 98.88 160 ALA B N 1
ATOM 2942 C CA . ALA B 1 160 ? -5.727 29.672 13.984 1 98.88 160 ALA B CA 1
ATOM 2943 C C . ALA B 1 160 ? -6.852 28.766 14.477 1 98.88 160 ALA B C 1
ATOM 2945 O O . ALA B 1 160 ? -7.922 28.703 13.875 1 98.88 160 ALA B O 1
ATOM 2946 N N . GLY B 1 161 ? -6.574 28.047 15.594 1 98.81 161 GLY B N 1
ATOM 2947 C CA . GLY B 1 161 ? -7.598 27.203 16.172 1 98.81 161 GLY B CA 1
ATOM 2948 C C . GLY B 1 161 ? -7.48 25.75 15.742 1 98.81 161 GLY B C 1
ATOM 2949 O O . GLY B 1 161 ? -8.43 24.984 15.867 1 98.81 161 GLY B O 1
ATOM 2950 N N . ALA B 1 162 ? -6.352 25.359 15.18 1 98.81 162 ALA B N 1
ATOM 2951 C CA . ALA B 1 162 ? -6.145 23.953 14.812 1 98.81 162 ALA B CA 1
ATOM 2952 C C . ALA B 1 162 ? -6.195 23.047 16.031 1 98.81 162 ALA B C 1
ATOM 2954 O O . ALA B 1 162 ? -5.746 23.438 17.125 1 98.81 162 ALA B O 1
ATOM 2955 N N . SER B 1 163 ? -6.711 21.844 15.828 1 98.69 163 SER B N 1
ATOM 2956 C CA . SER B 1 163 ? -6.855 20.875 16.906 1 98.69 163 SER B CA 1
ATOM 2957 C C . SER B 1 163 ? -5.547 20.141 17.172 1 98.69 163 SER B C 1
ATOM 2959 O O . SER B 1 163 ? -5.34 19.609 18.266 1 98.69 163 SER B O 1
ATOM 2961 N N . GLU B 1 164 ? -4.688 20.094 16.203 1 98.75 164 GLU B N 1
ATOM 2962 C CA . GLU B 1 164 ? -3.463 19.297 16.25 1 98.75 164 GLU B CA 1
ATOM 2963 C C . GLU B 1 164 ? -2.469 19.75 15.188 1 98.75 164 GLU B C 1
ATOM 2965 O O . GLU B 1 164 ? -2.865 20.281 14.148 1 98.75 164 GLU B O 1
ATOM 2970 N N . LEU B 1 165 ? -1.197 19.594 15.547 1 98.94 165 LEU B N 1
ATOM 2971 C CA . LEU B 1 165 ? -0.127 19.922 14.617 1 98.94 165 LEU B CA 1
ATOM 2972 C C . LEU B 1 165 ? 0.755 18.703 14.344 1 98.94 165 LEU B C 1
ATOM 2974 O O . LEU B 1 165 ? 1.224 18.062 15.281 1 98.94 165 LEU B O 1
ATOM 2978 N N . VAL B 1 166 ? 0.907 18.344 13.062 1 98.88 166 VAL B N 1
ATOM 2979 C CA . VAL B 1 166 ? 1.888 17.344 12.664 1 98.88 166 VAL B CA 1
ATOM 2980 C C . VAL B 1 166 ? 3.145 18.031 12.133 1 98.88 166 VAL B C 1
ATOM 2982 O O . VAL B 1 166 ? 3.061 18.922 11.289 1 98.88 166 VAL B O 1
ATOM 2985 N N . VAL B 1 167 ? 4.305 17.594 12.617 1 98.81 167 VAL B N 1
ATOM 2986 C CA . VAL B 1 167 ? 5.551 18.219 12.211 1 98.81 167 VAL B CA 1
ATOM 2987 C C . VAL B 1 167 ? 6.492 17.172 11.609 1 98.81 167 VAL B C 1
ATOM 2989 O O . VAL B 1 167 ? 6.906 16.234 12.297 1 98.81 167 VAL B O 1
ATOM 2992 N N . HIS B 1 168 ? 6.754 17.312 10.367 1 98.25 168 HIS B N 1
ATOM 2993 C CA . HIS B 1 168 ? 7.898 16.609 9.797 1 98.25 168 HIS B CA 1
ATOM 2994 C C . HIS B 1 168 ? 9.211 17.281 10.195 1 98.25 168 HIS B C 1
ATOM 2996 O O . HIS B 1 168 ? 9.414 18.469 9.93 1 98.25 168 HIS B O 1
ATOM 3002 N N . GLY B 1 169 ? 10.148 16.578 10.711 1 98.12 169 GLY B N 1
ATOM 3003 C CA . GLY B 1 169 ? 11.312 17.125 11.391 1 98.12 169 GLY B CA 1
ATOM 3004 C C . GLY B 1 169 ? 12.406 17.578 10.43 1 98.12 169 GLY B C 1
ATOM 3005 O O . GLY B 1 169 ? 13.594 17.438 10.734 1 98.12 169 GLY B O 1
ATOM 3006 N N . ARG B 1 170 ? 12.023 18 9.266 1 98.06 170 ARG B N 1
ATOM 3007 C CA . ARG B 1 170 ? 12.953 18.578 8.305 1 98.06 170 ARG B CA 1
ATOM 3008 C C . ARG B 1 170 ? 12.406 19.859 7.711 1 98.06 170 ARG B C 1
ATOM 3010 O O . ARG B 1 170 ? 11.211 20.141 7.809 1 98.06 170 ARG B O 1
ATOM 3017 N N . THR B 1 171 ? 13.312 20.609 7.172 1 98 171 THR B N 1
ATOM 3018 C CA . THR B 1 171 ? 12.898 21.734 6.348 1 98 171 THR B CA 1
ATOM 3019 C C . THR B 1 171 ? 12.602 21.281 4.922 1 98 171 THR B C 1
ATOM 3021 O O . THR B 1 171 ? 12.938 20.156 4.535 1 98 171 THR B O 1
ATOM 3024 N N . LYS B 1 172 ? 11.875 22.156 4.184 1 97.25 172 LYS B N 1
ATOM 3025 C CA . LYS B 1 172 ? 11.641 21.859 2.771 1 97.25 172 LYS B CA 1
ATOM 3026 C C . LYS B 1 172 ? 12.953 21.656 2.023 1 97.25 172 LYS B C 1
ATOM 3028 O O . LYS B 1 172 ? 13.102 20.703 1.255 1 97.25 172 LYS B O 1
ATOM 3033 N N . ALA B 1 173 ? 13.961 22.516 2.289 1 96.75 173 ALA B N 1
ATOM 3034 C CA . ALA B 1 173 ? 15.234 22.516 1.573 1 96.75 173 ALA B CA 1
ATOM 3035 C C . ALA B 1 173 ? 16 21.219 1.837 1 96.75 173 ALA B C 1
ATOM 3037 O O . ALA B 1 173 ? 16.734 20.734 0.971 1 96.75 173 ALA B O 1
ATOM 3038 N N . GLN B 1 174 ? 15.734 20.672 2.986 1 95.06 174 GLN B N 1
ATOM 3039 C CA . GLN B 1 174 ? 16.438 19.453 3.359 1 95.06 174 GLN B CA 1
ATOM 3040 C C . GLN B 1 174 ? 15.844 18.234 2.66 1 95.06 174 GLN B C 1
ATOM 3042 O O . GLN B 1 174 ? 16.469 17.172 2.604 1 95.06 174 GLN B O 1
ATOM 3047 N N . GLY B 1 175 ? 14.617 18.391 2.121 1 91.62 175 GLY B N 1
ATOM 3048 C CA . GLY B 1 175 ? 14 17.312 1.351 1 91.62 175 GLY B CA 1
ATOM 3049 C C . GLY B 1 175 ? 13.781 16.047 2.158 1 91.62 175 GLY B C 1
ATOM 3050 O O . GLY B 1 175 ? 13.125 16.078 3.203 1 91.62 175 GLY B O 1
ATOM 3051 N N . TYR B 1 176 ? 14.438 14.977 1.646 1 86.44 176 TYR B N 1
ATOM 3052 C CA . TYR B 1 176 ? 14.203 13.688 2.285 1 86.44 176 TYR B CA 1
ATOM 3053 C C . TYR B 1 176 ? 15.516 13.078 2.777 1 86.44 176 TYR B C 1
ATOM 3055 O O . TYR B 1 176 ? 15.609 11.859 2.947 1 86.44 176 TYR B O 1
ATOM 3063 N N . ARG B 1 177 ? 16.5 13.992 3.047 1 90.69 177 ARG B N 1
ATOM 3064 C CA . ARG B 1 177 ? 1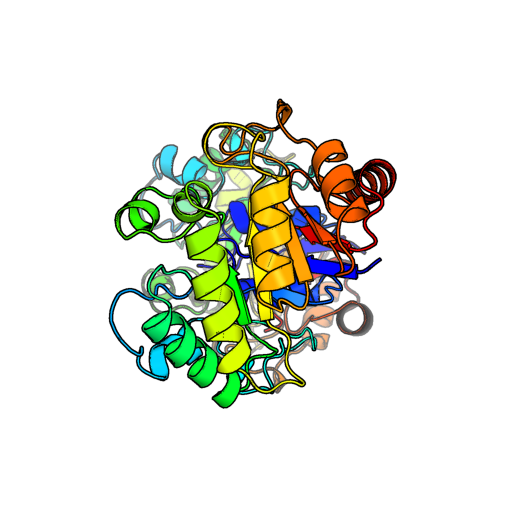7.797 13.555 3.543 1 90.69 177 ARG B CA 1
ATOM 3065 C C . ARG B 1 177 ? 17.703 13.102 4.996 1 90.69 177 ARG B C 1
ATOM 3067 O O . ARG B 1 177 ? 17.469 13.914 5.891 1 90.69 177 ARG B O 1
ATOM 3074 N N . ALA B 1 178 ? 17.984 11.836 5.273 1 89.69 178 ALA B N 1
ATOM 3075 C CA . ALA B 1 178 ? 17.719 11.18 6.555 1 89.69 178 ALA B CA 1
ATOM 3076 C C . ALA B 1 178 ? 18.531 11.828 7.676 1 89.69 178 ALA B C 1
ATOM 3078 O O . ALA B 1 178 ? 18.047 11.945 8.805 1 89.69 178 ALA B O 1
ATOM 3079 N N . GLU B 1 179 ? 19.719 12.297 7.395 1 93.69 179 GLU B N 1
ATOM 3080 C CA . GLU B 1 179 ? 20.656 12.789 8.414 1 93.69 179 GLU B CA 1
ATOM 3081 C C . GLU B 1 179 ? 20.172 14.117 8.992 1 93.69 179 GLU B C 1
ATOM 3083 O O . GLU B 1 179 ? 20.656 14.555 10.039 1 93.69 179 GLU B O 1
ATOM 3088 N N . HIS B 1 180 ? 19.156 14.703 8.375 1 96.56 180 HIS B N 1
ATOM 3089 C CA . HIS B 1 180 ? 18.734 16.031 8.82 1 96.56 180 HIS B CA 1
ATOM 3090 C C . HIS B 1 180 ? 17.5 15.953 9.711 1 96.56 180 HIS B C 1
ATOM 3092 O O . HIS B 1 180 ? 16.984 16.984 10.156 1 96.56 180 HIS B O 1
ATOM 3098 N N . ILE B 1 181 ? 17.031 14.734 9.953 1 97.69 181 ILE B N 1
ATOM 3099 C CA . ILE B 1 181 ? 15.852 14.617 10.797 1 97.69 181 ILE B CA 1
ATOM 3100 C C . ILE B 1 181 ? 16.141 15.188 12.18 1 97.69 181 ILE B C 1
ATOM 3102 O O . ILE B 1 181 ? 17.172 14.883 12.789 1 97.69 181 ILE B O 1
ATOM 3106 N N . ASP B 1 182 ? 15.211 16.031 12.633 1 98.38 182 ASP B N 1
ATOM 3107 C CA . ASP B 1 182 ? 15.406 16.719 13.914 1 98.38 182 ASP B CA 1
ATOM 3108 C C . ASP B 1 182 ? 14.203 16.516 14.828 1 98.38 182 ASP B C 1
ATOM 3110 O O . ASP B 1 182 ? 13.383 17.422 14.992 1 98.38 182 ASP B O 1
ATOM 3114 N N . TRP B 1 183 ? 14.188 15.422 15.547 1 98.5 183 TRP B N 1
ATOM 3115 C CA . TRP B 1 183 ? 13.117 15.109 16.484 1 98.5 183 TRP B CA 1
ATOM 3116 C C . TRP B 1 183 ? 13.172 16.031 17.703 1 98.5 183 TRP B C 1
ATOM 3118 O O . TRP B 1 183 ? 12.141 16.312 18.328 1 98.5 183 TRP B O 1
ATOM 3128 N N . GLN B 1 184 ? 14.367 16.484 18 1 98.75 184 GLN B N 1
ATOM 3129 C CA . GLN B 1 184 ? 14.516 17.438 19.094 1 98.75 184 GLN B CA 1
ATOM 3130 C C . GLN B 1 184 ? 13.766 18.734 18.828 1 98.75 184 GLN B C 1
ATOM 3132 O O . GLN B 1 184 ? 13.117 19.281 19.719 1 98.75 184 GLN B O 1
ATOM 3137 N N . ALA B 1 185 ? 13.852 19.203 17.609 1 98.81 185 ALA B N 1
ATOM 3138 C CA . ALA B 1 185 ? 13.141 20.406 17.219 1 98.81 185 ALA B CA 1
ATOM 3139 C C . ALA B 1 185 ? 11.633 20.219 17.359 1 98.81 185 ALA B C 1
ATOM 3141 O O . ALA B 1 185 ? 10.914 21.141 17.766 1 98.81 185 ALA B O 1
ATOM 3142 N N . ILE B 1 186 ? 11.164 19.078 17.016 1 98.88 186 ILE B N 1
ATOM 3143 C CA . ILE B 1 186 ? 9.742 18.781 17.188 1 98.88 186 ILE B CA 1
ATOM 3144 C C . ILE B 1 186 ? 9.375 18.859 18.672 1 98.88 186 ILE B C 1
ATOM 3146 O O . ILE B 1 186 ? 8.328 19.406 19.031 1 98.88 186 ILE B O 1
ATOM 3150 N N . GLY B 1 187 ? 10.273 18.344 19.484 1 98.88 187 GLY B N 1
ATOM 3151 C CA . GLY B 1 187 ? 10.062 18.438 20.922 1 98.88 187 GLY B CA 1
ATOM 3152 C C . GLY B 1 187 ? 9.984 19.875 21.422 1 98.88 187 GLY B C 1
ATOM 3153 O O . GLY B 1 187 ? 9.156 20.188 22.281 1 98.88 187 GLY B O 1
ATOM 3154 N N . GLU B 1 188 ? 10.844 20.688 20.938 1 98.88 188 GLU B N 1
ATOM 3155 C CA . GLU B 1 188 ? 10.82 22.094 21.312 1 98.88 188 GLU B CA 1
ATOM 3156 C C . GLU B 1 188 ? 9.492 22.75 20.922 1 98.88 188 GLU B C 1
ATOM 3158 O O . GLU B 1 188 ? 8.938 23.531 21.688 1 98.88 188 GLU B O 1
ATOM 3163 N N . ILE B 1 189 ? 8.992 22.391 19.75 1 98.88 189 ILE B N 1
ATOM 3164 C CA . ILE B 1 189 ? 7.699 22.891 19.281 1 98.88 189 ILE B CA 1
ATOM 3165 C C . ILE B 1 189 ? 6.598 22.406 20.219 1 98.88 189 ILE B C 1
ATOM 3167 O O . ILE B 1 189 ? 5.758 23.203 20.672 1 98.88 189 ILE B O 1
ATOM 3171 N N . ARG B 1 190 ? 6.637 21.203 20.531 1 98.88 190 ARG B N 1
ATOM 3172 C CA . ARG B 1 190 ? 5.629 20.594 21.406 1 98.88 190 ARG B CA 1
ATOM 3173 C C . ARG B 1 190 ? 5.555 21.328 22.75 1 98.88 190 ARG B C 1
ATOM 3175 O O . ARG B 1 190 ? 4.465 21.594 23.25 1 98.88 190 ARG B O 1
ATOM 3182 N N . ARG B 1 191 ? 6.684 21.641 23.312 1 98.5 191 ARG B N 1
ATOM 3183 C CA . ARG B 1 191 ? 6.746 22.266 24.625 1 98.5 191 ARG B CA 1
ATOM 3184 C C . ARG B 1 191 ? 6.141 23.656 24.609 1 98.5 191 ARG B C 1
ATOM 3186 O O . ARG B 1 191 ? 5.707 24.172 25.641 1 98.5 191 ARG B O 1
ATOM 3193 N N . ARG B 1 192 ? 6.062 24.234 23.438 1 98.06 192 ARG B N 1
ATOM 3194 C CA . ARG B 1 192 ? 5.605 25.625 23.328 1 98.06 192 ARG B CA 1
ATOM 3195 C C . ARG B 1 192 ? 4.109 25.688 23.047 1 98.06 192 ARG B C 1
ATOM 3197 O O . ARG B 1 192 ? 3.494 26.75 23.156 1 98.06 192 ARG B O 1
ATOM 3204 N N . LEU B 1 193 ? 3.578 24.562 22.625 1 98.69 193 LEU B N 1
ATOM 3205 C CA . LEU B 1 193 ? 2.176 24.547 22.234 1 98.69 193 LEU B CA 1
ATOM 3206 C C . LEU B 1 193 ? 1.307 23.906 23.297 1 98.69 193 LEU B C 1
ATOM 3208 O O . LEU B 1 193 ? 1.808 23.156 24.141 1 98.69 193 LEU B O 1
ATOM 3212 N N . THR B 1 194 ? 0.027 24.203 23.281 1 98.56 194 THR B N 1
ATOM 3213 C CA . THR B 1 194 ? -0.942 23.562 24.141 1 98.56 194 THR B CA 1
ATOM 3214 C C . THR B 1 194 ? -1.715 22.484 23.391 1 98.56 194 THR B C 1
ATOM 3216 O O . THR B 1 194 ? -2.322 21.594 24 1 98.56 194 THR B O 1
ATOM 3219 N N . ILE B 1 195 ? -1.753 22.562 22.109 1 98.69 195 ILE B N 1
ATOM 3220 C CA . ILE B 1 195 ? -2.4 21.531 21.297 1 98.69 195 ILE B CA 1
ATOM 3221 C C . ILE B 1 195 ? -1.441 20.359 21.094 1 98.69 195 ILE B C 1
ATOM 3223 O O . ILE B 1 195 ? -0.221 20.531 21.156 1 98.69 195 ILE B O 1
ATOM 3227 N N . PRO B 1 196 ? -2.002 19.188 20.875 1 98.69 196 PRO B N 1
ATOM 3228 C CA . PRO B 1 196 ? -1.14 18.031 20.641 1 98.69 196 PRO B CA 1
ATOM 3229 C C . PRO B 1 196 ? -0.254 18.203 19.406 1 98.69 196 PRO B C 1
ATOM 3231 O O . PRO B 1 196 ? -0.686 18.781 18.406 1 98.69 196 PRO B O 1
ATOM 3234 N N . VAL B 1 197 ? 0.988 17.672 19.531 1 98.94 197 VAL B N 1
ATOM 3235 C CA . VAL B 1 197 ? 1.936 17.656 18.422 1 98.94 197 VAL B CA 1
ATOM 3236 C C . VAL B 1 197 ? 2.262 16.203 18.047 1 98.94 197 VAL B C 1
ATOM 3238 O O . VAL B 1 197 ? 2.529 15.383 18.922 1 98.94 197 VAL B O 1
ATOM 3241 N N . VAL B 1 198 ? 2.166 15.898 16.781 1 98.81 198 VAL B N 1
ATOM 3242 C CA . VAL B 1 198 ? 2.486 14.586 16.234 1 98.81 198 VAL B CA 1
ATOM 3243 C C . VAL B 1 198 ? 3.828 14.641 15.508 1 98.81 198 VAL B C 1
ATOM 3245 O O . VAL B 1 198 ? 4.047 15.5 14.656 1 98.81 198 VAL B O 1
ATOM 3248 N N . ALA B 1 199 ? 4.715 13.703 15.867 1 98.69 199 ALA B N 1
ATOM 3249 C CA . ALA B 1 199 ? 6.035 13.672 15.242 1 98.69 199 ALA B CA 1
ATOM 3250 C C . ALA B 1 199 ? 6.012 12.867 13.945 1 98.69 199 ALA B C 1
ATOM 3252 O O . ALA B 1 199 ? 5.387 11.805 13.875 1 98.69 199 ALA B O 1
ATOM 3253 N N . ASN B 1 200 ? 6.719 13.391 12.984 1 97.88 200 ASN B N 1
ATOM 3254 C CA . ASN B 1 200 ? 6.785 12.75 11.68 1 97.88 200 ASN B CA 1
ATOM 3255 C C . ASN B 1 200 ? 8.195 12.812 11.094 1 97.88 200 ASN B C 1
ATOM 3257 O O . ASN B 1 200 ? 8.891 13.812 11.258 1 97.88 200 ASN B O 1
ATOM 3261 N N . GLY B 1 201 ? 8.539 11.781 10.336 1 95.88 201 GLY B N 1
ATOM 3262 C CA . GLY B 1 201 ? 9.797 11.727 9.617 1 95.88 201 GLY B CA 1
ATOM 3263 C C . GLY B 1 201 ? 10.766 10.703 10.18 1 95.88 201 GLY B C 1
ATOM 3264 O O . GLY B 1 201 ? 11.031 10.695 11.391 1 95.88 201 GLY B O 1
ATOM 3265 N N . GLU B 1 202 ? 11.273 9.852 9.383 1 93.19 202 GLU B N 1
ATOM 3266 C CA . GLU B 1 202 ? 12.312 8.859 9.68 1 93.19 202 GLU B CA 1
ATOM 3267 C C . GLU B 1 202 ? 11.852 7.887 10.758 1 93.19 202 GLU B C 1
ATOM 3269 O O . GLU B 1 202 ? 12.641 7.48 11.617 1 93.19 202 GLU B O 1
ATOM 3274 N N . ILE B 1 203 ? 10.633 7.59 10.828 1 92.75 203 ILE B N 1
ATOM 3275 C CA . ILE B 1 203 ? 10.086 6.559 11.711 1 92.75 203 ILE B CA 1
ATOM 3276 C C . ILE B 1 203 ? 9.781 5.301 10.898 1 92.75 203 ILE B C 1
ATOM 3278 O O . ILE B 1 203 ? 8.828 5.27 10.117 1 92.75 203 ILE B O 1
ATOM 3282 N N . TRP B 1 204 ? 10.469 4.273 11.148 1 83 204 TRP B N 1
ATOM 3283 C CA . TRP B 1 204 ? 10.508 3.131 10.242 1 83 204 TRP B CA 1
ATOM 3284 C C . TRP B 1 204 ? 9.875 1.903 10.891 1 83 204 TRP B C 1
ATOM 3286 O O . TRP B 1 204 ? 9.453 0.977 10.195 1 83 204 TRP B O 1
ATOM 3296 N N . ASP B 1 205 ? 10.047 1.906 12.148 1 82.19 205 ASP B N 1
ATOM 3297 C CA . ASP B 1 205 ? 9.609 0.742 12.914 1 82.19 205 ASP B CA 1
ATOM 3298 C C . ASP B 1 205 ? 9.281 1.122 14.352 1 82.19 205 ASP B C 1
ATOM 3300 O O . ASP B 1 205 ? 9.289 2.303 14.703 1 82.19 205 ASP B O 1
ATOM 3304 N N . TRP B 1 206 ? 8.922 0.081 15.109 1 86.81 206 TRP B N 1
ATOM 3305 C CA . TRP B 1 206 ? 8.523 0.3 16.5 1 86.81 206 TRP B CA 1
ATOM 3306 C C . TRP B 1 206 ? 9.648 0.96 17.281 1 86.81 206 TRP B C 1
ATOM 3308 O O . TRP B 1 206 ? 9.406 1.896 18.047 1 86.81 206 TRP B O 1
ATOM 3318 N N . GLN B 1 207 ? 10.852 0.501 17.047 1 89.88 207 GLN B N 1
ATOM 3319 C CA . GLN B 1 207 ? 11.992 1.024 17.797 1 89.88 207 GLN B CA 1
ATOM 3320 C C . GLN B 1 207 ? 12.234 2.496 17.469 1 89.88 207 GLN B C 1
ATOM 3322 O O . GLN B 1 207 ? 12.461 3.307 18.375 1 89.88 207 GLN B O 1
ATOM 3327 N N . SER B 1 208 ? 12.227 2.811 16.188 1 92.62 208 SER B N 1
ATOM 3328 C CA . SER B 1 208 ? 12.422 4.207 15.805 1 92.62 208 SER B CA 1
ATOM 3329 C C . SER B 1 208 ? 11.266 5.074 16.312 1 92.62 208 SER B C 1
ATOM 3331 O O . SER B 1 208 ? 11.461 6.242 16.641 1 92.62 208 SER B O 1
ATOM 3333 N N . ALA B 1 209 ? 10.07 4.516 16.375 1 94.19 209 ALA B N 1
ATOM 3334 C CA . ALA B 1 209 ? 8.93 5.242 16.922 1 94.19 209 ALA B CA 1
ATOM 3335 C C . ALA B 1 209 ? 9.133 5.555 18.406 1 94.19 209 ALA B C 1
ATOM 3337 O O . ALA B 1 209 ? 8.914 6.688 18.844 1 94.19 209 ALA B O 1
ATOM 3338 N N . GLN B 1 210 ? 9.617 4.559 19.125 1 96.06 210 GLN B N 1
ATOM 3339 C CA . GLN B 1 210 ? 9.875 4.75 20.547 1 96.06 210 GLN B CA 1
ATOM 3340 C C . GLN B 1 210 ? 10.961 5.801 20.766 1 96.06 210 GLN B C 1
ATOM 3342 O O . GLN B 1 210 ? 10.836 6.652 21.656 1 96.06 210 GLN B O 1
ATOM 3347 N N . THR B 1 211 ? 11.992 5.723 19.984 1 97.44 211 THR B N 1
ATOM 3348 C CA . THR B 1 211 ? 13.07 6.691 20.109 1 97.44 211 THR B CA 1
ATOM 3349 C C . THR B 1 211 ? 12.578 8.102 19.797 1 97.44 211 THR B C 1
ATOM 3351 O O . THR B 1 211 ? 12.891 9.047 20.516 1 97.44 211 THR B O 1
ATOM 3354 N N . CYS B 1 212 ? 11.805 8.227 18.75 1 97.75 212 CYS B N 1
ATOM 3355 C CA . CYS B 1 212 ? 11.234 9.516 18.359 1 97.75 212 CYS B CA 1
ATOM 3356 C C . CYS B 1 212 ? 10.383 10.094 19.484 1 97.75 212 CYS B C 1
ATOM 3358 O O . CYS B 1 212 ? 10.492 11.281 19.812 1 97.75 212 CYS B O 1
ATOM 3360 N N . MET B 1 213 ? 9.602 9.242 20.062 1 98.19 213 MET B N 1
ATOM 3361 C CA . MET B 1 213 ? 8.727 9.688 21.156 1 98.19 213 MET B CA 1
ATOM 3362 C C . MET B 1 213 ? 9.539 10.109 22.359 1 98.19 213 MET B C 1
ATOM 3364 O O . MET B 1 213 ? 9.219 11.109 23.016 1 98.19 213 MET B O 1
ATOM 3368 N N . ALA B 1 214 ? 10.555 9.383 22.641 1 98.38 214 ALA B N 1
ATOM 3369 C CA . ALA B 1 214 ? 11.414 9.719 23.766 1 98.38 214 ALA B CA 1
ATOM 3370 C C . ALA B 1 214 ? 12.102 11.055 23.562 1 98.38 214 ALA B C 1
ATOM 3372 O O . ALA B 1 214 ? 12.195 11.867 24.484 1 98.38 214 ALA B O 1
ATOM 3373 N N . VAL B 1 215 ? 12.586 11.297 22.375 1 98.56 215 VAL B N 1
ATOM 3374 C CA . VAL B 1 215 ? 13.352 12.492 22.047 1 98.56 215 VAL B CA 1
ATOM 3375 C C . VAL B 1 215 ? 12.422 13.703 21.953 1 98.56 215 VAL B C 1
ATOM 3377 O O . VAL B 1 215 ? 12.727 14.766 22.484 1 98.56 215 VAL B O 1
ATOM 3380 N N . SER B 1 216 ? 11.289 13.531 21.266 1 98.69 216 SER B N 1
ATOM 3381 C CA . SER B 1 216 ? 10.383 14.641 20.984 1 98.69 216 SER B CA 1
ATOM 3382 C C . SER B 1 216 ? 9.43 14.883 22.156 1 98.69 216 SER B C 1
ATOM 3384 O O . SER B 1 216 ? 8.898 15.984 22.312 1 98.69 216 SER B O 1
ATOM 3386 N N . GLY B 1 217 ? 9.164 13.844 22.938 1 98.5 217 GLY B N 1
ATOM 3387 C CA . GLY B 1 217 ? 8.164 13.938 23.984 1 98.5 217 GLY B CA 1
ATOM 3388 C C . GLY B 1 217 ? 6.742 13.836 23.469 1 98.5 217 GLY B C 1
ATOM 3389 O O . GLY B 1 217 ? 5.781 14 24.219 1 98.5 217 GLY B O 1
ATOM 3390 N N . CYS B 1 218 ? 6.562 13.578 22.172 1 98.44 218 CYS B N 1
ATOM 3391 C CA . CYS B 1 218 ? 5.23 13.445 21.594 1 98.44 218 CYS B CA 1
ATOM 3392 C C . CYS B 1 218 ? 4.59 12.125 22 1 98.44 218 CYS B C 1
ATOM 3394 O O . CYS B 1 218 ? 5.285 11.125 22.203 1 98.44 218 CYS B O 1
ATOM 3396 N N . ASP B 1 219 ? 3.295 12.133 22.094 1 97.75 219 ASP B N 1
ATOM 3397 C CA . ASP B 1 219 ? 2.566 10.906 22.422 1 97.75 219 ASP B CA 1
ATOM 3398 C C . ASP B 1 219 ? 1.961 10.281 21.156 1 97.75 219 ASP B C 1
ATOM 3400 O O . ASP B 1 219 ? 1.222 9.297 21.25 1 97.75 219 ASP B O 1
ATOM 3404 N N . ALA B 1 220 ? 2.223 10.867 20.031 1 98.06 220 ALA B N 1
ATOM 3405 C CA . ALA B 1 220 ? 1.715 10.391 18.75 1 98.06 220 ALA B CA 1
ATOM 3406 C C . ALA B 1 220 ? 2.768 10.531 17.656 1 98.06 220 ALA B C 1
ATOM 3408 O O . ALA B 1 220 ? 3.568 11.469 17.672 1 98.06 220 ALA B O 1
ATOM 3409 N N . VAL B 1 221 ? 2.756 9.562 16.719 1 97.94 221 VAL B N 1
ATOM 3410 C CA . VAL B 1 221 ? 3.658 9.609 15.57 1 97.94 221 VAL B CA 1
ATOM 3411 C C . VAL B 1 221 ? 2.871 9.398 14.281 1 97.94 221 VAL B C 1
ATOM 3413 O O . VAL B 1 221 ? 1.806 8.781 14.297 1 97.94 221 VAL B O 1
ATOM 3416 N N . MET B 1 222 ? 3.334 9.969 13.219 1 97.62 222 MET B N 1
ATOM 3417 C CA . MET B 1 222 ? 2.844 9.734 11.867 1 97.62 222 MET B CA 1
ATOM 3418 C C . MET B 1 222 ? 3.887 9 11.031 1 97.62 222 MET B C 1
ATOM 3420 O O . MET B 1 222 ? 5.035 9.438 10.938 1 97.62 222 MET B O 1
ATOM 3424 N N . ILE B 1 223 ? 3.387 7.93 10.477 1 94.12 223 ILE B N 1
ATOM 3425 C CA . ILE B 1 223 ? 4.336 7.086 9.758 1 94.12 223 ILE B CA 1
ATOM 3426 C C . ILE B 1 223 ? 3.982 7.07 8.273 1 94.12 223 ILE B C 1
ATOM 3428 O O . ILE B 1 223 ? 2.805 7.055 7.906 1 94.12 223 ILE B O 1
ATOM 3432 N N . GLY B 1 224 ? 5.02 7.125 7.395 1 89.56 224 GLY B N 1
ATOM 3433 C CA . GLY B 1 224 ? 4.906 7 5.949 1 89.56 224 GLY B CA 1
ATOM 3434 C C . GLY B 1 224 ? 5.941 6.07 5.348 1 89.56 224 GLY B C 1
ATOM 3435 O O . GLY B 1 224 ? 6.094 4.93 5.797 1 89.56 224 GLY B O 1
ATOM 3436 N N . ARG B 1 225 ? 6.695 6.512 4.238 1 76.56 225 ARG B N 1
ATOM 3437 C CA . ARG B 1 225 ? 7.73 5.715 3.586 1 76.56 225 ARG B CA 1
ATOM 3438 C C . ARG B 1 225 ? 9.078 5.902 4.27 1 76.56 225 ARG B C 1
ATOM 3440 O O . ARG B 1 225 ? 10.125 5.773 3.635 1 76.56 225 ARG B O 1
ATOM 3447 N N . GLY B 1 226 ? 9.156 6.129 5.609 1 62.19 226 GLY B N 1
ATOM 3448 C CA . GLY B 1 226 ? 10.367 6.297 6.406 1 62.19 226 GLY B CA 1
ATOM 3449 C C . GLY B 1 226 ? 11.016 7.656 6.227 1 62.19 226 GLY B C 1
ATOM 3450 O O . GLY B 1 226 ? 11.539 8.234 7.184 1 62.19 226 GLY B O 1
ATOM 3451 N N . HIS B 1 227 ? 10.922 8.156 4.992 1 65.12 227 HIS B N 1
ATOM 3452 C CA . HIS B 1 227 ? 11.664 9.398 4.805 1 65.12 227 HIS B CA 1
ATOM 3453 C C . HIS B 1 227 ? 10.797 10.609 5.137 1 65.12 227 HIS B C 1
ATOM 3455 O O . HIS B 1 227 ? 9.57 10.516 5.156 1 65.12 227 HIS B O 1
#

Radius of gyration: 24.58 Å; Cα contacts (8 Å, |Δi|>4): 1119; chains: 2; bounding box: 41×70×52 Å

Solvent-accessible surface area (backbone atoms only — not comparable to full-atom values): 22045 Å² total; per-residue (Å²): 127,46,36,31,37,45,56,36,75,96,60,44,42,59,66,46,49,42,52,50,45,47,68,36,92,46,65,31,35,38,30,38,66,46,82,38,74,86,52,73,73,60,70,67,59,54,43,68,61,36,56,32,34,82,52,76,8,20,40,93,75,60,35,39,33,21,45,24,37,27,43,54,44,29,69,39,46,13,52,39,38,28,48,42,39,73,56,36,27,63,20,39,32,39,40,28,38,52,66,50,64,77,48,33,73,69,44,8,16,23,50,32,47,76,38,33,65,52,45,18,48,28,47,27,35,26,41,73,44,32,62,85,91,45,50,34,31,38,34,31,38,30,18,36,81,46,60,84,49,34,61,56,40,51,48,23,42,52,73,22,59,40,56,33,40,34,38,30,28,33,26,42,72,55,60,68,52,73,90,56,61,31,46,55,58,48,17,56,49,39,73,75,45,90,49,55,41,28,43,25,56,63,31,60,42,72,66,44,41,51,49,43,27,66,58,22,66,34,65,29,38,34,37,63,85,27,84,126,45,37,31,37,45,55,37,76,97,60,46,42,59,66,47,48,41,52,50,46,47,66,36,90,46,67,30,35,37,31,39,67,45,81,37,74,86,50,73,71,60,70,67,60,54,44,67,59,34,56,32,35,82,52,77,8,21,40,93,75,60,33,39,32,20,46,22,38,27,42,53,43,28,69,39,46,12,52,41,38,28,47,42,39,72,56,36,27,64,19,38,32,38,40,29,38,50,68,49,63,77,48,32,73,67,43,8,17,22,52,31,47,75,40,35,64,52,44,20,47,27,46,27,34,26,40,73,45,32,62,85,91,44,51,32,32,37,35,31,38,31,18,34,84,46,60,84,49,34,62,56,40,51,48,23,42,53,73,22,57,39,57,33,40,35,38,30,27,33,27,44,71,55,61,68,52,73,88,56,60,31,46,54,60,49,17,57,49,40,74,73,46,89,49,56,42,29,44,26,56,63,30,61,42,71,66,44,42,51,49,43,28,67,58,20,66,33,65,28,38,34,37,63,87,27,84

Sequence (454 aa):
MRVLLAPMEGVLDALVRELLTEVNDYDLCITEFLRVVDQLLPVKVFHRICPELRHASRTPSGTPVRIQLLGQHPQWLAENAARAAALGSYGVDLNCGCPSKVVNGSGGGATLLKDPELIYQGAKAMRAAVPSHLPVTVKVRLGWDSGDKKFEIADAVQQAGASELVVHGRTKAQGYRAEHIDWQAIGEIRRRLTIPVVANGEIWDWQSAQTCMAVSGCDAVMIGRGHMRVLLAPMEGVLDALVRELLTEVNDYDLCITEFLRVVDQLLPVKVFHRICPELRHASRTPSGTPVRIQLLGQHPQWLAENAARAAALGSYGVDLNCGCPSKVVNGSGGGATLLKDPELIYQGAKAMRAAVPSHLPVTVKVRLGWDSGDKKFEIADAVQQAGASELVVHGRTKAQGYRAEHIDWQAIGEIRRRLTIPVVANGEIWDWQSAQTCMAVSGCDAVMIGRGH

pLDDT: mean 96.08, std 4.98, range [62.19, 98.94]

=== Feature glossary ===
Key to the feature types in this record:

pLDDT. pLDDT is the predicted lDDT-Cα score: AlphaFold's confidence that the local environment of each residue (all inter-atomic distances within 15 Å) is correctly placed. It is a per-residue number between 0 and 100, with higher meaning more reliable.

Radius of gyration, Cα contacts, bounding box. The geometric summary reports three shape descriptors. Rg (radius of gyration) measures how spread out the Cα atoms are about their centre of mass; compact globular proteins have small Rg, elongated or unfolded ones large. Cα contacts (<8 Å, |i−j|>4) count long-range residue pairs in spatial proximity — high for tightly packed folds, near zero for rods or random coil. The bounding-box extents give the protein's footprint along x, y, z in Å.

Backbone torsions (φ/ψ). Backbone dihedral angles. Every residue except chain termini has a φ (preceding-C → N → Cα → C) and a ψ (N → Cα → C → next-N). They are reported in degrees following the IUPAC sign convention. Secondary structure is essentially a statement about which (φ, ψ) basin each residue occupies.

Contact-map, Ramachandran, and PAE plots. Plot images: a contact map (which residues are close in 3D, as an N×N binary image), a Ramachandran scatter (backbone torsion angles, revealing secondary-structure composition at a glance), and — for AlphaFold structures — a PAE heatmap (pairwise prediction confidence).

Predicted aligned error. Predicted Aligned Error (PAE) is an AlphaFold confidence matrix: entry (i, j) is the expected error in the position of residue j, in ångströms, when the prediction is superimposed on the true structure at residue i. Low PAE within a block of residues means that block is internally rigid and well-predicted; high PAE between two blocks means their relative placement is uncertain even if each block individually is confident.

Secondary structure (3-state, P-SEA). Three-state secondary structure (P-SEA) collapses the eight DSSP classes into helix (a), strand (b), and coil (c). P-SEA assigns these from Cα geometry alone — distances and angles — without requiring backbone oxygens, so it works on any Cα trace.

Solvent-accessible surface area. Solvent-accessible surface area (SASA) is the area in Å² traced out by the centre of a 1.4 Å probe sphere (a water molecule) rolled over the protein's van der Waals surface (Shrake–Rupley / Lee–Richards construction). Buried residues have near-zero SASA; fully exposed residues can exceed 200 Å². The total SASA scales roughly with the number of surface residues.

Foldseek 3Di. The Foldseek 3Di string encodes local tertiary geometry as a 20-letter alphabet — one character per residue — derived from the relative positions of nearby Cα atoms. Unlike the amino-acid sequence, 3Di is a direct function of the 3D structure, so two proteins with the same fold have similar 3Di strings even at low sequence identity.

B-factor. For experimental (PDB) structures, the B-factor (temperature factor) quantifies the positional spread of each atom in the crystal — a combination of thermal vibration and static disorder — in units of Å². High B-factors mark flexible loops or poorly resolved regions; low B-factors mark the rigid, well-ordered core.

mmCIF coordinates. The mmCIF block holds the 3D Cartesian coordinates of each backbone atom (N, Cα, C, O) in ångströms. mmCIF is the PDB's canonical archive format — a tagged-loop text representation of the atomic model.

InterPro / GO / CATH / organism. Functional annotations link the protein to curated databases. InterPro entries identify conserved domains and families by matching the sequence against member-database signatures (Pfam, PROSITE, CDD, …). Gene Ontology (GO) terms describe molecular function, biological process, and cellular component in a controlled vocabulary. CATH places the structure in a hierarchical fold classification (Class/Architecture/Topology/Homologous-superfamily). The organism is the source species.

Rendered structure images. Structure images are PyMOL renders from six orthogonal camera directions. Cartoon representation draws helices as coils and strands as arrows; sticks shows the backbone as bonds; surface shows the solvent-excluded envelope. Rainbow coloring maps sequence position to hue (blue→red, N→C); chain coloring assigns a distinct color per polypeptide.

Sequence. This is the polypeptide sequence — one letter per residue, N-terminus first. Length ranges from a few dozen residues for small domains to over a thousand for large multi-domain proteins.

Secondary structure (8-state, DSSP). The SS8 string is DSSP's per-residue secondary-structure call. α-helix (H) means an i→i+4 H-bond ladder; β-strand (E) means the residue participates in a β-sheet; 3₁₀ (G) and π (I) are tighter and wider helices; T/S are turns/bends; '-' is loop.

Nearest PDB structures. Structural nearest neighbors (via Foldseek easy-search vs the PDB). Reported per hit: target PDB id, E-value, and alignment TM-score. A TM-score above ~0.5 is the conventional threshold for 'same fold'.